Protein AF-A0A673YTU9-F1 (afdb_monomer)

pLDDT: mean 71.97, std 24.3, range [29.58, 98.81]

Mean predicted aligned error: 22.0 Å

InterPro domains:
  IPR028168 KASH5-like coiled-coil domain [PF14662] (128-308)
  IPR028170 Protein KASH5 [PTHR47300] (126-309)

Radius of gyration: 76.19 Å; Cα contacts (8 Å, |Δi|>4): 8; chains: 1; bounding box: 174×72×243 Å

Foldseek 3Di:
DDDDDDDDDDDPDDDPPDDDDDDDDDDPDDPDDDDDDDDDDDDDDDDDDDDDDDDDDDDDPPDDDDDDDDDDDPDDDDDPDPDPPPPPPPPPPPPPPPPPVVVVVVVVVVVVVLVPDPDDPVRSVVVVVVVVVVVVVVVVVVVVVVVVVVVVVVVVVVVVVVVVVVVVVVVVVVVVVVVVVVVVVVVVVVVVVVVVVVVVVVVVVVVVVVVVVVVVVVVVVVVVVVVVVVVVVVVVVVVVVVVVVVVVVVVVVVVVVVVVVVVVVVVVVVVVVVVVVVVVVVVVVVVVVVVVVVVVVVVVVVVVVVVVCVVVVPDDDDDDDDDDDDDDDDDPPDPCVVVVPDPPPPPPPPVCVVVVVVVVVVVVVVVVVVVVVVVVVVVVVVVVVVVVVVVVVVVVVVVVVVVVVVVVVVVCVCCVPVVVVVVVVVPPPPPPPPPDPDDPVNVVVVVVCVVCVVVVPPDPDDDDDD

Secondary structure (DSSP, 8-state):
------PPP--S-----------------------PPP-------------------------------------------------------------TTTHHHHHHHHHHHHHHS---HHHHHHHHHHHHHHHHHHHHHHHHHHHHHHHHHHHHHHHHHHHHHHHHHHHHHHHHHHHHHHHHHHHHHHHHHHHHHHHHHHHHHHHHHHHHHHHHHHHHHHHHHHHHHHHHHHHHHHHHHHHHHHHHHHHHHHHHHHHHHHHHHHHHHHHHHHHHHHHHHHHHHHHHHHHHHHHHHHHHHHHHHHHHHHHH-SS-------------------TTTTTT-S-------SSHHHHHHHHHHHHHHHHHHHHHHHHHHHHHHHHHHHHHHHHHHHHHHHHHHHHHHHHHHHHHHHHHHHHHHHHHHHHS-----TTS---HHHHHHHHHHHHHTTTTT---------

Solvent-accessible surface area (backbone atoms only — not comparable to full-atom values): 29214 Å² total; per-residue (Å²): 138,86,84,80,86,79,85,78,85,79,80,91,80,87,86,89,85,78,94,68,88,81,86,89,78,93,74,92,78,80,82,77,81,82,81,81,80,88,82,87,77,90,79,91,75,90,82,79,89,89,83,88,78,86,89,88,78,78,90,75,89,79,86,74,82,87,79,88,81,82,87,79,78,91,75,82,90,77,86,78,71,70,88,72,70,76,70,80,75,74,75,75,74,76,76,72,91,78,60,79,76,62,62,66,55,57,64,58,50,57,58,49,56,68,70,69,52,100,60,54,77,65,58,52,49,52,54,48,52,51,49,53,49,50,50,52,50,50,53,50,52,51,55,49,51,51,49,53,48,53,53,50,50,53,51,49,52,51,53,51,53,51,53,52,50,52,52,51,48,52,52,52,51,52,51,54,50,51,56,51,52,52,53,49,53,54,50,50,52,54,50,50,52,50,52,52,51,52,50,53,49,53,51,50,53,54,50,51,57,48,52,52,51,54,49,51,55,50,51,54,50,52,50,52,53,51,52,51,51,64,55,48,55,56,53,54,52,53,49,54,49,53,52,51,55,50,51,52,53,50,54,54,51,51,53,52,50,52,52,55,46,53,57,48,54,54,49,49,54,54,48,52,56,49,51,53,52,50,53,54,51,52,52,53,49,52,51,52,52,49,52,54,48,53,53,52,50,53,49,51,51,51,53,48,52,50,52,47,48,61,69,75,52,80,79,73,84,84,83,89,80,80,91,84,82,79,92,75,77,91,76,88,73,58,74,64,71,77,70,65,74,61,83,77,76,69,80,82,74,70,60,59,69,57,49,51,55,48,51,54,49,52,51,52,52,49,51,50,54,51,52,57,47,51,54,50,56,52,50,52,52,52,51,50,55,54,48,53,53,50,52,54,53,51,54,52,53,50,56,52,52,53,51,54,52,52,51,56,56,52,54,52,52,52,61,65,52,52,54,57,50,55,52,52,63,71,67,56,73,89,76,80,66,92,83,58,103,64,55,74,66,54,57,51,51,51,52,48,48,64,70,45,51,74,67,77,62,70,71,89,82,83,78,81,90,129

Organism: Salmo trutta (NCBI:txid8032)

Structure (mmCIF, N/CA/C/O backbone):
data_AF-A0A673YTU9-F1
#
_entry.id   AF-A0A673YTU9-F1
#
loop_
_atom_site.group_PDB
_atom_site.id
_atom_site.type_symbol
_atom_site.label_atom_id
_atom_site.label_alt_id
_atom_site.label_comp_id
_atom_site.label_asym_id
_atom_site.label_entity_id
_atom_site.label_seq_id
_atom_site.pdbx_PDB_ins_code
_atom_site.Cartn_x
_atom_site.Cartn_y
_atom_site.Cartn_z
_atom_site.occupancy
_atom_site.B_iso_or_equiv
_atom_site.auth_seq_id
_atom_site.auth_comp_id
_atom_site.auth_asym_id
_atom_site.auth_atom_id
_atom_site.pdbx_PDB_model_num
ATOM 1 N N . MET A 1 1 ? -23.469 11.322 24.268 1.00 37.06 1 MET A N 1
ATOM 2 C CA . MET A 1 1 ? -23.601 12.361 23.228 1.00 37.06 1 MET A CA 1
ATOM 3 C C . MET A 1 1 ? -23.859 11.680 21.891 1.00 37.06 1 MET A C 1
ATOM 5 O O . MET A 1 1 ? -23.052 10.866 21.466 1.00 37.06 1 MET A O 1
ATOM 9 N N . LEU A 1 2 ? -25.033 11.918 21.306 1.00 36.88 2 LEU A N 1
ATOM 10 C CA . LEU A 1 2 ? -25.466 11.399 20.004 1.00 36.88 2 LEU A CA 1
ATOM 11 C C . LEU A 1 2 ? -25.183 12.478 18.954 1.00 36.88 2 LEU A C 1
ATOM 13 O O . LEU A 1 2 ? -25.771 13.553 19.040 1.00 36.88 2 LEU A O 1
ATOM 17 N N . HIS A 1 3 ? -24.333 12.205 17.965 1.00 36.00 3 HIS A N 1
ATOM 18 C CA . HIS A 1 3 ? -24.211 13.078 16.798 1.00 36.00 3 HIS A CA 1
ATOM 19 C C . HIS A 1 3 ? -25.132 12.576 15.686 1.00 36.00 3 HIS A C 1
ATOM 21 O O . HIS A 1 3 ? -24.898 11.536 15.078 1.00 36.00 3 HIS A O 1
ATOM 27 N N . ARG A 1 4 ? -26.211 13.331 15.452 1.00 37.53 4 ARG A N 1
ATOM 28 C CA . ARG A 1 4 ? -27.032 13.254 14.241 1.00 37.53 4 ARG A CA 1
ATOM 29 C C . ARG A 1 4 ? -26.310 13.995 13.122 1.00 37.53 4 ARG A C 1
ATOM 31 O O . ARG A 1 4 ? -26.111 15.203 13.216 1.00 37.53 4 ARG A O 1
ATOM 38 N N . THR A 1 5 ? -25.986 13.291 12.051 1.00 37.94 5 THR A N 1
ATOM 39 C CA . THR A 1 5 ? -25.625 13.887 10.766 1.00 37.94 5 THR A CA 1
ATOM 40 C C . THR A 1 5 ? -26.908 14.340 10.072 1.00 37.94 5 THR A C 1
ATOM 42 O O . THR A 1 5 ? -27.764 13.525 9.734 1.00 37.94 5 THR A O 1
ATOM 45 N N . VAL A 1 6 ? -27.070 15.653 9.907 1.00 32.88 6 VAL A N 1
ATOM 46 C CA . VAL A 1 6 ? -28.125 16.255 9.083 1.00 32.88 6 VAL A CA 1
ATOM 47 C C . VAL A 1 6 ? -27.481 16.652 7.761 1.00 32.88 6 VAL A C 1
ATOM 49 O O . VAL A 1 6 ? -26.624 17.531 7.729 1.00 32.88 6 VAL A O 1
ATOM 52 N N . SER A 1 7 ? -27.869 15.987 6.677 1.00 36.19 7 SER A N 1
ATOM 53 C CA . SER A 1 7 ? -27.480 16.360 5.318 1.00 36.19 7 SER A CA 1
ATOM 54 C C . SER A 1 7 ? -28.472 17.389 4.780 1.00 36.19 7 SER A C 1
ATOM 56 O O . SER A 1 7 ? -29.665 17.104 4.686 1.00 36.19 7 SER A O 1
ATOM 58 N N . PHE A 1 8 ? -27.987 18.577 4.418 1.00 31.25 8 PHE A N 1
ATOM 59 C CA . PHE A 1 8 ? -28.757 19.556 3.650 1.00 31.25 8 PHE A CA 1
ATOM 60 C C . PHE A 1 8 ? -28.444 19.401 2.155 1.00 31.25 8 PHE A C 1
ATOM 62 O O . PHE A 1 8 ? -27.266 19.350 1.796 1.00 31.25 8 PHE A O 1
ATOM 69 N N . PRO A 1 9 ? -29.453 19.363 1.269 1.00 41.88 9 PRO A N 1
ATOM 70 C CA . PRO A 1 9 ? -29.231 19.541 -0.155 1.00 41.88 9 PRO A CA 1
ATOM 71 C C . PRO A 1 9 ? -29.011 21.033 -0.427 1.00 41.88 9 PRO A C 1
ATOM 73 O O . PRO A 1 9 ? -29.882 21.858 -0.158 1.00 41.88 9 PRO A O 1
ATOM 76 N N . ILE A 1 10 ? -27.834 21.394 -0.936 1.00 36.81 10 ILE A N 1
ATOM 77 C CA . ILE A 1 10 ? -27.586 22.745 -1.442 1.00 36.81 10 ILE A CA 1
ATOM 78 C C . ILE A 1 10 ? -28.161 22.800 -2.859 1.00 36.81 10 ILE A C 1
ATOM 80 O O . ILE A 1 10 ? -27.658 22.139 -3.768 1.00 36.81 10 ILE A O 1
ATOM 84 N N . GLU A 1 11 ? -29.238 23.566 -3.030 1.00 36.72 11 GLU A N 1
ATOM 85 C CA . GLU A 1 11 ? -29.766 23.944 -4.339 1.00 36.72 11 GLU A CA 1
ATOM 86 C C . GLU A 1 11 ? -28.697 24.710 -5.130 1.00 36.72 11 GLU A C 1
ATOM 88 O O . GLU A 1 11 ? -28.181 25.748 -4.709 1.00 36.72 11 GLU A O 1
ATOM 93 N N . ALA A 1 12 ? -28.364 24.184 -6.306 1.00 46.62 12 ALA A N 1
ATOM 94 C CA . ALA A 1 12 ? -27.517 24.842 -7.283 1.00 46.62 12 ALA A CA 1
ATOM 95 C C . ALA A 1 12 ? -28.284 26.011 -7.915 1.00 46.62 12 ALA A C 1
ATOM 97 O O . ALA A 1 12 ? -29.042 25.832 -8.865 1.00 46.62 12 ALA A O 1
ATOM 98 N N . GLY A 1 13 ? -28.094 27.220 -7.389 1.00 48.41 13 GLY A N 1
ATOM 99 C CA . GLY A 1 13 ? -28.714 28.394 -7.989 1.00 48.41 13 GLY A CA 1
ATOM 100 C C . GLY A 1 13 ? -28.464 29.690 -7.243 1.00 48.41 13 GLY A C 1
ATOM 101 O O . GLY A 1 13 ? -29.418 30.250 -6.729 1.00 48.41 13 GLY A O 1
ATOM 102 N N . GLN A 1 14 ? -27.213 30.172 -7.201 1.00 44.62 14 GLN A N 1
ATOM 103 C CA . GLN A 1 14 ? -26.873 31.603 -7.054 1.00 44.62 14 GLN A CA 1
ATOM 104 C C . GLN A 1 14 ? -25.348 31.827 -7.041 1.00 44.62 14 GLN A C 1
ATOM 106 O O . GLN A 1 14 ? -24.768 32.225 -6.043 1.00 44.62 14 GLN A O 1
ATOM 111 N N . LEU A 1 15 ? -24.671 31.603 -8.170 1.00 44.03 15 LEU A N 1
ATOM 112 C CA . LEU A 1 15 ? -23.348 32.195 -8.422 1.00 44.03 15 LEU A CA 1
ATOM 113 C C . LEU A 1 15 ? -23.236 32.578 -9.900 1.00 44.03 15 LEU A C 1
ATOM 115 O O . LEU A 1 15 ? -22.509 31.978 -10.683 1.00 44.03 15 LEU A O 1
ATOM 119 N N . GLN A 1 16 ? -23.999 33.604 -10.278 1.00 46.47 16 GLN A N 1
ATOM 120 C CA . GLN A 1 16 ? -23.829 34.320 -11.541 1.00 46.47 16 GLN A CA 1
ATOM 121 C C . GLN A 1 16 ? -23.650 35.813 -11.252 1.00 46.47 16 GLN A C 1
ATOM 123 O O . GLN A 1 16 ? -24.452 36.653 -11.639 1.00 46.47 16 GLN A O 1
ATOM 128 N N . GLN A 1 17 ? -22.591 36.144 -10.520 1.00 48.16 17 GLN A N 1
ATOM 129 C CA . GLN A 1 17 ? -22.075 37.505 -10.431 1.00 48.16 17 GLN A CA 1
ATOM 130 C C . GLN A 1 17 ? -20.599 37.416 -10.078 1.00 48.16 17 GLN A C 1
ATOM 132 O O . GLN A 1 17 ? -20.245 37.271 -8.919 1.00 48.16 17 GLN A O 1
ATOM 137 N N . LEU A 1 18 ? -19.778 37.384 -11.123 1.00 41.34 18 LEU A N 1
ATOM 138 C CA . LEU A 1 18 ? -18.377 37.804 -11.220 1.00 41.34 18 LEU A CA 1
ATOM 139 C C . LEU A 1 18 ? -17.857 37.145 -12.497 1.00 41.34 18 LEU A C 1
ATOM 141 O O . LEU A 1 18 ? -17.202 36.108 -12.489 1.00 41.34 18 LEU A O 1
ATOM 145 N N . GLY A 1 19 ? -18.269 37.716 -13.629 1.00 49.59 19 GLY A N 1
ATOM 146 C CA . GLY A 1 19 ? -17.747 37.322 -14.924 1.00 49.59 19 GLY A CA 1
ATOM 147 C C . GLY A 1 19 ? -16.268 37.664 -14.996 1.00 49.59 19 GLY A C 1
ATOM 148 O O . GLY A 1 19 ? -15.923 38.824 -15.191 1.00 49.59 19 GLY A O 1
ATOM 149 N N . LEU A 1 20 ? -15.416 36.651 -14.871 1.00 41.69 20 LEU A N 1
ATOM 150 C CA . LEU A 1 20 ? -14.060 36.655 -15.395 1.00 41.69 20 LEU A CA 1
ATOM 151 C C . LEU A 1 20 ? -13.783 35.282 -16.017 1.00 41.69 20 LEU A C 1
ATOM 153 O O . LEU A 1 20 ? -14.040 34.241 -15.417 1.00 41.69 20 LEU A O 1
ATOM 157 N N . LEU A 1 21 ? -13.336 35.345 -17.271 1.00 38.19 21 LEU A N 1
ATOM 158 C CA . LEU A 1 21 ? -12.869 34.269 -18.145 1.00 38.19 21 LEU A CA 1
ATOM 159 C C . LEU A 1 21 ? -11.955 33.287 -17.380 1.00 38.19 21 LEU A C 1
ATOM 161 O O . LEU A 1 21 ? -11.233 33.711 -16.488 1.00 38.19 21 LEU A O 1
ATOM 165 N N . GLY A 1 22 ? -11.865 31.991 -17.664 1.00 35.06 22 GLY A N 1
ATOM 166 C CA . GLY A 1 22 ? -12.009 31.262 -18.921 1.00 35.06 22 GLY A CA 1
ATOM 167 C C . GLY A 1 22 ? -10.818 30.296 -19.047 1.00 35.06 22 GLY A C 1
ATOM 168 O O . GLY A 1 22 ? -9.731 30.605 -18.570 1.00 35.06 22 GLY A O 1
ATOM 169 N N . CYS A 1 23 ? -11.048 29.168 -19.721 1.00 36.38 23 CYS A N 1
ATOM 170 C CA . CYS A 1 23 ? -10.138 28.049 -20.020 1.00 36.38 23 CYS A CA 1
ATOM 171 C C . CYS A 1 23 ? -10.070 26.936 -18.968 1.00 36.38 23 CYS A C 1
ATOM 173 O O . CYS A 1 23 ? -9.539 27.076 -17.871 1.00 36.38 23 CYS A O 1
ATOM 175 N N . GLY A 1 24 ? -10.644 25.802 -19.372 1.00 41.75 24 GLY A N 1
ATOM 176 C CA . GLY A 1 24 ? -10.677 24.568 -18.620 1.00 41.75 24 GLY A CA 1
ATOM 177 C C . GLY A 1 24 ? -9.335 23.855 -18.572 1.00 41.75 24 GLY A C 1
ATOM 178 O O . GLY A 1 24 ? -8.464 24.051 -19.414 1.00 41.75 24 GLY A O 1
ATOM 179 N N . SER A 1 25 ? -9.231 22.960 -17.602 1.00 37.88 25 SER A N 1
ATOM 180 C CA . SER A 1 25 ? -8.571 21.663 -17.720 1.00 37.88 25 SER A CA 1
ATOM 181 C C . SER A 1 25 ? -9.062 20.817 -16.553 1.00 37.88 25 SER A C 1
ATOM 183 O O . SER A 1 25 ? -9.022 21.246 -15.402 1.00 37.88 25 SER A O 1
ATOM 185 N N . HIS A 1 26 ? -9.592 19.639 -16.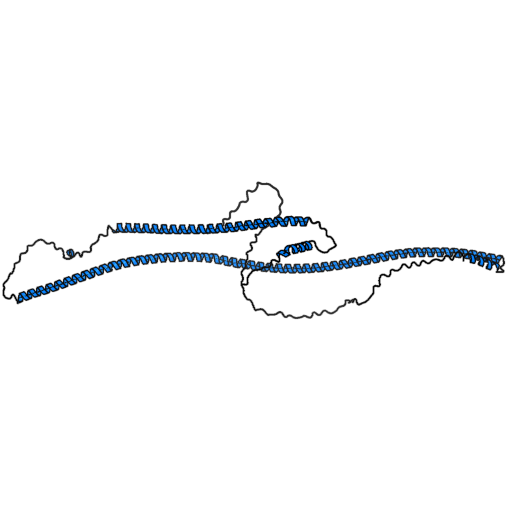865 1.00 45.31 26 HIS A N 1
ATOM 186 C CA . HIS A 1 26 ? -9.918 18.628 -15.873 1.00 45.31 26 HIS A CA 1
ATOM 187 C C . HIS A 1 26 ? -8.629 18.190 -15.172 1.00 45.31 26 HIS A C 1
ATOM 189 O O . HIS A 1 26 ? -7.687 17.752 -15.824 1.00 45.31 26 HIS A O 1
ATOM 195 N N . GLY A 1 27 ? -8.604 18.298 -13.849 1.00 35.19 27 GLY A N 1
ATOM 196 C CA . GLY A 1 27 ? -7.523 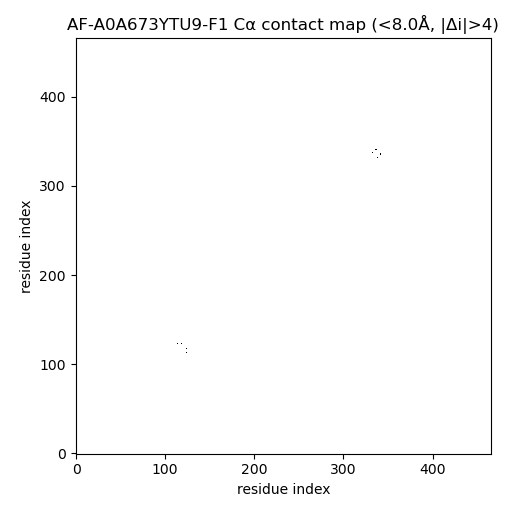17.802 -13.010 1.00 35.19 27 GLY A CA 1
ATOM 197 C C . GLY A 1 27 ? -8.031 17.680 -11.585 1.00 35.19 27 GLY A C 1
ATOM 198 O O . GLY A 1 27 ? -8.038 18.651 -10.838 1.00 35.19 27 GLY A O 1
ATOM 199 N N . VAL A 1 28 ? -8.524 16.494 -11.236 1.00 35.91 28 VAL A N 1
ATOM 200 C CA . VAL A 1 28 ? -8.868 16.133 -9.861 1.00 35.91 28 VAL A CA 1
ATOM 201 C C . VAL A 1 28 ? -7.552 15.958 -9.107 1.00 35.91 28 VAL A C 1
ATOM 203 O O . VAL A 1 28 ? -6.928 14.905 -9.184 1.00 35.91 28 VAL A O 1
ATOM 206 N N . THR A 1 29 ? -7.101 16.989 -8.399 1.00 34.28 29 THR A N 1
ATOM 207 C CA . THR A 1 29 ? -6.046 16.861 -7.390 1.00 34.28 29 THR A CA 1
ATOM 208 C C . THR A 1 29 ? -6.704 16.686 -6.025 1.00 34.28 29 THR A C 1
ATOM 210 O O . THR A 1 29 ? -7.028 17.641 -5.325 1.00 34.28 29 THR A O 1
ATOM 213 N N . SER A 1 30 ? -6.934 15.427 -5.652 1.00 29.58 30 SER A N 1
ATOM 214 C CA . SER A 1 30 ? -7.178 15.055 -4.259 1.00 29.58 30 SER A CA 1
ATOM 215 C C . SER A 1 30 ? -5.840 15.116 -3.522 1.00 29.58 30 SER A C 1
ATOM 217 O O . SER A 1 30 ? -5.020 14.205 -3.630 1.00 29.58 30 SER A O 1
ATOM 219 N N . CYS A 1 31 ? -5.589 16.210 -2.802 1.00 30.44 31 CYS A N 1
ATOM 220 C CA . CYS A 1 31 ? -4.538 16.248 -1.789 1.00 30.44 31 CYS A CA 1
ATOM 221 C C . CYS A 1 31 ? -5.009 15.435 -0.580 1.00 30.44 31 CYS A C 1
ATOM 223 O O . CYS A 1 31 ? -5.759 15.933 0.258 1.00 30.44 31 CYS A O 1
ATOM 225 N N . SER A 1 32 ? -4.575 14.180 -0.502 1.00 30.47 32 SER A N 1
ATOM 226 C CA . SER A 1 32 ? -4.692 13.390 0.722 1.00 30.47 32 SER A CA 1
ATOM 227 C C . SER A 1 32 ? -3.535 13.764 1.643 1.00 30.47 32 SER A C 1
ATOM 229 O O . SER A 1 32 ? -2.368 13.578 1.303 1.00 30.47 32 SER A O 1
ATOM 231 N N . VAL A 1 33 ? -3.880 14.348 2.786 1.00 29.73 33 VAL A N 1
ATOM 232 C CA . VAL A 1 33 ? -2.984 14.565 3.922 1.00 29.73 33 VAL A CA 1
ATOM 233 C C . VAL A 1 33 ? -2.576 13.186 4.440 1.00 29.73 33 VAL A C 1
ATOM 235 O O . VAL A 1 33 ? -3.425 12.407 4.865 1.00 29.73 33 VAL A O 1
ATOM 238 N N . LEU A 1 34 ? -1.288 12.860 4.332 1.00 30.55 34 LEU A N 1
ATOM 239 C CA . LEU A 1 34 ? -0.707 11.663 4.933 1.00 30.55 34 LEU A CA 1
ATOM 240 C C . LEU A 1 34 ? -0.509 11.923 6.428 1.00 30.55 34 LEU A C 1
ATOM 242 O O . LEU A 1 34 ? 0.458 12.573 6.820 1.00 30.55 34 LEU A O 1
ATOM 246 N N . ASP A 1 35 ? -1.418 11.401 7.248 1.00 32.34 35 ASP A N 1
ATOM 247 C CA . ASP A 1 35 ? -1.162 11.172 8.668 1.00 32.34 35 ASP A CA 1
ATOM 248 C C . ASP A 1 35 ? -0.392 9.850 8.812 1.00 32.34 35 ASP A C 1
ATOM 250 O O . ASP A 1 35 ? -0.920 8.761 8.586 1.00 32.34 35 ASP A O 1
ATOM 254 N N . LEU A 1 36 ? 0.887 9.956 9.170 1.00 41.53 36 LEU A N 1
ATOM 255 C CA . LEU A 1 36 ? 1.701 8.850 9.673 1.00 41.53 36 LEU A CA 1
ATOM 256 C C . LEU A 1 36 ? 1.358 8.606 11.148 1.00 41.53 36 LEU A C 1
ATOM 258 O O . LEU A 1 36 ? 1.484 9.542 11.942 1.00 41.53 36 LEU A O 1
ATOM 262 N N . PRO A 1 37 ? 1.081 7.366 11.583 1.00 52.47 37 PRO A N 1
ATOM 263 C CA . PRO A 1 37 ? 1.315 6.994 12.960 1.00 52.47 37 PRO A CA 1
ATOM 264 C C . PRO A 1 37 ? 2.671 6.298 13.089 1.00 52.47 37 PRO A C 1
ATOM 266 O O . PRO A 1 37 ? 2.978 5.308 12.425 1.00 52.47 37 PRO A O 1
ATOM 269 N N . ALA A 1 38 ? 3.473 6.830 14.006 1.00 42.03 38 ALA A N 1
ATOM 270 C CA . ALA A 1 38 ? 4.579 6.120 14.613 1.00 42.03 38 ALA A CA 1
ATOM 271 C C . ALA A 1 38 ? 4.051 4.871 15.335 1.00 42.03 38 ALA A C 1
ATOM 273 O O . ALA A 1 38 ? 3.177 4.975 16.195 1.00 42.03 38 ALA A O 1
ATOM 274 N N . LEU A 1 39 ? 4.625 3.706 15.037 1.00 34.53 39 LEU A N 1
ATOM 275 C CA . LEU A 1 39 ? 4.521 2.532 15.896 1.00 34.53 39 LEU A CA 1
ATOM 276 C C . LEU A 1 39 ? 5.916 1.990 16.179 1.00 34.53 39 LEU A C 1
ATOM 278 O O . LEU A 1 39 ? 6.503 1.231 15.414 1.00 34.53 39 LEU A O 1
ATOM 282 N N . LEU A 1 40 ? 6.422 2.417 17.332 1.00 35.50 40 LEU A N 1
ATOM 283 C CA . LEU A 1 40 ? 7.427 1.710 18.099 1.00 35.50 40 LEU A CA 1
ATOM 284 C C . LEU A 1 40 ? 6.655 0.855 19.114 1.00 35.50 40 LEU A C 1
ATOM 286 O O . LEU A 1 40 ? 6.091 1.401 20.059 1.00 35.50 40 LEU A O 1
ATOM 290 N N . ASN A 1 41 ? 6.603 -0.463 18.930 1.00 38.72 41 ASN A N 1
ATOM 291 C CA . ASN A 1 41 ? 6.718 -1.358 20.075 1.00 38.72 41 ASN A CA 1
ATOM 292 C C . ASN A 1 41 ? 7.098 -2.778 19.671 1.00 38.72 41 ASN A C 1
ATOM 294 O O . ASN A 1 41 ? 6.570 -3.366 18.731 1.00 38.72 41 ASN A O 1
ATOM 298 N N . ALA A 1 42 ? 8.054 -3.282 20.437 1.00 37.75 42 ALA A N 1
ATOM 299 C CA . ALA A 1 42 ? 8.627 -4.600 20.357 1.00 37.75 42 ALA A CA 1
ATOM 300 C C . ALA A 1 42 ? 7.593 -5.682 20.683 1.00 37.75 42 ALA A C 1
ATOM 302 O O . ALA A 1 42 ? 6.874 -5.576 21.672 1.00 37.75 42 ALA A O 1
ATOM 303 N N . HIS A 1 43 ? 7.621 -6.778 19.928 1.00 33.88 43 HIS A N 1
ATOM 304 C CA . HIS A 1 43 ? 7.357 -8.090 20.498 1.00 33.88 43 HIS A CA 1
ATOM 305 C C . HIS A 1 43 ? 8.307 -9.121 19.893 1.00 33.88 43 HIS A C 1
ATOM 307 O O . HIS A 1 43 ? 8.331 -9.386 18.695 1.00 33.88 43 HIS A O 1
ATOM 313 N N . HIS A 1 44 ? 9.128 -9.656 20.788 1.00 36.69 44 HIS A N 1
ATOM 314 C CA . HIS A 1 44 ? 9.976 -10.819 20.617 1.00 36.69 44 HIS A CA 1
ATOM 315 C C . HIS A 1 44 ? 9.070 -12.058 20.562 1.00 36.69 44 HIS A C 1
ATOM 317 O O . HIS A 1 44 ? 8.229 -12.238 21.444 1.00 36.69 44 HIS A O 1
ATOM 323 N N . GLY A 1 45 ? 9.221 -12.884 19.529 1.00 33.28 45 GLY A N 1
ATOM 324 C CA . GLY A 1 45 ? 8.380 -14.059 19.302 1.00 33.28 45 GLY A CA 1
ATOM 325 C C . GLY A 1 45 ? 8.997 -15.008 18.282 1.00 33.28 45 GLY A C 1
ATOM 326 O O . GLY A 1 45 ? 8.545 -15.086 17.150 1.00 33.28 45 GLY A O 1
ATOM 327 N N . GLN A 1 46 ? 10.093 -15.639 18.695 1.00 37.19 46 GLN A N 1
ATOM 328 C CA . GLN A 1 46 ? 10.476 -17.028 18.429 1.00 37.19 46 GLN A CA 1
ATOM 329 C C . GLN A 1 46 ? 9.613 -17.803 17.406 1.00 37.19 46 GLN A C 1
ATOM 331 O O . GLN A 1 46 ? 8.526 -18.264 17.738 1.00 37.19 46 GLN A O 1
ATOM 336 N N . TRP A 1 47 ? 10.161 -18.019 16.207 1.00 32.25 47 TRP A N 1
ATOM 337 C CA . TRP A 1 47 ? 9.801 -19.126 15.314 1.00 32.25 47 TRP A CA 1
ATOM 338 C C . TRP A 1 47 ? 11.100 -19.738 14.779 1.00 32.25 47 TRP A C 1
ATOM 340 O O . TRP A 1 47 ? 11.655 -19.296 13.775 1.00 32.25 47 TRP A O 1
ATOM 350 N N . GLU A 1 48 ? 11.618 -20.713 15.524 1.00 37.62 48 GLU A N 1
ATOM 351 C CA . GLU A 1 48 ? 12.508 -21.743 14.994 1.00 37.62 48 GLU A CA 1
ATOM 352 C C . GLU A 1 48 ? 11.648 -22.920 14.516 1.00 37.62 48 GLU A C 1
ATOM 354 O O . GLU A 1 48 ? 10.597 -23.194 15.091 1.00 37.62 48 GLU A O 1
ATOM 359 N N . ASP A 1 49 ? 12.162 -23.603 13.494 1.00 40.44 49 ASP A N 1
ATOM 360 C CA . ASP A 1 49 ? 11.776 -24.930 13.015 1.00 40.44 49 ASP A CA 1
ATOM 361 C C . ASP A 1 49 ? 10.379 -25.107 12.402 1.00 40.44 49 ASP A C 1
ATOM 363 O O . ASP A 1 49 ? 9.389 -25.321 13.083 1.00 40.44 49 ASP A O 1
ATOM 367 N N . GLU A 1 50 ? 10.336 -25.139 11.067 1.00 40.22 50 GLU A N 1
ATOM 368 C CA . GLU A 1 50 ? 9.905 -26.309 10.279 1.00 40.22 50 GLU A CA 1
ATOM 369 C C . GLU A 1 50 ? 9.693 -25.886 8.822 1.00 40.22 50 GLU A C 1
ATOM 371 O O . GLU A 1 50 ? 8.725 -25.211 8.504 1.00 40.22 50 GLU A O 1
ATOM 376 N N . GLN A 1 51 ? 10.609 -26.283 7.934 1.00 36.62 51 GLN A N 1
ATOM 377 C CA . GLN A 1 51 ? 10.326 -26.920 6.636 1.00 36.62 51 GLN A CA 1
ATOM 378 C C . GLN A 1 51 ? 11.664 -27.192 5.935 1.00 36.62 51 GLN A C 1
ATOM 380 O O . GLN A 1 51 ? 12.134 -26.466 5.062 1.00 36.62 51 GLN A O 1
ATOM 385 N N . ARG A 1 52 ? 12.296 -28.300 6.341 1.00 40.59 52 ARG A N 1
ATOM 386 C CA . ARG A 1 52 ? 13.118 -29.088 5.421 1.00 40.59 52 ARG A CA 1
ATOM 387 C C . ARG A 1 52 ? 12.154 -29.850 4.527 1.00 40.59 52 ARG A C 1
ATOM 389 O O . ARG A 1 52 ? 11.315 -30.583 5.044 1.00 40.59 52 ARG A O 1
ATOM 396 N N . GLY A 1 53 ? 12.336 -29.772 3.218 1.00 34.88 53 GLY A N 1
ATOM 397 C CA . GLY A 1 53 ? 11.720 -30.756 2.345 1.00 34.88 53 GLY A CA 1
ATOM 398 C C . GLY A 1 53 ? 11.602 -30.334 0.895 1.00 34.88 53 GLY A C 1
ATOM 399 O O . GLY A 1 53 ? 10.695 -29.596 0.550 1.00 34.88 53 GLY A O 1
ATOM 400 N N . TRP A 1 54 ? 12.442 -30.966 0.074 1.00 40.19 54 TRP A N 1
ATOM 401 C CA . TRP A 1 54 ? 12.151 -31.331 -1.313 1.00 40.19 54 TRP A CA 1
ATOM 402 C C . TRP A 1 54 ? 12.123 -30.184 -2.326 1.00 40.19 54 TRP A C 1
ATOM 404 O O . TRP A 1 54 ? 11.099 -29.560 -2.529 1.00 40.19 54 TRP A O 1
ATOM 414 N N . TYR A 1 55 ? 13.232 -29.999 -3.048 1.00 38.97 55 TYR A N 1
ATOM 415 C CA . TYR A 1 55 ? 13.254 -30.265 -4.491 1.00 38.97 55 TYR A CA 1
ATOM 416 C C . TYR A 1 55 ? 14.677 -30.647 -4.905 1.00 38.97 55 TYR A C 1
ATOM 418 O O . TYR A 1 55 ? 15.575 -29.824 -5.047 1.00 38.97 55 TYR A O 1
ATOM 426 N N . GLN A 1 56 ? 14.856 -31.956 -5.055 1.00 43.72 56 GLN A N 1
ATOM 427 C CA . GLN A 1 56 ? 15.929 -32.584 -5.800 1.00 43.72 56 GLN A CA 1
ATOM 428 C C . GLN A 1 56 ? 15.294 -33.057 -7.111 1.00 43.72 56 GLN A C 1
ATOM 430 O O . GLN A 1 56 ? 14.436 -33.933 -7.099 1.00 43.72 56 GLN A O 1
ATOM 435 N N . GLY A 1 57 ? 15.672 -32.430 -8.222 1.00 36.78 57 GLY A N 1
ATOM 436 C CA . GLY A 1 57 ? 15.299 -32.812 -9.585 1.00 36.78 57 GLY A CA 1
ATOM 437 C C . GLY A 1 57 ? 16.456 -32.406 -10.490 1.00 36.78 57 GLY A C 1
ATOM 438 O O . GLY A 1 57 ? 16.733 -31.225 -10.635 1.00 36.78 57 GLY A O 1
ATOM 439 N N . HIS A 1 58 ? 17.367 -33.344 -10.730 1.00 37.22 58 HIS A N 1
ATOM 440 C CA . HIS A 1 58 ? 17.486 -34.097 -11.980 1.00 37.22 58 HIS A CA 1
ATOM 441 C C . HIS A 1 58 ? 18.040 -33.253 -13.130 1.00 37.22 58 HIS A C 1
ATOM 443 O O . HIS A 1 58 ? 17.348 -32.469 -13.767 1.00 37.22 58 HIS A O 1
ATOM 449 N N . ALA A 1 59 ? 19.333 -33.477 -13.360 1.00 42.78 59 ALA A N 1
ATOM 450 C CA . ALA A 1 59 ? 20.010 -33.218 -14.610 1.00 42.78 59 ALA A CA 1
ATOM 451 C C . ALA A 1 59 ? 19.321 -34.011 -15.729 1.00 42.78 59 ALA A C 1
ATOM 453 O O . ALA A 1 59 ? 19.219 -35.235 -15.638 1.00 42.78 59 ALA A O 1
ATOM 454 N N . GLU A 1 60 ? 18.880 -33.311 -16.769 1.00 42.81 60 GLU A N 1
ATOM 455 C CA . GLU A 1 60 ? 18.654 -33.905 -18.080 1.00 42.81 60 GLU A CA 1
ATOM 456 C C . GLU A 1 60 ? 19.784 -33.452 -19.005 1.00 42.81 60 GLU A C 1
ATOM 458 O O . GLU A 1 60 ? 19.974 -32.267 -19.283 1.00 42.81 60 GLU A O 1
ATOM 463 N N . GLU A 1 61 ? 20.569 -34.443 -19.425 1.00 43.66 61 GLU A N 1
ATOM 464 C CA . GLU A 1 61 ? 21.509 -34.381 -20.534 1.00 43.66 61 GLU A CA 1
ATOM 465 C C . GLU A 1 61 ? 20.733 -34.092 -21.825 1.00 43.66 61 GLU A C 1
ATOM 467 O O . GLU A 1 61 ? 20.150 -34.978 -22.445 1.00 43.66 61 GLU A O 1
ATOM 472 N N . GLY A 1 62 ? 20.725 -32.823 -22.227 1.00 40.09 62 GLY A N 1
ATOM 473 C CA . GLY A 1 62 ? 20.312 -32.383 -23.554 1.00 40.09 62 GLY A CA 1
ATOM 474 C C . GLY A 1 62 ? 21.475 -32.493 -24.532 1.00 40.09 62 GLY A C 1
ATOM 475 O O . GLY A 1 62 ? 22.270 -31.569 -24.683 1.00 40.09 62 GLY A O 1
ATOM 476 N N . GLN A 1 63 ? 21.559 -33.654 -25.163 1.00 45.28 63 GLN A N 1
ATOM 477 C CA . GLN A 1 63 ? 22.394 -34.001 -26.303 1.00 45.28 63 GLN A CA 1
ATOM 478 C C . GLN A 1 63 ? 22.097 -33.057 -27.487 1.00 45.28 63 GLN A C 1
ATOM 480 O O . GLN A 1 63 ? 21.011 -33.108 -28.058 1.00 45.28 63 GLN A O 1
ATOM 485 N N . TRP A 1 64 ? 23.057 -32.205 -27.860 1.00 48.28 64 TRP A N 1
ATOM 486 C CA . TRP A 1 64 ? 23.067 -31.519 -29.156 1.00 48.28 64 TRP A CA 1
ATOM 487 C C . TRP A 1 64 ? 24.303 -31.958 -29.927 1.00 48.28 64 TRP A C 1
ATOM 489 O O . TRP A 1 64 ? 25.439 -31.704 -29.525 1.00 48.28 64 TRP A O 1
ATOM 499 N N . GLU A 1 65 ? 24.037 -32.688 -31.003 1.00 43.81 65 GLU A N 1
ATOM 500 C CA . GLU A 1 65 ? 25.013 -33.095 -31.996 1.00 43.81 65 GLU A CA 1
ATOM 501 C C . GLU A 1 65 ? 25.485 -31.871 -32.793 1.00 43.81 65 GLU A C 1
ATOM 503 O O . GLU A 1 65 ? 24.697 -31.059 -33.273 1.00 43.81 65 GLU A O 1
ATOM 508 N N . ASP A 1 66 ? 26.808 -31.751 -32.828 1.00 42.84 66 ASP A N 1
ATOM 509 C CA . ASP A 1 66 ? 27.673 -31.289 -33.910 1.00 42.84 66 ASP A CA 1
ATOM 510 C C . ASP A 1 66 ? 26.983 -30.970 -35.253 1.00 42.84 66 ASP A C 1
ATOM 512 O O . ASP A 1 66 ? 26.494 -31.880 -35.907 1.00 42.84 66 ASP A O 1
ATOM 516 N N . GLU A 1 67 ? 27.053 -29.710 -35.706 1.00 38.66 67 GLU A N 1
ATOM 517 C CA . GLU A 1 67 ? 27.339 -29.386 -37.113 1.00 38.66 67 GLU A CA 1
ATOM 518 C C . GLU A 1 67 ? 28.101 -28.049 -37.219 1.00 38.66 67 GLU A C 1
ATOM 520 O O . GLU A 1 67 ? 27.546 -26.959 -37.110 1.00 38.66 67 GLU A O 1
ATOM 525 N N . GLY A 1 68 ? 29.415 -28.163 -37.436 1.00 45.59 68 GLY A N 1
ATOM 526 C CA . GLY A 1 68 ? 30.151 -27.443 -38.483 1.00 45.59 68 GLY A CA 1
ATOM 527 C C . GLY A 1 68 ? 30.125 -25.909 -38.490 1.00 45.59 68 GLY A C 1
ATOM 528 O O . GLY A 1 68 ? 29.237 -25.287 -39.062 1.00 45.59 68 GLY A O 1
ATOM 529 N N . GLY A 1 69 ? 31.212 -25.280 -38.029 1.00 40.38 69 GLY A N 1
ATOM 530 C CA . GLY A 1 69 ? 31.369 -23.833 -38.203 1.00 40.38 69 GLY A CA 1
ATOM 531 C C . GLY A 1 69 ? 32.708 -23.246 -37.774 1.00 40.38 69 GLY A C 1
ATOM 532 O O . GLY A 1 69 ? 32.748 -22.412 -36.885 1.00 40.38 69 GLY A O 1
ATOM 533 N N . LEU A 1 70 ? 33.794 -23.691 -38.410 1.00 41.88 70 LEU A N 1
ATOM 534 C CA . LEU A 1 70 ? 35.058 -22.962 -38.605 1.00 41.88 70 LEU A CA 1
ATOM 535 C C . LEU A 1 70 ? 35.582 -22.116 -37.415 1.00 41.88 70 LEU A C 1
ATOM 537 O O . LEU A 1 70 ? 35.479 -20.892 -37.380 1.00 41.88 70 LEU A O 1
ATOM 541 N N . VAL A 1 71 ? 36.271 -22.778 -36.483 1.00 38.75 71 VAL A N 1
ATOM 542 C CA . VAL A 1 71 ? 37.164 -22.121 -35.518 1.00 38.75 71 VAL A CA 1
ATOM 543 C C . VAL A 1 71 ? 38.346 -21.507 -36.274 1.00 38.75 71 VAL A C 1
ATOM 545 O O . VAL A 1 71 ? 39.246 -22.216 -36.724 1.00 38.75 71 VAL A O 1
ATOM 548 N N . VAL A 1 72 ? 38.365 -20.180 -36.396 1.00 43.28 72 VAL A N 1
ATOM 549 C CA . VAL A 1 72 ? 39.578 -19.431 -36.744 1.00 43.28 72 VAL A CA 1
ATOM 550 C C . VAL A 1 72 ? 40.258 -19.030 -35.439 1.00 43.28 72 VAL A C 1
ATOM 552 O O . VAL A 1 72 ? 39.869 -18.084 -34.764 1.00 43.28 72 VAL A O 1
ATOM 555 N N . THR A 1 73 ? 41.2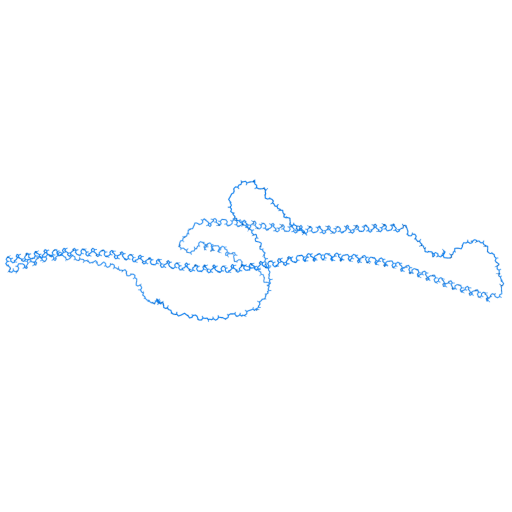89 -19.782 -35.069 1.00 45.25 73 THR A N 1
ATOM 556 C CA . THR A 1 73 ? 42.259 -19.383 -34.044 1.00 45.25 73 THR A CA 1
ATOM 557 C C . THR A 1 73 ? 43.043 -18.149 -34.504 1.00 45.25 73 THR A C 1
ATOM 559 O O . THR A 1 73 ? 43.555 -18.177 -35.627 1.00 45.25 73 THR A O 1
ATOM 562 N N . PRO A 1 74 ? 43.317 -17.148 -33.653 1.00 42.88 74 PRO A N 1
ATOM 563 C CA . PRO A 1 74 ? 44.477 -16.299 -33.842 1.00 42.88 74 PRO A CA 1
ATOM 564 C C . PRO A 1 74 ? 45.627 -16.902 -33.034 1.00 42.88 74 PRO A C 1
ATOM 566 O O . PRO A 1 74 ? 45.764 -16.672 -31.834 1.00 42.88 74 PRO A O 1
ATOM 569 N N . SER A 1 75 ? 46.456 -17.710 -33.693 1.00 39.34 75 SER A N 1
ATOM 570 C CA . SER A 1 75 ? 47.767 -18.062 -33.160 1.00 39.34 75 SER A CA 1
ATOM 571 C C . SER A 1 75 ? 48.823 -17.226 -33.870 1.00 39.34 75 SER A C 1
ATOM 573 O O . SER A 1 75 ? 48.986 -17.322 -35.080 1.00 39.34 75 SER A O 1
ATOM 575 N N . SER A 1 76 ? 49.560 -16.468 -33.060 1.00 38.53 76 SER A N 1
ATOM 576 C CA . SER A 1 76 ? 50.996 -16.243 -33.197 1.00 38.53 76 SER A CA 1
ATOM 577 C C . SER A 1 76 ? 51.525 -15.387 -34.362 1.00 38.53 76 SER A C 1
ATOM 579 O O . SER A 1 76 ? 51.424 -15.708 -35.540 1.00 38.53 76 SER A O 1
ATOM 581 N N . THR A 1 77 ? 52.353 -14.422 -33.943 1.00 43.03 77 THR A N 1
ATOM 582 C CA . THR A 1 77 ? 53.589 -13.942 -34.592 1.00 43.03 77 THR A CA 1
ATOM 583 C C . THR A 1 77 ? 53.500 -13.102 -35.867 1.00 43.03 77 THR A C 1
ATOM 585 O O . THR A 1 77 ? 53.169 -13.578 -36.943 1.00 43.03 77 THR A O 1
ATOM 588 N N . GLY A 1 78 ? 54.001 -11.868 -35.756 1.00 36.00 78 GLY A N 1
ATOM 589 C CA . GLY A 1 78 ? 54.418 -11.043 -36.892 1.00 36.00 78 GLY A CA 1
ATOM 590 C C . GLY A 1 78 ? 54.362 -9.558 -36.549 1.00 36.00 78 GLY A C 1
ATOM 591 O O . GLY A 1 78 ? 53.398 -8.882 -36.859 1.00 36.00 78 GLY A O 1
ATOM 592 N N . SER A 1 79 ? 55.318 -9.023 -35.788 1.00 49.94 79 SER A N 1
ATOM 593 C CA . SER A 1 79 ? 56.429 -8.279 -36.399 1.00 49.94 79 SER A CA 1
ATOM 594 C C . SER A 1 79 ? 55.972 -7.263 -37.459 1.00 49.94 79 SER A C 1
ATOM 596 O O . SER A 1 79 ? 56.279 -7.385 -38.642 1.00 49.94 79 SER A O 1
ATOM 598 N N . THR A 1 80 ? 55.280 -6.206 -37.041 1.00 39.59 80 THR A N 1
ATOM 599 C CA . THR A 1 80 ? 55.180 -4.978 -37.835 1.00 39.59 80 THR A CA 1
ATOM 600 C C . THR A 1 80 ? 56.411 -4.126 -37.568 1.00 39.59 80 THR A C 1
ATOM 602 O O . THR A 1 80 ? 56.455 -3.216 -36.745 1.00 39.59 80 THR A O 1
ATOM 605 N N . ARG A 1 81 ? 57.459 -4.507 -38.304 1.00 41.81 81 ARG A N 1
ATOM 606 C CA . ARG A 1 81 ? 58.493 -3.628 -38.852 1.00 41.81 81 ARG A CA 1
ATOM 607 C C . ARG A 1 81 ? 57.914 -2.220 -39.038 1.00 41.81 81 ARG A C 1
ATOM 609 O O . ARG A 1 81 ? 56.889 -2.071 -39.702 1.00 41.81 81 ARG A O 1
ATOM 616 N N . GLY A 1 82 ? 58.573 -1.228 -38.439 1.00 39.16 82 GLY A N 1
ATOM 617 C CA . GLY A 1 82 ? 58.218 0.181 -38.572 1.00 39.16 82 GLY A CA 1
ATOM 618 C C . GLY A 1 82 ? 58.058 0.608 -40.033 1.00 39.16 82 GLY A C 1
ATOM 619 O O . GLY A 1 82 ? 58.499 -0.115 -40.935 1.00 39.16 82 GLY A O 1
ATOM 620 N N . PRO A 1 83 ? 57.435 1.770 -40.280 1.00 43.22 83 PRO A N 1
ATOM 621 C CA . PRO A 1 83 ? 57.303 2.299 -41.623 1.00 43.22 83 PRO A CA 1
ATOM 622 C C . PRO A 1 83 ? 58.711 2.423 -42.201 1.00 43.22 83 PRO A C 1
ATOM 624 O O . PRO A 1 83 ? 59.478 3.311 -41.838 1.00 43.22 83 PRO A O 1
ATOM 627 N N . ARG A 1 84 ? 59.078 1.492 -43.089 1.00 43.25 84 ARG A N 1
ATOM 628 C CA . ARG A 1 84 ? 60.085 1.778 -44.095 1.00 43.25 84 ARG A CA 1
ATOM 629 C C . ARG A 1 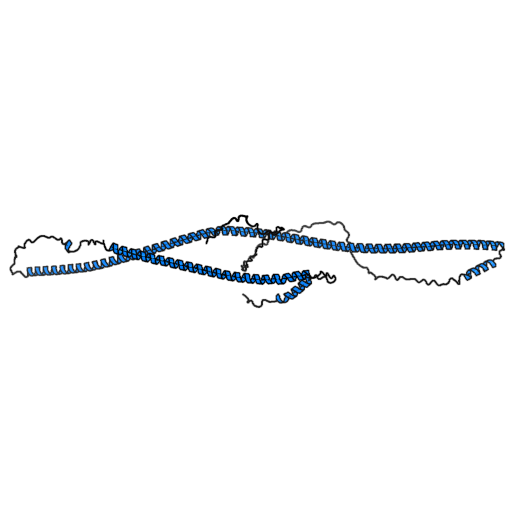84 ? 59.441 2.875 -44.912 1.00 43.25 84 ARG A C 1
ATOM 631 O O . ARG A 1 84 ? 58.621 2.594 -45.783 1.00 43.25 84 ARG A O 1
ATOM 638 N N . SER A 1 85 ? 59.760 4.115 -44.550 1.00 39.91 85 SER A N 1
ATOM 639 C CA . SER A 1 85 ? 59.934 5.182 -45.513 1.00 39.91 85 SER A CA 1
ATOM 640 C C . SER A 1 85 ? 60.552 4.506 -46.723 1.00 39.91 85 SER A C 1
ATOM 642 O O . SER A 1 85 ? 61.679 4.013 -46.658 1.00 39.91 85 SER A O 1
ATOM 644 N N . VAL A 1 86 ? 59.746 4.315 -47.764 1.00 43.78 86 VAL A N 1
ATOM 645 C CA . VAL A 1 86 ? 60.296 4.133 -49.094 1.00 43.78 86 VAL A CA 1
ATOM 646 C C . VAL A 1 86 ? 60.957 5.475 -49.310 1.00 43.78 86 VAL A C 1
ATOM 648 O O . VAL A 1 86 ? 60.288 6.460 -49.612 1.00 43.78 86 VAL A O 1
ATOM 651 N N . GLU A 1 87 ? 62.228 5.529 -48.914 1.00 41.06 87 GLU A N 1
ATOM 652 C CA . GLU A 1 87 ? 63.163 6.522 -49.375 1.00 41.06 87 GLU A CA 1
ATOM 653 C C . GLU A 1 87 ? 62.935 6.525 -50.877 1.00 41.06 87 GLU A C 1
ATOM 655 O O . GLU A 1 87 ? 63.101 5.517 -51.570 1.00 41.06 87 GLU A O 1
ATOM 660 N N . ASP A 1 88 ? 62.332 7.622 -51.314 1.00 44.16 88 ASP A N 1
ATOM 661 C CA . ASP A 1 88 ? 62.384 8.097 -52.672 1.00 44.16 88 ASP A CA 1
ATOM 662 C C . ASP A 1 88 ? 63.880 8.229 -52.957 1.00 44.16 88 ASP A C 1
ATOM 664 O O . ASP A 1 88 ? 64.484 9.280 -52.743 1.00 44.16 88 ASP A O 1
ATOM 668 N N . ASP A 1 89 ? 64.504 7.095 -53.291 1.00 42.97 89 ASP A N 1
ATOM 669 C CA . ASP A 1 89 ? 65.811 7.006 -53.909 1.00 42.97 89 ASP A CA 1
ATOM 670 C C . ASP A 1 89 ? 65.623 7.677 -55.266 1.00 42.97 89 ASP A C 1
ATOM 672 O O . ASP A 1 89 ? 65.463 7.042 -56.313 1.00 42.97 89 ASP A O 1
ATOM 676 N N . GLY A 1 90 ? 65.597 9.008 -55.217 1.00 45.31 90 GLY A N 1
ATOM 677 C CA . GLY A 1 90 ? 65.952 9.877 -56.305 1.00 45.31 90 GLY A CA 1
ATOM 678 C C . GLY A 1 90 ? 67.368 9.499 -56.684 1.00 45.31 90 GLY A C 1
ATOM 679 O O . GLY A 1 90 ? 68.336 10.124 -56.254 1.00 45.31 90 GLY A O 1
ATOM 680 N N . ASN A 1 91 ? 67.481 8.437 -57.481 1.00 44.22 91 ASN A N 1
ATOM 681 C CA . ASN A 1 91 ? 68.609 8.206 -58.350 1.00 44.22 91 ASN A CA 1
ATOM 682 C C . ASN A 1 91 ? 68.643 9.417 -59.283 1.00 44.22 91 ASN A C 1
ATOM 684 O O . ASN A 1 91 ? 68.089 9.411 -60.382 1.00 44.22 91 ASN A O 1
ATOM 688 N N . ASP A 1 92 ? 69.284 10.476 -58.791 1.00 46.88 92 ASP A N 1
ATOM 689 C CA . ASP A 1 92 ? 69.956 11.506 -59.557 1.00 46.88 92 ASP A CA 1
ATOM 690 C C . ASP A 1 92 ? 70.982 10.769 -60.420 1.00 46.88 92 ASP A C 1
ATOM 692 O O . ASP A 1 92 ? 72.166 10.640 -60.092 1.00 46.88 92 ASP A O 1
ATOM 696 N N . TYR A 1 93 ? 70.492 10.175 -61.511 1.00 46.53 93 TYR A N 1
ATOM 697 C CA . TYR A 1 93 ? 71.318 9.790 -62.631 1.00 46.53 93 TYR A CA 1
ATOM 698 C C . TYR A 1 93 ? 71.932 11.093 -63.123 1.00 46.53 93 TYR A C 1
ATOM 700 O O . TYR A 1 93 ? 71.369 11.788 -63.963 1.00 46.53 93 TYR A O 1
ATOM 708 N N . LYS A 1 94 ? 73.101 11.431 -62.565 1.00 44.88 94 LYS A N 1
ATOM 709 C CA . LYS A 1 94 ? 74.043 12.368 -63.158 1.00 44.88 94 LYS A CA 1
ATOM 710 C C . LYS A 1 94 ? 74.361 11.843 -64.544 1.00 44.88 94 LYS A C 1
ATOM 712 O O . LYS A 1 94 ? 75.302 11.071 -64.736 1.00 44.88 94 LYS A O 1
ATOM 717 N N . GLU A 1 95 ? 73.545 12.258 -65.499 1.00 45.94 95 GLU A N 1
ATOM 718 C CA . GLU A 1 95 ? 73.797 12.149 -66.914 1.00 45.94 95 GLU A CA 1
ATOM 719 C C . GLU A 1 95 ? 75.074 12.953 -67.162 1.00 45.94 95 GLU A C 1
ATOM 721 O O . GLU A 1 95 ? 75.092 14.182 -67.270 1.00 45.94 95 GLU A O 1
ATOM 726 N N . LYS A 1 96 ? 76.208 12.249 -67.107 1.00 44.00 96 LYS A N 1
ATOM 727 C CA . LYS A 1 96 ? 77.489 12.773 -67.549 1.00 44.00 96 LYS A CA 1
ATOM 728 C C . LYS A 1 96 ? 77.270 13.236 -68.983 1.00 44.00 96 LYS A C 1
ATOM 730 O O . LYS A 1 96 ? 77.132 12.408 -69.877 1.00 44.00 96 LYS A O 1
ATOM 735 N N . LYS A 1 97 ? 77.293 14.554 -69.192 1.00 49.47 97 LYS A N 1
ATOM 736 C CA . LYS A 1 97 ? 77.587 15.184 -70.482 1.00 49.47 97 LYS A CA 1
ATOM 737 C C . LYS A 1 97 ? 78.933 14.655 -70.992 1.00 49.47 97 LYS A C 1
ATOM 739 O O . LYS A 1 97 ? 79.983 15.242 -70.761 1.00 49.47 97 LYS A O 1
ATOM 744 N N . GLN A 1 98 ? 78.889 13.505 -71.645 1.00 48.47 98 GLN A N 1
ATOM 745 C CA . GLN A 1 98 ? 79.925 12.947 -72.502 1.00 48.47 98 GLN A CA 1
ATOM 746 C C . GLN A 1 98 ? 79.246 12.607 -73.829 1.00 48.47 98 GLN A C 1
ATOM 748 O O . GLN A 1 98 ? 79.098 11.445 -74.186 1.00 48.47 98 GLN A O 1
ATOM 753 N N . SER A 1 99 ? 78.751 13.618 -74.540 1.00 48.66 99 SER A N 1
ATOM 754 C CA . SER A 1 99 ? 78.170 13.406 -75.872 1.00 48.66 99 SER A CA 1
ATOM 755 C C . SER A 1 99 ? 78.558 14.452 -76.911 1.00 48.66 99 SER A C 1
ATOM 757 O O . SER A 1 99 ? 78.342 14.198 -78.089 1.00 48.66 99 SER A O 1
ATOM 759 N N . ASP A 1 100 ? 79.232 15.545 -76.542 1.00 47.56 100 ASP A N 1
ATOM 760 C CA . ASP A 1 100 ? 79.677 16.528 -77.543 1.00 47.56 100 ASP A CA 1
ATOM 761 C C . ASP A 1 100 ? 81.061 16.210 -78.140 1.00 47.56 100 ASP A C 1
ATOM 763 O O . ASP A 1 100 ? 81.359 16.632 -79.253 1.00 47.56 100 ASP A O 1
ATOM 767 N N . GLU A 1 101 ? 81.895 15.402 -77.472 1.00 47.00 101 GLU A N 1
ATOM 768 C CA . GLU A 1 101 ? 83.238 15.052 -77.978 1.00 47.00 101 GLU A CA 1
ATOM 769 C C . GLU A 1 101 ? 83.250 13.784 -78.858 1.00 47.00 101 GLU A C 1
ATOM 771 O O . GLU A 1 101 ? 84.166 13.568 -79.647 1.00 47.00 101 GLU A O 1
ATOM 776 N N . PHE A 1 102 ? 82.202 12.956 -78.795 1.00 49.34 102 PHE A N 1
ATOM 777 C CA . PHE A 1 102 ? 82.128 11.697 -79.552 1.00 49.34 102 PHE A CA 1
ATOM 778 C C . PHE A 1 102 ? 81.560 11.874 -80.974 1.00 49.34 102 PHE A C 1
ATOM 780 O O . PHE A 1 102 ? 81.865 11.094 -81.875 1.00 49.34 102 PHE A O 1
ATOM 787 N N . VAL A 1 103 ? 80.780 12.935 -81.211 1.00 53.16 103 VAL A N 1
ATOM 788 C CA . VAL A 1 103 ? 80.137 13.207 -82.512 1.00 53.16 103 VAL A CA 1
ATOM 789 C C . VAL A 1 103 ? 81.146 13.688 -83.568 1.00 53.16 103 VAL A C 1
ATOM 791 O O . VAL A 1 103 ? 80.976 13.405 -84.752 1.00 53.16 103 VAL A O 1
ATOM 794 N N . GLY A 1 104 ? 82.245 14.336 -83.159 1.00 53.78 104 GLY A N 1
ATOM 795 C CA . GLY A 1 104 ? 83.307 14.777 -84.077 1.00 53.78 104 GLY A CA 1
ATOM 796 C C . GLY A 1 104 ? 84.187 13.645 -84.632 1.00 53.78 104 GLY A C 1
ATOM 797 O O . GLY A 1 104 ? 84.776 13.788 -85.704 1.00 53.78 104 GLY A O 1
ATOM 798 N N . LEU A 1 105 ? 84.252 12.505 -83.937 1.00 52.34 105 LEU A N 1
ATOM 799 C CA . LEU A 1 105 ? 85.084 11.361 -84.329 1.00 52.34 105 LEU A CA 1
ATOM 800 C C . LEU A 1 105 ? 84.434 10.489 -85.415 1.00 52.34 105 LEU A C 1
ATOM 802 O O . LEU A 1 105 ? 85.144 9.966 -86.267 1.00 52.34 105 LEU A O 1
ATOM 806 N N . TYR A 1 106 ? 83.101 10.401 -85.463 1.00 53.78 106 TYR A N 1
ATOM 807 C CA . TYR A 1 106 ? 82.400 9.606 -86.484 1.00 53.78 106 TYR A CA 1
ATOM 808 C C . TYR A 1 106 ? 82.476 10.214 -87.891 1.00 53.78 106 TYR A C 1
ATOM 810 O O . TYR A 1 106 ? 82.640 9.486 -88.866 1.00 53.78 106 TYR A O 1
ATOM 818 N N . VAL A 1 107 ? 82.431 11.546 -87.996 1.00 54.16 107 VAL A N 1
ATOM 819 C CA . VAL A 1 107 ? 82.511 12.252 -89.290 1.00 54.16 107 VAL A CA 1
ATOM 820 C C . VAL A 1 107 ? 83.894 12.081 -89.938 1.00 54.16 107 VAL A C 1
ATOM 822 O O . VAL A 1 107 ? 84.009 12.032 -91.158 1.00 54.16 107 VAL A O 1
ATOM 825 N N . SER A 1 108 ? 84.942 11.921 -89.123 1.00 56.47 108 SER A N 1
ATOM 826 C CA . SER A 1 108 ? 86.324 11.766 -89.601 1.00 56.47 108 SER A CA 1
ATOM 827 C C . SER A 1 108 ? 86.661 10.335 -90.054 1.00 56.47 108 SER A C 1
ATOM 829 O O . SER A 1 108 ? 87.569 10.140 -90.863 1.00 56.47 108 SER A O 1
ATOM 831 N N . GLU A 1 109 ? 85.944 9.323 -89.558 1.00 56.38 109 GLU A N 1
ATOM 832 C CA . GLU A 1 109 ? 86.150 7.918 -89.939 1.00 56.38 109 GLU A CA 1
ATOM 833 C C . GLU A 1 109 ? 85.442 7.586 -91.275 1.00 56.38 109 GLU A C 1
ATOM 835 O O . GLU A 1 109 ? 86.007 6.882 -92.112 1.00 56.38 109 GLU A O 1
ATOM 840 N N . GLU A 1 110 ? 84.260 8.165 -91.542 1.00 58.78 110 GLU A N 1
ATOM 841 C CA . GLU A 1 110 ? 83.533 8.011 -92.821 1.00 58.78 110 GLU A CA 1
ATOM 842 C C . GLU A 1 110 ? 84.326 8.563 -94.020 1.00 58.78 110 GLU A C 1
ATOM 844 O O . GLU A 1 110 ? 84.433 7.900 -95.057 1.00 58.78 110 GLU A O 1
ATOM 849 N N . GLU A 1 111 ? 84.963 9.732 -93.869 1.00 59.44 111 GLU A N 1
ATOM 850 C CA . GLU A 1 111 ? 85.831 10.309 -94.908 1.00 59.44 111 GLU A CA 1
ATOM 851 C C . GLU A 1 111 ? 87.103 9.479 -95.152 1.00 59.44 111 GLU A C 1
ATOM 853 O O . GLU A 1 111 ? 87.643 9.485 -96.260 1.00 59.44 111 GLU A O 1
ATOM 858 N N . ARG A 1 112 ? 87.591 8.719 -94.161 1.00 59.62 112 ARG A N 1
ATOM 859 C CA . ARG A 1 112 ? 88.765 7.841 -94.331 1.00 59.62 112 ARG A CA 1
ATOM 860 C C . ARG A 1 112 ? 88.439 6.537 -95.053 1.00 59.62 112 ARG A C 1
ATOM 862 O O . ARG A 1 112 ? 89.270 6.052 -95.824 1.00 59.62 112 ARG A O 1
ATOM 869 N N . ILE A 1 113 ? 87.255 5.969 -94.840 1.00 61.84 113 ILE A N 1
ATOM 870 C CA . ILE A 1 113 ? 86.835 4.719 -95.493 1.00 61.84 113 ILE A CA 1
ATOM 871 C C . ILE A 1 113 ? 86.535 4.967 -96.980 1.00 61.84 113 ILE A C 1
ATOM 873 O O . ILE A 1 113 ? 86.986 4.207 -97.835 1.00 61.84 113 ILE A O 1
ATOM 877 N N . LEU A 1 114 ? 85.884 6.087 -97.313 1.00 60.47 114 LEU A N 1
ATOM 878 C CA . LEU A 1 114 ? 85.581 6.462 -98.702 1.00 60.47 114 LEU A CA 1
ATOM 879 C C . LEU A 1 114 ? 86.830 6.821 -99.531 1.00 60.47 114 LEU A C 1
ATOM 881 O O . LEU A 1 114 ? 86.837 6.628 -100.747 1.00 60.47 114 LEU A O 1
ATOM 885 N N . ASN A 1 115 ? 87.897 7.297 -98.878 1.00 61.00 115 ASN A N 1
ATOM 886 C CA . ASN A 1 115 ? 89.164 7.655 -99.527 1.00 61.00 115 ASN A CA 1
ATOM 887 C C . ASN A 1 115 ? 90.189 6.506 -99.610 1.00 61.00 115 ASN A C 1
ATOM 889 O O . ASN A 1 115 ? 91.179 6.647 -100.324 1.00 61.00 115 ASN A O 1
ATOM 893 N N . SER A 1 116 ? 89.989 5.389 -98.898 1.00 55.69 116 SER A N 1
ATOM 894 C CA . SER A 1 116 ? 90.922 4.242 -98.887 1.00 55.69 116 SER A CA 1
ATOM 895 C C . SER A 1 116 ? 90.475 3.053 -99.742 1.00 55.69 116 SER A C 1
ATOM 897 O O . SER A 1 116 ? 91.261 2.133 -99.961 1.00 55.69 116 SER A O 1
ATOM 899 N N . ALA A 1 117 ? 89.248 3.072 -100.259 1.00 58.19 117 ALA A N 1
ATOM 900 C CA . ALA A 1 117 ? 88.772 2.086 -101.217 1.00 58.19 117 ALA A CA 1
ATOM 901 C C . ALA A 1 117 ? 89.079 2.545 -102.662 1.00 58.19 117 ALA A C 1
ATOM 903 O O . ALA A 1 117 ? 88.695 3.652 -103.067 1.00 58.19 117 ALA A O 1
ATOM 904 N N . ASP A 1 118 ? 89.761 1.696 -103.446 1.00 61.47 118 ASP A N 1
ATOM 905 C CA . ASP A 1 118 ? 89.998 1.854 -104.897 1.00 61.47 118 ASP A CA 1
ATOM 906 C C . ASP A 1 118 ? 88.681 1.651 -105.675 1.00 61.47 118 ASP A C 1
ATOM 908 O O . ASP A 1 118 ? 88.497 0.692 -106.419 1.00 61.47 118 ASP A O 1
ATOM 912 N N . LEU A 1 119 ? 87.726 2.549 -105.434 1.00 68.06 119 LEU A N 1
ATOM 913 C CA . LEU A 1 119 ? 86.418 2.599 -106.079 1.00 68.06 119 LEU A CA 1
ATOM 914 C C . LEU A 1 119 ? 86.449 3.590 -107.247 1.00 68.06 119 LEU A C 1
ATOM 916 O O . LEU A 1 119 ? 87.009 4.689 -107.138 1.00 68.06 119 LEU A O 1
ATOM 920 N N . SER A 1 120 ? 85.803 3.221 -108.352 1.00 72.00 120 SER A N 1
ATOM 921 C CA . SER A 1 120 ? 85.498 4.118 -109.470 1.00 72.00 120 SER A CA 1
ATOM 922 C C . SER A 1 120 ? 84.649 5.308 -108.994 1.00 72.00 120 SER A C 1
ATOM 924 O O . SER A 1 120 ? 83.903 5.214 -108.019 1.00 72.00 120 SER A O 1
ATOM 926 N N . ALA A 1 121 ? 84.724 6.450 -109.684 1.00 72.75 121 ALA A N 1
ATOM 927 C CA . ALA A 1 121 ? 83.931 7.637 -109.345 1.00 72.75 121 ALA A CA 1
ATOM 928 C C . ALA A 1 121 ? 82.409 7.366 -109.341 1.00 72.75 121 ALA A C 1
ATOM 930 O O . ALA A 1 121 ? 81.683 7.986 -108.567 1.00 72.75 121 ALA A O 1
ATOM 931 N N . GLU A 1 122 ? 81.950 6.425 -110.170 1.00 80.38 122 GLU A N 1
ATOM 932 C CA . GLU A 1 122 ? 80.550 5.990 -110.251 1.00 80.38 122 GLU A CA 1
ATOM 933 C C . GLU A 1 122 ? 80.151 5.137 -109.033 1.00 80.38 122 GLU A C 1
ATOM 935 O O . GLU A 1 122 ? 79.167 5.440 -108.365 1.00 80.38 122 GLU A O 1
ATOM 940 N N . GLU A 1 123 ? 80.994 4.181 -108.629 1.00 80.81 123 GLU A N 1
ATOM 941 C CA . GLU A 1 123 ? 80.783 3.350 -107.430 1.00 80.81 123 GLU A CA 1
ATOM 942 C C . GLU A 1 123 ? 80.782 4.188 -106.139 1.00 80.81 123 GLU A C 1
ATOM 944 O O . GLU A 1 123 ? 79.989 3.948 -105.229 1.00 80.81 123 GLU A O 1
ATOM 949 N N . ARG A 1 124 ? 81.627 5.228 -106.064 1.00 79.44 124 ARG A N 1
ATOM 950 C CA . ARG A 1 124 ? 81.614 6.191 -104.947 1.00 79.44 124 ARG A CA 1
ATOM 951 C C . ARG A 1 124 ? 80.307 6.985 -104.878 1.00 79.44 124 ARG A C 1
ATOM 953 O O . ARG A 1 124 ? 79.846 7.291 -103.780 1.00 79.44 124 ARG A O 1
ATOM 960 N N . SER A 1 125 ? 79.717 7.321 -106.027 1.00 82.94 125 SER A N 1
ATOM 961 C CA . SER A 1 125 ? 78.430 8.021 -106.099 1.00 82.94 125 SER A CA 1
ATOM 962 C C . SER A 1 125 ? 77.276 7.135 -105.621 1.00 82.94 125 SER A C 1
ATOM 964 O O . SER A 1 125 ? 76.422 7.608 -104.870 1.00 82.94 125 SER A O 1
ATOM 966 N N . ASP A 1 126 ? 77.271 5.855 -105.997 1.00 84.56 126 ASP A N 1
ATOM 967 C CA . ASP A 1 126 ? 76.242 4.892 -105.581 1.00 84.56 126 ASP A CA 1
ATOM 968 C C . ASP A 1 126 ? 76.289 4.615 -104.072 1.00 84.56 126 ASP A C 1
ATOM 970 O O . ASP A 1 126 ? 75.258 4.683 -103.397 1.00 84.56 126 ASP A O 1
ATOM 974 N N . VAL A 1 127 ? 77.489 4.413 -103.513 1.00 85.44 127 VAL A N 1
ATOM 975 C CA . VAL A 1 127 ? 77.685 4.261 -102.059 1.00 85.44 127 VAL A CA 1
AT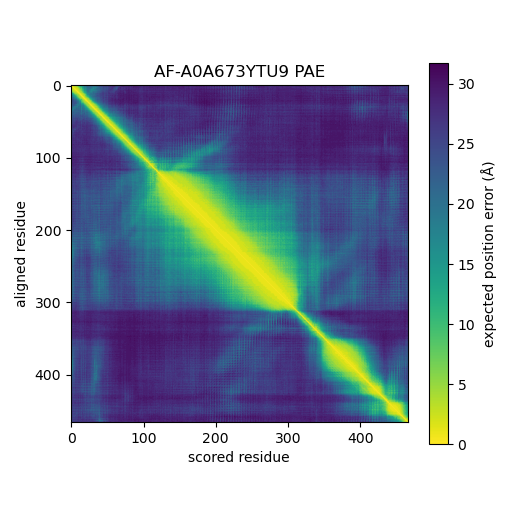OM 976 C C . VAL A 1 127 ? 77.212 5.510 -101.310 1.00 85.44 127 VAL A C 1
ATOM 978 O O . VAL A 1 127 ? 76.561 5.408 -100.269 1.00 85.44 127 VAL A O 1
ATOM 981 N N . LEU A 1 128 ? 77.486 6.704 -101.843 1.00 87.12 128 LEU A N 1
ATOM 982 C CA . LEU A 1 128 ? 77.032 7.956 -101.241 1.00 87.12 128 LEU A CA 1
ATOM 983 C C . LEU A 1 128 ? 75.501 8.101 -101.298 1.00 87.12 128 LEU A C 1
ATOM 985 O O . LEU A 1 128 ? 74.896 8.541 -100.319 1.00 87.12 128 LEU A O 1
ATOM 989 N N . ALA A 1 129 ? 74.857 7.699 -102.396 1.00 87.25 129 ALA A N 1
ATOM 990 C CA . ALA A 1 129 ? 73.400 7.703 -102.518 1.00 87.25 129 ALA A CA 1
ATOM 991 C C . ALA A 1 129 ? 72.730 6.720 -101.536 1.00 87.25 129 ALA A C 1
ATOM 993 O O . ALA A 1 129 ? 71.753 7.083 -100.874 1.00 87.25 129 ALA A O 1
ATOM 994 N N . GLU A 1 130 ? 73.277 5.511 -101.379 1.00 91.19 130 GLU A N 1
ATOM 995 C CA . GLU A 1 130 ? 72.807 4.520 -100.402 1.00 91.19 130 GLU A CA 1
ATOM 996 C C . GLU A 1 130 ? 73.017 4.994 -98.953 1.00 91.19 130 GLU A C 1
ATOM 998 O O . GLU A 1 130 ? 72.134 4.831 -98.102 1.00 91.19 130 GLU A O 1
ATOM 1003 N N . LEU A 1 131 ? 74.136 5.665 -98.665 1.00 90.19 131 LEU A N 1
ATOM 1004 C CA . LEU A 1 131 ? 74.416 6.244 -97.350 1.00 90.19 131 LEU A CA 1
ATOM 1005 C C . LEU A 1 131 ? 73.465 7.405 -97.019 1.00 90.19 131 LEU A C 1
ATOM 1007 O O . LEU A 1 131 ? 72.921 7.474 -95.917 1.00 90.19 131 LEU A O 1
ATOM 1011 N N . VAL A 1 132 ? 73.175 8.289 -97.977 1.00 89.31 132 VAL A N 1
ATOM 1012 C CA . VAL A 1 132 ? 72.176 9.359 -97.801 1.00 89.31 132 VAL A CA 1
ATOM 1013 C C . VAL A 1 132 ? 70.774 8.776 -97.592 1.00 89.31 132 VAL A C 1
ATOM 1015 O O . VAL A 1 132 ? 70.044 9.238 -96.708 1.00 89.31 132 VAL A O 1
ATOM 1018 N N . TYR A 1 133 ? 70.398 7.742 -98.352 1.00 94.31 133 TYR A N 1
ATOM 1019 C CA . TYR A 1 133 ? 69.118 7.051 -98.186 1.00 94.31 133 TYR A CA 1
ATOM 1020 C C . TYR A 1 133 ? 69.007 6.364 -96.817 1.00 94.31 133 TYR A C 1
ATOM 1022 O O . TYR A 1 133 ? 68.023 6.569 -96.102 1.00 94.31 133 TYR A O 1
ATOM 1030 N N . SER A 1 134 ? 70.024 5.599 -96.410 1.00 93.69 134 SER A N 1
ATOM 1031 C CA . SER A 1 134 ? 70.057 4.916 -95.112 1.00 93.69 134 SER A CA 1
ATOM 1032 C C . SER A 1 134 ? 70.057 5.908 -93.947 1.00 93.69 134 SER A C 1
ATOM 1034 O O . SER A 1 134 ? 69.299 5.719 -92.997 1.00 93.69 134 SER A O 1
ATOM 1036 N N . ARG A 1 135 ? 70.786 7.027 -94.051 1.00 93.19 135 ARG A N 1
ATOM 1037 C CA . ARG A 1 135 ? 70.742 8.134 -93.085 1.00 93.19 135 ARG A CA 1
ATOM 1038 C C . ARG A 1 135 ? 69.354 8.767 -92.993 1.00 93.19 135 ARG A C 1
ATOM 1040 O O . ARG A 1 135 ? 68.880 9.028 -91.888 1.00 93.19 135 ARG A O 1
ATOM 1047 N N . SER A 1 136 ? 68.687 9.006 -94.124 1.00 94.75 136 SER A N 1
ATOM 1048 C CA . SER A 1 136 ? 67.312 9.526 -94.154 1.00 94.75 136 SER A CA 1
ATOM 1049 C C . SER A 1 136 ? 66.334 8.556 -93.479 1.00 94.75 136 SER A C 1
ATOM 1051 O O . SER A 1 136 ? 65.556 8.958 -92.610 1.00 94.75 136 SER A O 1
ATOM 1053 N N . ARG A 1 137 ? 66.441 7.257 -93.791 1.00 96.44 137 ARG A N 1
ATOM 1054 C CA . ARG A 1 137 ? 65.638 6.190 -93.177 1.00 96.44 137 ARG A CA 1
ATOM 1055 C C . ARG A 1 137 ? 65.895 6.061 -91.674 1.00 96.44 137 ARG A C 1
ATOM 1057 O O . ARG A 1 137 ? 64.938 5.958 -90.913 1.00 96.44 137 ARG A O 1
ATOM 1064 N N . LEU A 1 138 ? 67.155 6.109 -91.233 1.00 95.94 138 LEU A N 1
ATOM 1065 C CA . LEU A 1 138 ? 67.529 6.109 -89.814 1.00 95.94 138 LEU A CA 1
ATOM 1066 C C . LEU A 1 138 ? 66.957 7.328 -89.088 1.00 95.94 138 LEU A C 1
ATOM 1068 O O . LEU A 1 138 ? 66.429 7.194 -87.989 1.00 95.94 138 LEU A O 1
ATOM 1072 N N . LYS A 1 139 ? 66.993 8.512 -89.711 1.00 95.88 139 LYS A N 1
ATOM 1073 C CA . LYS A 1 139 ? 66.381 9.725 -89.154 1.00 95.88 139 LYS A CA 1
ATOM 1074 C C . LYS A 1 139 ? 64.863 9.578 -89.004 1.00 95.88 139 LYS A C 1
ATOM 1076 O O . LYS A 1 139 ? 64.320 9.984 -87.979 1.00 95.88 139 LYS A O 1
ATOM 1081 N N . GLN A 1 140 ? 64.187 8.987 -89.991 1.00 96.44 140 GLN A N 1
ATOM 1082 C CA . GLN A 1 140 ? 62.755 8.698 -89.908 1.00 96.44 140 GLN A CA 1
ATOM 1083 C C . GLN A 1 140 ? 62.452 7.705 -88.780 1.00 96.44 140 GLN A C 1
ATOM 1085 O O . GLN A 1 140 ? 61.608 8.009 -87.939 1.00 96.44 140 GLN A O 1
ATOM 1090 N N . LEU A 1 141 ? 63.169 6.578 -88.719 1.00 96.81 141 LEU A N 1
ATOM 1091 C CA . LEU A 1 141 ? 62.988 5.564 -87.678 1.00 96.81 141 LEU A CA 1
ATOM 1092 C C . LEU A 1 141 ? 63.263 6.131 -86.281 1.00 96.81 141 LEU A C 1
ATOM 1094 O O . LEU A 1 141 ? 62.491 5.877 -85.367 1.00 96.81 141 LEU A O 1
ATOM 1098 N N . ASN A 1 142 ? 64.295 6.964 -86.118 1.00 96.62 142 ASN A N 1
ATOM 1099 C CA . ASN A 1 142 ? 64.554 7.664 -84.858 1.00 96.62 142 ASN A CA 1
ATOM 1100 C C . ASN A 1 142 ? 63.406 8.608 -84.481 1.00 96.62 142 ASN A C 1
ATOM 1102 O O . ASN A 1 142 ? 63.037 8.674 -83.314 1.00 96.62 142 ASN A O 1
ATOM 1106 N N . SER A 1 143 ? 62.802 9.307 -85.450 1.00 96.56 143 SER A N 1
ATOM 1107 C CA . SER A 1 143 ? 61.638 10.166 -85.183 1.00 96.56 143 SER A CA 1
ATOM 1108 C C . SER A 1 143 ? 60.377 9.373 -84.822 1.00 96.56 143 SER A C 1
ATOM 1110 O O . SER A 1 143 ? 59.523 9.860 -84.086 1.00 96.56 143 SER A O 1
ATOM 1112 N N . GLU A 1 144 ? 60.229 8.164 -85.363 1.00 97.50 144 GLU A N 1
ATOM 1113 C CA . GLU A 1 144 ? 59.139 7.254 -85.021 1.00 97.50 144 GLU A CA 1
ATOM 1114 C C . GLU A 1 144 ? 59.357 6.666 -83.627 1.00 97.50 144 GLU A C 1
ATOM 1116 O O . GLU A 1 144 ? 58.465 6.755 -82.788 1.00 97.50 144 GLU A O 1
ATOM 1121 N N . LEU A 1 145 ? 60.572 6.189 -83.339 1.00 97.38 145 LEU A N 1
ATOM 1122 C CA . LEU A 1 145 ? 60.970 5.707 -82.021 1.00 97.38 145 LEU A CA 1
ATOM 1123 C C . LEU A 1 145 ? 60.751 6.783 -80.954 1.00 97.38 145 LEU A C 1
ATOM 1125 O O . LEU A 1 145 ? 60.119 6.506 -79.940 1.00 97.38 145 LEU A O 1
ATOM 1129 N N . GLN A 1 146 ? 61.186 8.019 -81.207 1.00 97.19 146 GLN A N 1
ATOM 1130 C CA . GLN A 1 146 ? 60.971 9.133 -80.287 1.00 97.19 146 GLN A CA 1
ATOM 1131 C C . GLN A 1 146 ? 59.480 9.353 -79.996 1.00 97.19 146 GLN A C 1
ATOM 1133 O O . GLN A 1 146 ? 59.105 9.431 -78.832 1.00 97.19 146 GLN A O 1
ATOM 1138 N N . ARG A 1 147 ? 58.612 9.356 -81.019 1.00 97.50 147 ARG A N 1
ATOM 1139 C CA . ARG A 1 147 ? 57.157 9.449 -80.798 1.00 97.50 147 ARG A CA 1
ATOM 1140 C C . ARG A 1 147 ? 56.608 8.279 -79.987 1.00 97.50 147 ARG A C 1
ATOM 1142 O O . ARG A 1 147 ? 55.730 8.481 -79.158 1.00 97.50 147 ARG A O 1
ATOM 1149 N N . THR A 1 148 ? 57.082 7.054 -80.229 1.00 97.56 148 THR A N 1
ATOM 1150 C CA . THR A 1 148 ? 56.632 5.890 -79.447 1.00 97.56 148 THR A CA 1
ATOM 1151 C C . THR A 1 148 ? 57.081 5.963 -77.991 1.00 97.56 148 THR A C 1
ATOM 1153 O O . THR A 1 148 ? 56.330 5.535 -77.121 1.00 97.56 148 THR A O 1
ATOM 1156 N N . VAL A 1 149 ? 58.261 6.534 -77.722 1.00 97.69 149 VAL A N 1
ATOM 1157 C CA . VAL A 1 149 ? 58.755 6.793 -76.364 1.00 97.69 149 VAL A CA 1
ATOM 1158 C C . VAL A 1 149 ? 57.905 7.867 -75.691 1.00 97.69 149 VAL A C 1
ATOM 1160 O O . VAL A 1 149 ? 57.386 7.607 -74.614 1.00 97.69 149 VAL A O 1
ATOM 1163 N N . GLU A 1 150 ? 57.665 9.004 -76.352 1.00 97.31 150 GLU A N 1
ATOM 1164 C CA . GLU A 1 150 ? 56.795 10.076 -75.839 1.00 97.31 150 GLU A CA 1
ATOM 1165 C C . GLU A 1 150 ? 55.385 9.546 -75.508 1.00 97.31 150 GLU A C 1
ATOM 1167 O O . GLU A 1 150 ? 54.874 9.769 -74.414 1.00 97.31 150 GLU A O 1
ATOM 1172 N N . LEU A 1 151 ? 54.786 8.745 -76.399 1.00 98.00 151 LEU A N 1
ATOM 1173 C CA . LEU A 1 151 ? 53.479 8.119 -76.163 1.00 98.00 151 LEU A CA 1
ATOM 1174 C C . LEU A 1 151 ? 53.509 7.085 -75.024 1.00 98.00 151 LEU A C 1
ATOM 1176 O O . LEU A 1 151 ? 52.533 6.942 -74.283 1.00 98.00 151 LEU A O 1
ATOM 1180 N N . ALA A 1 152 ? 54.602 6.333 -74.879 1.00 97.50 152 ALA A N 1
ATOM 1181 C CA . ALA A 1 152 ? 54.775 5.405 -73.766 1.00 97.50 152 ALA A CA 1
ATOM 1182 C C . ALA A 1 152 ? 54.930 6.148 -72.430 1.00 97.50 152 ALA A C 1
ATOM 1184 O O . ALA A 1 152 ? 54.362 5.705 -71.429 1.00 97.50 152 ALA A O 1
ATOM 1185 N N . ASP A 1 153 ? 55.638 7.278 -72.417 1.00 97.25 153 ASP A N 1
ATOM 1186 C CA . ASP A 1 153 ? 55.799 8.138 -71.246 1.00 97.25 153 ASP A CA 1
ATOM 1187 C C . ASP A 1 153 ? 54.464 8.768 -70.835 1.00 97.25 153 ASP A C 1
ATOM 1189 O O . ASP A 1 153 ? 54.082 8.653 -69.667 1.00 97.25 153 ASP A O 1
ATOM 1193 N N . ASP A 1 154 ? 53.697 9.316 -71.784 1.00 97.88 154 ASP A N 1
ATOM 1194 C CA . ASP A 1 154 ? 52.343 9.834 -71.545 1.00 97.88 154 ASP A CA 1
ATOM 1195 C C . ASP A 1 154 ? 51.437 8.754 -70.932 1.00 97.88 154 ASP A C 1
ATOM 1197 O O . ASP A 1 154 ? 50.828 8.965 -69.879 1.00 97.88 154 ASP A O 1
ATOM 1201 N N . ASN A 1 155 ? 51.416 7.548 -71.510 1.00 98.06 155 ASN A N 1
ATOM 1202 C CA . ASN A 1 155 ? 50.663 6.420 -70.954 1.00 98.06 155 ASN A CA 1
ATOM 1203 C C . ASN A 1 155 ? 51.142 6.031 -69.548 1.00 98.06 155 ASN A C 1
ATOM 1205 O O . ASN A 1 155 ? 50.330 5.690 -68.686 1.00 98.06 155 ASN A O 1
ATOM 1209 N N . ASN A 1 156 ? 52.447 6.088 -69.281 1.00 97.81 156 ASN A N 1
ATOM 1210 C CA . ASN A 1 156 ? 52.985 5.782 -67.961 1.00 97.81 156 ASN A CA 1
ATOM 1211 C C . ASN A 1 156 ? 52.564 6.838 -66.928 1.00 97.81 156 ASN A C 1
ATOM 1213 O O . ASN A 1 156 ? 52.165 6.489 -65.817 1.00 97.81 156 ASN A O 1
ATOM 1217 N N . THR A 1 157 ? 52.586 8.128 -67.283 1.00 97.31 157 THR A N 1
ATOM 1218 C CA . THR A 1 157 ? 52.060 9.185 -66.403 1.00 97.31 157 THR A CA 1
ATOM 1219 C C . THR A 1 157 ? 50.574 8.977 -66.106 1.00 97.31 157 THR A C 1
ATOM 1221 O O . THR A 1 157 ? 50.189 9.023 -64.935 1.00 97.31 157 THR A O 1
ATOM 1224 N N . LEU A 1 158 ? 49.764 8.626 -67.112 1.00 98.25 158 LEU A N 1
ATOM 1225 C CA . LEU A 1 158 ? 48.347 8.311 -66.932 1.00 98.25 158 LEU A CA 1
ATOM 1226 C C . LEU A 1 158 ? 48.156 7.136 -65.961 1.00 98.25 158 LEU A C 1
ATOM 1228 O O . LEU A 1 158 ? 47.465 7.282 -64.951 1.00 98.25 158 LEU A O 1
ATOM 1232 N N . LEU A 1 159 ? 48.844 6.013 -66.184 1.00 98.19 159 LEU A N 1
ATOM 1233 C CA . LEU A 1 159 ? 48.784 4.844 -65.300 1.00 98.19 159 LEU A CA 1
ATOM 1234 C C . LEU A 1 159 ? 49.239 5.162 -63.870 1.00 98.19 159 LEU A C 1
ATOM 1236 O O . LEU A 1 159 ? 48.693 4.609 -62.913 1.00 98.19 159 LEU A O 1
ATOM 1240 N N . ARG A 1 160 ? 50.223 6.051 -63.686 1.00 98.12 160 ARG A N 1
ATOM 1241 C CA . ARG A 1 160 ? 50.634 6.513 -62.351 1.00 98.12 160 ARG A CA 1
ATOM 1242 C C . ARG A 1 160 ? 49.520 7.303 -61.665 1.00 98.12 160 ARG A C 1
ATOM 1244 O O . ARG A 1 160 ? 49.271 7.067 -60.481 1.00 98.12 160 ARG A O 1
ATOM 1251 N N . THR A 1 161 ? 48.835 8.193 -62.386 1.00 97.88 161 THR A N 1
ATOM 1252 C CA . THR A 1 161 ? 47.709 8.962 -61.829 1.00 97.88 161 THR A CA 1
ATOM 1253 C C . THR A 1 161 ? 46.513 8.075 -61.483 1.00 97.88 161 THR A C 1
ATOM 1255 O O . THR A 1 161 ? 45.959 8.209 -60.393 1.00 97.88 161 THR A O 1
ATOM 1258 N N . GLU A 1 162 ? 46.171 7.104 -62.334 1.00 98.12 162 GLU A N 1
ATOM 1259 C CA . GLU A 1 162 ? 45.096 6.142 -62.072 1.00 98.12 162 GLU A CA 1
ATOM 1260 C C . GLU A 1 162 ? 45.429 5.243 -60.874 1.00 98.12 162 GLU A C 1
ATOM 1262 O O . GLU A 1 162 ? 44.611 5.082 -59.970 1.00 98.12 162 GLU A O 1
ATOM 1267 N N . ASN A 1 163 ? 46.667 4.742 -60.780 1.00 97.69 163 ASN A N 1
ATOM 1268 C CA . ASN A 1 163 ? 47.117 3.993 -59.603 1.00 97.69 163 ASN A CA 1
ATOM 1269 C C . ASN A 1 163 ? 47.042 4.827 -58.316 1.00 97.69 163 ASN A C 1
ATOM 1271 O O . ASN A 1 163 ? 46.686 4.300 -57.261 1.00 97.69 163 ASN A O 1
ATOM 1275 N N . ALA A 1 164 ? 47.379 6.118 -58.371 1.00 97.94 164 ALA A N 1
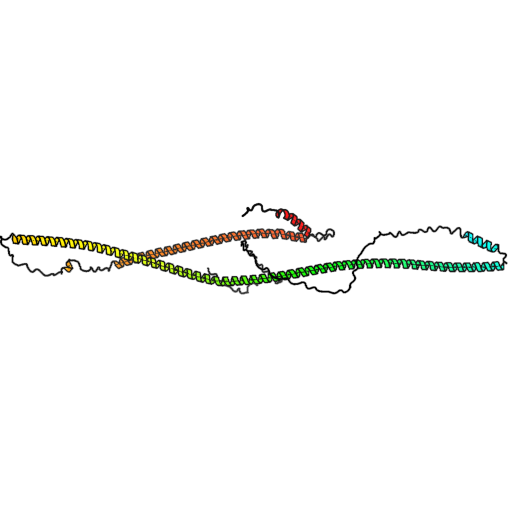ATOM 1276 C CA . ALA A 1 164 ? 47.235 7.010 -57.223 1.00 97.94 164 ALA A CA 1
ATOM 1277 C C . ALA A 1 164 ? 45.756 7.197 -56.835 1.00 97.94 164 ALA A C 1
ATOM 1279 O O . ALA A 1 164 ? 45.421 7.113 -55.652 1.00 97.94 164 ALA A O 1
ATOM 1280 N N . ALA A 1 165 ? 44.866 7.373 -57.816 1.00 98.31 165 ALA A N 1
ATOM 1281 C CA . ALA A 1 165 ? 43.426 7.474 -57.592 1.00 98.31 165 ALA A CA 1
ATOM 1282 C C . ALA A 1 165 ? 42.845 6.189 -56.973 1.00 98.31 165 ALA A C 1
ATOM 1284 O O . ALA A 1 165 ? 42.150 6.264 -55.959 1.00 98.31 165 ALA A O 1
ATOM 1285 N N . LEU A 1 166 ? 43.200 5.012 -57.499 1.00 98.31 166 LEU A N 1
ATOM 1286 C CA . LEU A 1 166 ? 42.774 3.715 -56.962 1.00 98.31 166 LEU A CA 1
ATOM 1287 C C . LEU A 1 166 ? 43.280 3.488 -55.532 1.00 98.31 166 LEU A C 1
ATOM 1289 O O . LEU A 1 166 ? 42.528 3.027 -54.676 1.00 98.31 166 LEU A O 1
ATOM 1293 N N . ARG A 1 167 ? 44.530 3.859 -55.222 1.00 98.31 167 ARG A N 1
ATOM 1294 C CA . ARG A 1 167 ? 45.052 3.789 -53.843 1.00 98.31 167 ARG A CA 1
ATOM 1295 C C . ARG A 1 167 ? 44.257 4.672 -52.885 1.00 98.31 167 ARG A C 1
ATOM 1297 O O . ARG A 1 167 ? 43.956 4.235 -51.774 1.00 98.31 167 ARG A O 1
ATOM 1304 N N . ASN A 1 168 ? 43.896 5.881 -53.311 1.00 98.19 168 ASN A N 1
ATOM 1305 C CA . ASN A 1 168 ? 43.058 6.776 -52.515 1.00 98.19 168 ASN A CA 1
ATOM 1306 C C . ASN A 1 168 ? 41.648 6.204 -52.322 1.00 98.19 168 ASN A C 1
ATOM 1308 O O . ASN A 1 168 ? 41.130 6.251 -51.209 1.00 98.19 168 ASN A O 1
ATOM 1312 N N . GLN A 1 169 ? 41.065 5.595 -53.359 1.00 98.44 169 GLN A N 1
ATOM 1313 C CA . GLN A 1 169 ? 39.772 4.918 -53.260 1.00 98.44 169 GLN A CA 1
ATOM 1314 C C . GLN A 1 169 ? 39.823 3.745 -52.273 1.00 98.44 169 GLN A C 1
ATOM 1316 O O . GLN A 1 169 ? 38.979 3.661 -51.387 1.00 98.44 169 GLN A O 1
ATOM 1321 N N . VAL A 1 170 ? 40.844 2.885 -52.354 1.00 98.19 170 VAL A N 1
ATOM 1322 C CA . VAL A 1 170 ? 41.041 1.774 -51.406 1.00 98.19 170 VAL A CA 1
ATOM 1323 C C . VAL A 1 170 ? 41.215 2.291 -49.979 1.00 98.19 170 VAL A C 1
ATOM 1325 O O . VAL A 1 170 ? 40.662 1.709 -49.049 1.00 98.19 170 VAL A O 1
ATOM 1328 N N . LYS A 1 171 ? 41.949 3.393 -49.780 1.00 98.44 171 LYS A N 1
ATOM 1329 C CA . LYS A 1 171 ? 42.082 4.024 -48.460 1.00 98.44 171 LYS A CA 1
ATOM 1330 C C . LYS A 1 171 ? 40.730 4.527 -47.939 1.00 98.44 171 LYS A C 1
ATOM 1332 O O . LYS A 1 171 ? 40.417 4.282 -46.779 1.00 98.44 171 LYS A O 1
ATOM 1337 N N . GLY A 1 172 ? 39.930 5.172 -48.789 1.00 98.50 172 GLY A N 1
ATOM 1338 C CA . GLY A 1 172 ? 38.578 5.619 -48.444 1.00 98.50 172 GLY A CA 1
ATOM 1339 C C . GLY A 1 172 ? 37.646 4.458 -48.089 1.00 98.50 172 GLY A C 1
ATOM 1340 O O . GLY A 1 172 ? 36.964 4.512 -47.074 1.00 98.50 172 GLY A O 1
ATOM 1341 N N . MET A 1 173 ? 37.681 3.369 -48.864 1.00 98.19 173 MET A N 1
ATOM 1342 C CA . MET A 1 173 ? 36.907 2.158 -48.571 1.00 98.19 173 MET A CA 1
ATOM 1343 C C . MET A 1 173 ? 37.327 1.512 -47.249 1.00 98.19 173 MET A C 1
ATOM 1345 O O . MET A 1 173 ? 36.467 1.113 -46.476 1.00 98.19 173 MET A O 1
ATOM 1349 N N . LYS A 1 174 ? 38.632 1.440 -46.956 1.00 98.25 174 LYS A N 1
ATOM 1350 C CA . LYS A 1 174 ? 39.126 0.920 -45.671 1.00 98.25 174 LYS A CA 1
ATOM 1351 C C . LYS A 1 174 ? 38.637 1.747 -44.487 1.00 98.25 174 LYS A C 1
ATOM 1353 O O . LYS A 1 174 ? 38.237 1.162 -43.490 1.00 98.25 174 LYS A O 1
ATOM 1358 N N . GLN A 1 175 ? 38.647 3.075 -44.609 1.00 98.38 175 GLN A N 1
ATOM 1359 C CA . GLN A 1 175 ? 38.098 3.944 -43.569 1.00 98.38 175 GLN A CA 1
ATOM 1360 C C . GLN A 1 175 ? 36.596 3.702 -43.394 1.00 98.38 175 GLN A C 1
ATOM 1362 O O . GLN A 1 175 ? 36.148 3.475 -42.283 1.00 98.38 175 GLN A O 1
ATOM 1367 N N . SER A 1 176 ? 35.838 3.641 -44.493 1.00 98.44 176 SER A N 1
ATOM 1368 C CA . SER A 1 176 ? 34.396 3.377 -44.438 1.00 98.44 176 SER A CA 1
ATOM 1369 C C . SER A 1 176 ? 34.049 2.014 -43.830 1.00 98.44 176 SER A C 1
ATOM 1371 O O . SER A 1 176 ? 33.005 1.899 -43.198 1.00 98.44 176 SER A O 1
ATOM 1373 N N . ILE A 1 177 ? 34.880 0.985 -44.036 1.00 98.31 177 ILE A N 1
ATOM 1374 C CA . ILE A 1 177 ? 34.708 -0.325 -43.392 1.00 98.31 177 ILE A CA 1
ATOM 1375 C C . ILE A 1 177 ? 34.943 -0.201 -41.886 1.00 98.31 177 ILE A C 1
ATOM 1377 O O . ILE A 1 177 ? 34.124 -0.682 -41.115 1.00 98.31 177 ILE A O 1
ATOM 1381 N N . HIS A 1 178 ? 36.011 0.486 -41.477 1.00 98.31 178 HIS A N 1
ATOM 1382 C CA . HIS A 1 178 ? 36.308 0.701 -40.063 1.00 98.31 178 HIS A CA 1
ATOM 1383 C C . HIS A 1 178 ? 35.199 1.487 -39.345 1.00 98.31 178 HIS A C 1
ATOM 1385 O O . HIS A 1 178 ? 34.773 1.100 -38.262 1.00 98.31 178 HIS A O 1
ATOM 1391 N N . ASP A 1 179 ? 34.671 2.537 -39.980 1.00 98.25 179 ASP A N 1
ATOM 1392 C CA . ASP A 1 179 ? 33.552 3.314 -39.438 1.00 98.25 179 ASP A CA 1
ATOM 1393 C C . ASP A 1 179 ? 32.282 2.443 -39.302 1.00 98.25 179 ASP A C 1
ATOM 1395 O O . ASP A 1 179 ? 31.537 2.562 -38.332 1.00 98.25 179 ASP A O 1
ATOM 1399 N N . ALA A 1 180 ? 32.037 1.529 -40.252 1.00 98.06 180 ALA A N 1
ATOM 1400 C CA . ALA A 1 180 ? 30.915 0.591 -40.182 1.00 98.06 180 ALA A CA 1
ATOM 1401 C C . ALA A 1 180 ? 31.091 -0.469 -39.080 1.00 98.06 180 ALA A C 1
ATOM 1403 O O . ALA A 1 180 ? 30.109 -0.828 -38.435 1.00 98.06 180 ALA A O 1
ATOM 1404 N N . GLU A 1 181 ? 32.315 -0.954 -38.846 1.00 98.25 181 GLU A N 1
ATOM 1405 C CA . GLU A 1 181 ? 32.641 -1.845 -37.723 1.00 98.25 181 GLU A CA 1
ATOM 1406 C C . GLU A 1 181 ? 32.358 -1.164 -36.380 1.00 98.25 181 GLU A C 1
ATOM 1408 O O . GLU A 1 181 ? 31.661 -1.738 -35.548 1.00 98.25 181 GLU A O 1
ATOM 1413 N N . GLN A 1 182 ? 32.779 0.094 -36.213 1.00 98.19 182 GLN A N 1
ATOM 1414 C CA . GLN A 1 182 ? 32.490 0.860 -34.999 1.00 98.19 182 GLN A CA 1
ATOM 1415 C C . GLN A 1 182 ? 30.978 1.025 -34.760 1.00 98.19 182 GLN A C 1
ATOM 1417 O O . GLN A 1 182 ? 30.501 0.844 -33.642 1.00 98.19 182 GLN A O 1
ATOM 1422 N N . LEU A 1 183 ? 30.199 1.317 -35.807 1.00 98.31 183 LEU A N 1
ATOM 1423 C CA . LEU A 1 183 ? 28.739 1.418 -35.690 1.00 98.31 183 LEU A CA 1
ATOM 1424 C C . LEU A 1 183 ? 28.072 0.082 -35.328 1.00 98.31 183 LEU A C 1
ATOM 1426 O O . LEU A 1 183 ? 27.021 0.080 -34.687 1.00 98.31 183 LEU A O 1
ATOM 1430 N N . MET A 1 184 ? 28.646 -1.054 -35.740 1.00 98.31 184 MET A N 1
ATOM 1431 C CA . MET A 1 184 ? 28.147 -2.368 -35.325 1.00 98.31 184 MET A CA 1
ATOM 1432 C C . MET A 1 184 ? 28.387 -2.616 -33.834 1.00 98.31 184 MET A C 1
ATOM 1434 O O . MET A 1 184 ? 27.483 -3.124 -33.171 1.00 98.31 184 MET A O 1
ATOM 1438 N N . ASP A 1 185 ? 29.545 -2.216 -33.305 1.00 97.88 185 ASP A N 1
ATOM 1439 C CA . ASP A 1 185 ? 29.851 -2.328 -31.875 1.00 97.88 185 ASP A CA 1
ATOM 1440 C C . ASP A 1 185 ? 28.892 -1.467 -31.031 1.00 97.88 185 ASP A C 1
ATOM 1442 O O . ASP A 1 185 ? 28.309 -1.955 -30.062 1.00 97.88 185 ASP A O 1
ATOM 1446 N N . GLU A 1 186 ? 28.638 -0.220 -31.449 1.00 98.19 186 GLU A N 1
ATOM 1447 C CA . GLU A 1 186 ? 27.662 0.671 -30.798 1.00 98.19 186 GLU A CA 1
ATOM 1448 C C . GLU A 1 186 ? 26.233 0.091 -30.842 1.00 98.19 186 GLU A C 1
ATOM 1450 O O . GLU A 1 186 ? 25.472 0.193 -29.875 1.00 98.19 186 GLU A O 1
ATOM 1455 N N . LEU A 1 187 ? 25.849 -0.566 -31.943 1.00 98.44 187 LEU A N 1
ATOM 1456 C CA . LEU A 1 187 ? 24.543 -1.221 -32.063 1.00 98.44 187 LEU A CA 1
ATOM 1457 C C . LEU A 1 187 ? 24.414 -2.412 -31.106 1.00 98.44 187 LEU A C 1
ATOM 1459 O O . LEU A 1 187 ? 23.343 -2.610 -30.523 1.00 98.44 187 LEU A O 1
ATOM 1463 N N . GLU A 1 188 ? 25.476 -3.200 -30.934 1.00 98.31 188 GLU A N 1
ATOM 1464 C CA . GLU A 1 188 ? 25.481 -4.322 -29.993 1.00 98.31 188 GLU A CA 1
ATOM 1465 C C . GLU A 1 188 ? 25.405 -3.838 -28.539 1.00 98.31 188 GLU A C 1
ATOM 1467 O O . GLU A 1 188 ? 24.644 -4.398 -27.746 1.00 98.31 188 GLU A O 1
ATOM 1472 N N . GLU A 1 189 ? 26.090 -2.741 -28.200 1.00 98.38 189 GLU A N 1
ATOM 1473 C CA . GLU A 1 189 ? 25.971 -2.098 -26.887 1.00 98.38 189 GLU A CA 1
ATOM 1474 C C . GLU A 1 189 ? 24.530 -1.638 -26.621 1.00 98.38 189 GLU A C 1
ATOM 1476 O O . GLU A 1 189 ? 23.946 -1.976 -25.587 1.00 98.38 189 GLU A O 1
ATOM 1481 N N . ILE A 1 190 ? 23.901 -0.950 -27.582 1.00 98.38 190 ILE A N 1
ATOM 1482 C CA . ILE A 1 190 ? 22.496 -0.528 -27.471 1.00 98.38 190 ILE A CA 1
ATOM 1483 C C . ILE A 1 190 ? 21.570 -1.740 -27.307 1.00 98.38 190 ILE A C 1
ATOM 1485 O O . ILE A 1 190 ? 20.618 -1.689 -26.522 1.00 98.38 190 ILE A O 1
ATOM 1489 N N . ARG A 1 191 ? 21.832 -2.845 -28.014 1.00 98.56 191 ARG A N 1
ATOM 1490 C CA . ARG A 1 191 ? 21.044 -4.078 -27.881 1.00 98.56 191 ARG A CA 1
ATOM 1491 C C . ARG A 1 191 ? 21.180 -4.679 -26.481 1.00 98.56 191 ARG A C 1
ATOM 1493 O O . ARG A 1 191 ? 20.165 -5.059 -25.897 1.00 98.56 191 ARG A O 1
ATOM 1500 N N . SER A 1 192 ? 22.394 -4.717 -25.933 1.00 98.38 192 SER A N 1
ATOM 1501 C CA . SER A 1 192 ? 22.653 -5.176 -24.564 1.00 98.38 192 SER A CA 1
ATOM 1502 C C . SER A 1 192 ? 21.923 -4.309 -23.534 1.00 98.38 192 SER A C 1
ATOM 1504 O O . SER A 1 192 ? 21.207 -4.834 -22.682 1.00 98.38 192 SER A O 1
ATOM 1506 N N . LEU A 1 193 ? 22.025 -2.982 -23.651 1.00 98.44 193 LEU A N 1
ATOM 1507 C CA . LEU A 1 193 ? 21.333 -2.041 -22.764 1.00 98.44 193 LEU A CA 1
ATOM 1508 C C . LEU A 1 193 ? 19.806 -2.162 -22.867 1.00 98.44 193 LEU A C 1
ATOM 1510 O O . LEU A 1 193 ? 19.103 -2.077 -21.860 1.00 98.44 193 LEU A O 1
ATOM 1514 N N . SER A 1 194 ? 19.270 -2.399 -24.069 1.00 98.12 194 SER A N 1
ATOM 1515 C CA . SER A 1 194 ? 17.837 -2.654 -24.251 1.00 98.12 194 SER A CA 1
ATOM 1516 C C . SER A 1 194 ? 17.396 -3.922 -23.522 1.00 98.12 194 SER A C 1
ATOM 1518 O O . SER A 1 194 ? 16.370 -3.894 -22.845 1.00 98.12 194 SER A O 1
ATOM 1520 N N . ALA A 1 195 ? 18.170 -5.008 -23.622 1.00 98.38 195 ALA A N 1
ATOM 1521 C CA . ALA A 1 195 ? 17.871 -6.264 -22.938 1.00 98.38 195 ALA A CA 1
ATOM 1522 C C . ALA A 1 195 ? 17.924 -6.117 -21.407 1.00 98.38 195 ALA A C 1
ATOM 1524 O O . ALA A 1 195 ? 17.042 -6.619 -20.710 1.00 98.38 195 ALA A O 1
ATOM 1525 N N . GLU A 1 196 ? 18.905 -5.378 -20.878 1.00 98.38 196 GLU A N 1
ATOM 1526 C CA . GLU A 1 196 ? 18.987 -5.056 -19.448 1.00 98.38 196 GLU A CA 1
ATOM 1527 C C . GLU A 1 196 ? 17.767 -4.249 -18.984 1.00 98.38 196 GLU A C 1
ATOM 1529 O O . GLU A 1 196 ? 17.131 -4.588 -17.983 1.00 98.38 196 GLU A O 1
ATOM 1534 N N . LYS A 1 197 ? 17.387 -3.216 -19.744 1.00 98.38 197 LYS A N 1
ATOM 1535 C CA . LYS A 1 197 ? 16.217 -2.380 -19.455 1.00 98.38 197 LYS A CA 1
ATOM 1536 C C . LYS A 1 197 ? 14.916 -3.189 -19.498 1.00 98.38 197 LYS A C 1
ATOM 1538 O O . LYS A 1 197 ? 14.048 -2.986 -18.647 1.00 98.38 197 LYS A O 1
ATOM 1543 N N . ASP A 1 198 ? 14.765 -4.112 -20.445 1.00 98.25 198 ASP A N 1
ATOM 1544 C CA . ASP A 1 198 ? 13.596 -4.997 -20.514 1.00 98.25 198 ASP A CA 1
ATOM 1545 C C . ASP A 1 198 ? 13.554 -5.959 -19.310 1.00 98.25 198 ASP A C 1
ATOM 1547 O O . ASP A 1 198 ? 12.497 -6.137 -18.701 1.00 98.25 198 ASP A O 1
ATOM 1551 N N . GLY A 1 199 ? 14.706 -6.486 -18.877 1.00 98.38 199 GLY A N 1
ATOM 1552 C CA . GLY A 1 199 ? 14.822 -7.286 -17.652 1.00 98.38 199 GLY A CA 1
ATOM 1553 C C . GLY A 1 199 ? 14.459 -6.503 -16.384 1.00 98.38 199 GLY A C 1
ATOM 1554 O O . GLY A 1 199 ? 13.676 -6.975 -15.557 1.00 98.38 199 GLY A O 1
ATOM 1555 N N . ALA A 1 200 ? 14.964 -5.274 -16.245 1.00 98.12 200 ALA A N 1
ATOM 1556 C CA . ALA A 1 200 ? 14.621 -4.387 -15.134 1.00 98.12 200 ALA A CA 1
ATOM 1557 C C . ALA A 1 200 ? 13.122 -4.042 -15.115 1.00 98.12 200 ALA A C 1
ATOM 1559 O O . ALA A 1 200 ? 12.500 -4.045 -14.052 1.00 98.12 200 ALA A O 1
ATOM 1560 N N . THR A 1 201 ? 12.530 -3.805 -16.289 1.00 98.31 201 THR A N 1
ATOM 1561 C CA . THR A 1 201 ? 11.090 -3.542 -16.433 1.00 98.31 201 THR A CA 1
ATOM 1562 C C . THR A 1 201 ? 10.265 -4.751 -15.988 1.00 98.31 201 THR A C 1
ATOM 1564 O O . THR A 1 201 ? 9.350 -4.596 -15.182 1.00 98.31 201 THR A O 1
ATOM 1567 N N . GLY A 1 202 ? 10.632 -5.964 -16.412 1.00 98.62 202 GLY A N 1
ATOM 1568 C CA . GLY A 1 202 ? 9.958 -7.193 -15.980 1.00 98.62 202 GLY A CA 1
ATOM 1569 C C . GLY A 1 202 ? 10.039 -7.428 -14.466 1.00 98.62 202 GLY A C 1
ATOM 1570 O O . GLY A 1 202 ? 9.045 -7.800 -13.836 1.00 98.62 202 GLY A O 1
ATOM 1571 N N . ASN A 1 203 ? 11.191 -7.140 -13.852 1.00 98.50 203 ASN A N 1
ATOM 1572 C CA . ASN A 1 203 ? 11.348 -7.216 -12.398 1.00 98.50 203 ASN A CA 1
ATOM 1573 C C . ASN A 1 203 ? 10.430 -6.216 -11.679 1.00 98.50 203 ASN A C 1
ATOM 1575 O O . ASN A 1 203 ? 9.734 -6.598 -10.736 1.00 98.50 203 ASN A O 1
ATOM 1579 N N . LEU A 1 204 ? 10.370 -4.963 -12.144 1.00 98.50 204 LEU A N 1
ATOM 1580 C CA . LEU A 1 204 ? 9.471 -3.947 -11.589 1.00 98.50 204 LEU A CA 1
ATOM 1581 C C . LEU A 1 204 ? 7.997 -4.346 -11.729 1.00 98.50 204 LEU A C 1
ATOM 1583 O O . LEU A 1 204 ? 7.242 -4.199 -10.773 1.00 98.50 204 LEU A O 1
ATOM 1587 N N . GLU A 1 205 ? 7.586 -4.909 -12.866 1.00 98.69 205 GLU A N 1
ATOM 1588 C CA . GLU A 1 205 ? 6.221 -5.417 -13.048 1.00 98.69 205 GLU A CA 1
ATOM 1589 C C . GLU A 1 205 ? 5.884 -6.552 -12.074 1.00 98.69 205 GLU A C 1
ATOM 1591 O O . GLU A 1 205 ? 4.777 -6.600 -11.534 1.00 98.69 205 GLU A O 1
ATOM 1596 N N . SER A 1 206 ? 6.825 -7.468 -11.825 1.00 98.50 206 SER A N 1
ATOM 1597 C CA . SER A 1 206 ? 6.631 -8.546 -10.847 1.00 98.50 206 SER A CA 1
ATOM 1598 C C . SER A 1 206 ? 6.480 -8.006 -9.420 1.00 98.50 206 SER A C 1
ATOM 1600 O O . SER A 1 206 ? 5.613 -8.469 -8.678 1.00 98.50 206 SER A O 1
ATOM 1602 N N . TYR A 1 207 ? 7.254 -6.974 -9.075 1.00 98.56 207 TYR A N 1
ATOM 1603 C CA . TYR A 1 207 ? 7.190 -6.302 -7.781 1.00 98.56 207 TYR A CA 1
ATOM 1604 C C . TYR A 1 207 ? 5.878 -5.528 -7.600 1.00 98.56 207 TYR A C 1
ATOM 1606 O O . TYR A 1 207 ? 5.242 -5.635 -6.555 1.00 98.56 207 TYR A O 1
ATOM 1614 N N . ILE A 1 208 ? 5.412 -4.823 -8.637 1.00 98.56 208 ILE A N 1
ATOM 1615 C CA . ILE A 1 208 ? 4.101 -4.156 -8.634 1.00 98.56 208 ILE A CA 1
ATOM 1616 C C . ILE A 1 208 ? 2.985 -5.178 -8.391 1.00 98.56 208 ILE A C 1
ATOM 1618 O O . ILE A 1 208 ? 2.168 -4.977 -7.498 1.00 98.56 208 ILE A O 1
ATOM 1622 N N . LYS A 1 209 ? 2.995 -6.314 -9.101 1.00 98.75 209 LYS A N 1
ATOM 1623 C CA . LYS A 1 209 ? 2.007 -7.391 -8.899 1.00 98.75 209 LYS A CA 1
ATOM 1624 C C . LYS A 1 209 ? 2.036 -7.971 -7.486 1.00 98.75 209 LYS A C 1
ATOM 1626 O O . LYS A 1 209 ? 1.003 -8.407 -6.985 1.00 98.75 209 LYS A O 1
ATOM 1631 N N . GLN A 1 210 ? 3.204 -8.032 -6.849 1.00 98.69 210 GLN A N 1
ATOM 1632 C CA . GLN A 1 210 ? 3.306 -8.460 -5.456 1.00 98.69 210 GLN A CA 1
ATOM 1633 C C . GLN A 1 210 ? 2.663 -7.432 -4.517 1.00 98.69 210 GLN A C 1
ATOM 1635 O O . GLN A 1 210 ? 1.831 -7.809 -3.695 1.00 98.69 210 GLN A O 1
ATOM 1640 N N . LEU A 1 211 ? 2.994 -6.148 -4.675 1.00 98.56 211 LEU A N 1
ATOM 1641 C CA . LEU A 1 211 ? 2.410 -5.073 -3.869 1.00 98.56 211 LEU A CA 1
ATOM 1642 C C . LEU A 1 211 ? 0.890 -4.964 -4.049 1.00 98.56 211 LEU A C 1
ATOM 1644 O O . LEU A 1 211 ? 0.183 -4.678 -3.089 1.00 98.56 211 LEU A O 1
ATOM 1648 N N . GLU A 1 212 ? 0.370 -5.222 -5.250 1.00 98.75 212 GLU A N 1
ATOM 1649 C CA . GLU A 1 212 ? -1.074 -5.276 -5.508 1.00 98.75 212 GLU A CA 1
ATOM 1650 C C . GLU A 1 212 ? -1.762 -6.387 -4.704 1.00 98.75 212 GLU A C 1
ATOM 1652 O O . GLU A 1 212 ? -2.812 -6.144 -4.113 1.00 98.75 212 GLU A O 1
ATOM 1657 N N . LYS A 1 213 ? -1.150 -7.575 -4.609 1.00 98.75 213 LYS A N 1
ATOM 1658 C CA . LYS A 1 213 ? -1.668 -8.674 -3.776 1.00 98.75 213 LYS A CA 1
ATOM 1659 C C . LYS A 1 213 ? -1.602 -8.352 -2.288 1.00 98.75 213 LYS A C 1
ATOM 1661 O O . LYS A 1 213 ? -2.538 -8.648 -1.556 1.00 98.75 213 LYS A O 1
ATOM 1666 N N . GLU A 1 214 ? -0.503 -7.759 -1.825 1.00 98.62 214 GLU A N 1
ATOM 1667 C CA . GLU A 1 214 ? -0.371 -7.338 -0.425 1.00 98.62 214 GLU A CA 1
ATOM 1668 C C . GLU A 1 214 ? -1.410 -6.268 -0.069 1.00 98.62 214 GLU A C 1
ATOM 1670 O O . GLU A 1 214 ? -2.015 -6.326 1.000 1.00 98.62 214 GLU A O 1
ATOM 1675 N N . LYS A 1 215 ? -1.676 -5.335 -0.989 1.00 98.50 215 LYS A N 1
ATOM 1676 C CA . LYS A 1 215 ? -2.741 -4.343 -0.848 1.00 98.50 215 LYS A CA 1
ATOM 1677 C C . LYS A 1 215 ? -4.118 -5.005 -0.726 1.00 98.50 215 LYS A C 1
ATOM 1679 O O . LYS A 1 215 ? -4.855 -4.642 0.183 1.00 98.50 215 LYS A O 1
ATOM 1684 N N . GLU A 1 216 ? -4.447 -5.959 -1.596 1.00 98.75 216 GLU A N 1
ATOM 1685 C CA . GLU A 1 216 ? -5.721 -6.698 -1.550 1.00 98.75 216 GLU A CA 1
ATOM 1686 C C . GLU A 1 216 ? -5.899 -7.420 -0.202 1.00 98.75 216 GLU A C 1
ATOM 1688 O O . GLU A 1 216 ? -6.922 -7.267 0.459 1.00 98.75 216 GLU A O 1
ATOM 1693 N N . ILE A 1 217 ? -4.853 -8.099 0.284 1.00 98.69 217 ILE A N 1
ATOM 1694 C CA . ILE A 1 217 ? -4.866 -8.763 1.599 1.00 98.69 217 ILE A CA 1
ATOM 1695 C C . ILE A 1 217 ? -5.108 -7.761 2.740 1.00 98.69 217 ILE A C 1
ATOM 1697 O O . ILE A 1 217 ? -5.843 -8.058 3.684 1.00 98.69 217 ILE A O 1
ATOM 1701 N N . LEU A 1 218 ? -4.481 -6.582 2.692 1.00 98.75 218 LEU A N 1
ATOM 1702 C CA . LEU A 1 218 ? -4.683 -5.545 3.706 1.00 98.75 218 LEU A CA 1
ATOM 1703 C C . LEU A 1 218 ? -6.099 -4.956 3.651 1.00 98.75 218 LEU A C 1
ATOM 1705 O O . LEU A 1 218 ? -6.679 -4.691 4.704 1.00 98.75 218 LEU A O 1
ATOM 1709 N N . GLU A 1 219 ? -6.668 -4.773 2.458 1.00 98.75 219 GLU A N 1
ATOM 1710 C CA . GLU A 1 219 ? -8.059 -4.339 2.282 1.00 98.75 219 GLU A CA 1
ATOM 1711 C C . GLU A 1 219 ? -9.036 -5.356 2.905 1.00 98.75 219 GLU A C 1
ATOM 1713 O O . GLU A 1 219 ? -9.884 -4.958 3.709 1.00 98.75 219 GLU A O 1
ATOM 1718 N N . ASP A 1 220 ? -8.837 -6.658 2.669 1.00 98.69 220 ASP A N 1
ATOM 1719 C CA . ASP A 1 220 ? -9.634 -7.738 3.276 1.00 98.69 220 ASP A CA 1
ATOM 1720 C C . ASP A 1 220 ? -9.531 -7.761 4.815 1.00 98.69 220 ASP A C 1
ATOM 1722 O O . ASP A 1 220 ? -10.516 -7.986 5.533 1.00 98.69 220 ASP A O 1
ATOM 1726 N N . GLN A 1 221 ? -8.334 -7.514 5.362 1.00 98.75 221 GLN A N 1
ATOM 1727 C CA . GLN A 1 221 ? -8.123 -7.425 6.811 1.00 98.75 221 GLN A CA 1
ATOM 1728 C C . GLN A 1 221 ? -8.835 -6.214 7.418 1.00 98.75 221 GLN A C 1
ATOM 1730 O O . GLN A 1 221 ? -9.466 -6.336 8.472 1.00 98.75 221 GLN A O 1
ATOM 1735 N N . ILE A 1 222 ? -8.761 -5.055 6.758 1.00 98.62 222 ILE A N 1
ATOM 1736 C CA . ILE A 1 222 ? -9.463 -3.840 7.185 1.00 98.62 222 ILE A CA 1
ATOM 1737 C C . ILE A 1 222 ? -10.975 -4.074 7.170 1.00 98.62 222 ILE A C 1
ATOM 1739 O O . ILE A 1 222 ? -11.652 -3.700 8.130 1.00 98.62 222 ILE A O 1
ATOM 1743 N N . GLU A 1 223 ? -11.507 -4.725 6.133 1.00 98.75 223 GLU A N 1
ATOM 1744 C CA . GLU A 1 223 ? -12.927 -5.074 6.062 1.00 98.75 223 GLU A CA 1
ATOM 1745 C C . GLU A 1 223 ? -13.328 -6.029 7.195 1.00 98.75 223 GLU A C 1
ATOM 1747 O O . GLU A 1 223 ? -14.318 -5.791 7.892 1.00 98.75 223 GLU A O 1
ATOM 1752 N N . THR A 1 224 ? -12.529 -7.069 7.447 1.00 98.69 224 THR A N 1
ATOM 1753 C CA . THR A 1 224 ? -12.774 -8.034 8.530 1.00 98.69 224 THR A CA 1
ATOM 1754 C C . THR A 1 224 ? -12.816 -7.345 9.896 1.00 98.69 224 THR A C 1
ATOM 1756 O O . THR A 1 224 ? -13.785 -7.506 10.641 1.00 98.69 224 THR A O 1
ATOM 1759 N N . ILE A 1 225 ? -11.817 -6.513 10.207 1.00 98.69 225 ILE A N 1
ATOM 1760 C CA . ILE A 1 225 ? -11.764 -5.745 11.460 1.00 98.69 225 ILE A CA 1
ATOM 1761 C C . ILE A 1 225 ? -12.934 -4.755 11.536 1.00 98.69 225 ILE A C 1
ATOM 1763 O O . ILE A 1 225 ? -13.559 -4.607 12.590 1.00 98.69 225 ILE A O 1
ATOM 1767 N N . GLY A 1 226 ? -13.276 -4.097 10.426 1.00 98.69 226 GLY A N 1
ATOM 1768 C CA . GLY A 1 226 ? -14.427 -3.198 10.335 1.00 98.69 226 GLY A CA 1
ATOM 1769 C C . GLY A 1 226 ? -15.750 -3.901 10.655 1.00 98.69 226 GLY A C 1
ATOM 1770 O O . GLY A 1 226 ? -16.581 -3.362 11.397 1.00 98.69 226 GLY A O 1
ATOM 1771 N N . ASN A 1 227 ? -15.923 -5.131 10.170 1.00 98.44 227 ASN A N 1
ATOM 1772 C CA . ASN A 1 227 ? -17.089 -5.970 10.439 1.00 98.44 227 ASN A CA 1
ATOM 1773 C C . ASN A 1 227 ? -17.148 -6.423 11.907 1.00 98.44 227 ASN A C 1
ATOM 1775 O O . ASN A 1 227 ? -18.206 -6.343 12.539 1.00 98.44 227 ASN A O 1
ATOM 1779 N N . GLU A 1 228 ? -16.021 -6.837 12.492 1.00 98.62 228 GLU A N 1
ATOM 1780 C CA . GLU A 1 228 ? -15.948 -7.195 13.914 1.00 98.62 228 GLU A CA 1
ATOM 1781 C C . GLU A 1 228 ? -16.247 -6.003 14.827 1.00 98.62 228 GLU A C 1
ATOM 1783 O O . GLU A 1 228 ? -17.035 -6.120 15.770 1.00 98.62 228 GLU A O 1
ATOM 1788 N N . MET A 1 229 ? -15.686 -4.835 14.517 1.00 98.56 229 MET A N 1
ATOM 1789 C CA . MET A 1 229 ? -15.938 -3.604 15.261 1.00 98.56 229 MET A CA 1
ATOM 1790 C C . MET A 1 229 ? -17.417 -3.206 15.187 1.00 98.56 229 MET A C 1
ATOM 1792 O O . MET A 1 229 ? -18.030 -2.876 16.206 1.00 98.56 229 MET A O 1
ATOM 1796 N N . SER A 1 230 ? -18.022 -3.320 14.001 1.00 98.56 230 SER A N 1
ATOM 1797 C CA . SER A 1 230 ? -19.453 -3.070 13.790 1.00 98.56 230 SER A CA 1
ATOM 1798 C C . SER A 1 230 ? -20.347 -4.022 14.592 1.00 98.56 230 SER A C 1
ATOM 1800 O O . SER A 1 230 ? -21.431 -3.619 15.013 1.00 98.56 230 SER A O 1
ATOM 1802 N N . ARG A 1 231 ? -19.890 -5.254 14.861 1.00 98.56 231 ARG A N 1
ATOM 1803 C CA . ARG A 1 231 ? -20.580 -6.218 15.736 1.00 98.56 231 ARG A CA 1
ATOM 1804 C C . ARG A 1 231 ? -20.409 -5.895 17.224 1.00 98.56 231 ARG A C 1
ATOM 1806 O O . ARG A 1 231 ? -21.374 -5.970 17.973 1.00 98.56 231 ARG A O 1
ATOM 1813 N N . ILE A 1 232 ? -19.211 -5.504 17.661 1.00 98.62 232 ILE A N 1
ATOM 1814 C CA . ILE A 1 232 ? -18.899 -5.276 19.086 1.00 98.62 232 ILE A CA 1
ATOM 1815 C C . ILE A 1 232 ? -19.550 -3.994 19.634 1.00 98.62 232 ILE A C 1
ATOM 1817 O O . ILE A 1 232 ? -19.962 -3.947 20.796 1.00 98.62 232 ILE A O 1
ATOM 1821 N N . ILE A 1 233 ? -19.657 -2.936 18.824 1.00 98.56 233 ILE A N 1
ATOM 1822 C CA . ILE A 1 233 ? -20.246 -1.652 19.243 1.00 98.56 233 ILE A CA 1
ATOM 1823 C C . ILE A 1 233 ? -21.678 -1.793 19.808 1.00 98.56 233 ILE A C 1
ATOM 1825 O O . ILE A 1 233 ? -21.918 -1.283 20.911 1.00 98.56 233 ILE A O 1
ATOM 1829 N N . PRO A 1 234 ? -22.642 -2.443 19.123 1.00 98.31 234 PRO A N 1
ATOM 1830 C CA . PRO A 1 234 ? -23.988 -2.619 19.662 1.00 98.31 234 PRO A CA 1
ATOM 1831 C C . PRO A 1 234 ? -24.006 -3.528 20.893 1.00 98.31 234 PRO A C 1
ATOM 1833 O O . PRO A 1 234 ? -24.694 -3.188 21.854 1.00 98.31 234 PRO A O 1
ATOM 1836 N N . ASP A 1 235 ? -23.212 -4.604 20.929 1.00 98.56 235 ASP A N 1
ATOM 1837 C CA . ASP A 1 235 ? -23.119 -5.492 22.097 1.00 98.56 235 ASP A CA 1
ATOM 1838 C C . ASP A 1 235 ? -22.705 -4.703 23.346 1.00 98.56 235 ASP A C 1
ATOM 1840 O O . ASP A 1 235 ? -23.409 -4.720 24.360 1.00 98.56 235 ASP A O 1
ATOM 1844 N N . ARG A 1 236 ? -21.663 -3.868 23.230 1.00 98.56 236 ARG A N 1
ATOM 1845 C CA . ARG A 1 236 ? -21.230 -2.957 24.300 1.00 98.56 236 ARG A CA 1
ATOM 1846 C C . ARG A 1 236 ? -22.338 -1.993 24.734 1.00 98.56 236 ARG A C 1
ATOM 1848 O O . ARG A 1 236 ? -22.457 -1.690 25.923 1.00 98.56 236 ARG A O 1
ATOM 1855 N N . ALA A 1 237 ? -23.144 -1.488 23.800 1.00 98.19 237 ALA A N 1
ATOM 1856 C CA . ALA A 1 237 ? -24.276 -0.623 24.128 1.00 98.19 237 ALA A CA 1
ATOM 1857 C C . ALA A 1 237 ? -25.373 -1.383 24.896 1.00 98.19 237 ALA A C 1
ATOM 1859 O O . ALA A 1 237 ? -25.923 -0.846 25.862 1.00 98.19 237 ALA A O 1
ATOM 1860 N N . THR A 1 238 ? -25.660 -2.635 24.518 1.00 98.62 238 THR A N 1
ATOM 1861 C CA . THR A 1 238 ? -26.614 -3.479 25.251 1.00 98.62 238 THR A CA 1
ATOM 1862 C C . THR A 1 238 ? -26.121 -3.806 26.656 1.00 98.62 238 THR A C 1
ATOM 1864 O O . THR A 1 238 ? -26.894 -3.701 27.606 1.00 98.62 238 THR A O 1
ATOM 1867 N N . ASP A 1 239 ? -24.838 -4.118 26.821 1.00 98.69 239 ASP A N 1
ATOM 1868 C CA . ASP A 1 239 ? -24.267 -4.436 28.126 1.00 98.69 239 ASP A CA 1
ATOM 1869 C C . ASP A 1 239 ? -24.206 -3.208 29.029 1.00 98.69 239 ASP A C 1
ATOM 1871 O O . ASP A 1 239 ? -24.566 -3.294 30.202 1.00 98.69 239 ASP A O 1
ATOM 1875 N N . LYS A 1 240 ? -23.883 -2.030 28.482 1.00 98.81 240 LYS A N 1
ATOM 1876 C CA . LYS A 1 240 ? -23.982 -0.766 29.225 1.00 98.81 240 LYS A CA 1
ATOM 1877 C C . LYS A 1 240 ? -25.402 -0.530 29.750 1.00 98.81 240 LYS A C 1
ATOM 1879 O O . LYS A 1 240 ? -25.559 -0.099 30.891 1.00 98.81 240 LYS A O 1
ATOM 1884 N N . LYS A 1 241 ? -26.428 -0.826 28.943 1.00 98.69 241 LYS A N 1
ATOM 1885 C CA . LYS A 1 241 ? -27.828 -0.733 29.376 1.00 98.69 241 LYS A CA 1
ATOM 1886 C C . LYS A 1 241 ? -28.136 -1.733 30.496 1.00 98.69 241 LYS A C 1
ATOM 1888 O O . LYS A 1 241 ? -28.660 -1.323 31.524 1.00 98.69 241 LYS A O 1
ATOM 1893 N N . LYS A 1 242 ? -27.742 -3.004 30.347 1.00 98.75 242 LYS A N 1
ATOM 1894 C CA . LYS A 1 242 ? -27.930 -4.032 31.391 1.00 98.75 242 LYS A CA 1
ATOM 1895 C C . LYS A 1 242 ? -27.253 -3.645 32.708 1.00 98.75 242 LYS A C 1
ATOM 1897 O O . LYS A 1 242 ? -27.838 -3.838 33.766 1.00 98.75 242 LYS A O 1
ATOM 1902 N N . ILE A 1 243 ? -26.042 -3.087 32.652 1.00 98.75 243 ILE A N 1
ATOM 1903 C CA . ILE A 1 243 ? -25.316 -2.610 33.838 1.00 98.75 243 ILE A CA 1
ATOM 1904 C C . ILE A 1 243 ? -26.091 -1.481 34.531 1.00 98.75 243 ILE A C 1
ATOM 1906 O O . ILE A 1 243 ? -26.220 -1.503 35.753 1.00 98.75 243 ILE A O 1
ATOM 1910 N N . ALA A 1 244 ? -26.634 -0.522 33.775 1.00 98.69 244 ALA A N 1
ATOM 1911 C CA . ALA A 1 244 ? -27.453 0.552 34.337 1.00 98.69 244 ALA A CA 1
ATOM 1912 C C . ALA A 1 244 ? -28.739 0.012 34.992 1.00 98.69 244 ALA A C 1
ATOM 1914 O O . ALA A 1 244 ? -29.035 0.364 36.134 1.00 98.69 244 ALA A O 1
ATOM 1915 N N . ASP A 1 245 ? -29.445 -0.900 34.317 1.00 98.69 245 ASP A N 1
ATOM 1916 C CA . ASP A 1 245 ? -30.672 -1.522 34.831 1.00 98.69 245 ASP A CA 1
ATOM 1917 C C . ASP A 1 245 ? -30.403 -2.311 36.131 1.00 98.69 245 ASP A C 1
ATOM 1919 O O . ASP A 1 245 ? -31.140 -2.184 37.111 1.00 98.69 245 ASP A O 1
ATOM 1923 N N . LEU A 1 246 ? -29.309 -3.083 36.178 1.00 98.75 246 LEU A N 1
ATOM 1924 C CA . LEU A 1 246 ? -28.883 -3.811 37.380 1.00 98.75 246 LEU A CA 1
ATOM 1925 C C . LEU A 1 246 ? -28.471 -2.870 38.518 1.00 98.75 246 LEU A C 1
ATOM 1927 O O . LEU A 1 246 ? -28.794 -3.138 39.673 1.00 98.75 246 LEU A O 1
ATOM 1931 N N . SER A 1 247 ? -27.791 -1.765 38.205 1.00 98.69 247 SER A N 1
ATOM 1932 C CA . SER A 1 247 ? -27.424 -0.741 39.190 1.00 98.69 247 SER A CA 1
ATOM 1933 C C . SER A 1 247 ? -28.665 -0.123 39.842 1.00 98.69 247 SER A C 1
ATOM 1935 O O . SER A 1 247 ? -28.746 -0.035 41.067 1.00 98.69 247 SER A O 1
ATOM 1937 N N . HIS A 1 248 ? -29.683 0.218 39.043 1.00 98.69 248 HIS A N 1
ATOM 1938 C CA . HIS A 1 248 ? -30.956 0.732 39.557 1.00 98.69 248 HIS A CA 1
ATOM 1939 C C . HIS A 1 248 ? -31.683 -0.303 40.425 1.00 98.69 248 HIS A C 1
ATOM 1941 O O . HIS A 1 248 ? -32.188 0.032 41.497 1.00 98.69 248 HIS A O 1
ATOM 1947 N N . ALA A 1 249 ? -31.711 -1.571 40.002 1.00 98.62 249 ALA A N 1
ATOM 1948 C CA . ALA A 1 249 ? -32.317 -2.646 40.786 1.00 98.62 249 ALA A CA 1
ATOM 1949 C C . ALA A 1 249 ? -31.609 -2.849 42.137 1.00 98.62 249 ALA A C 1
ATOM 1951 O O . ALA A 1 249 ? -32.268 -3.061 43.156 1.00 98.62 249 ALA A O 1
ATOM 1952 N N . LEU A 1 250 ? -30.277 -2.744 42.163 1.00 98.62 250 LEU A N 1
ATOM 1953 C CA . LEU A 1 250 ? -29.483 -2.830 43.386 1.00 98.62 250 LEU A CA 1
ATOM 1954 C C . LEU A 1 250 ? -29.817 -1.681 44.346 1.00 98.62 250 LEU A C 1
ATOM 1956 O O . LEU A 1 250 ? -30.073 -1.941 45.520 1.00 98.62 250 LEU A O 1
ATOM 1960 N N . GLN A 1 251 ? -29.882 -0.439 43.857 1.00 98.69 251 GLN A N 1
ATOM 1961 C CA . GLN A 1 251 ? -30.261 0.721 44.677 1.00 98.69 251 GLN A CA 1
ATOM 1962 C C . GLN A 1 251 ? -31.676 0.577 45.254 1.00 98.69 251 GLN A C 1
ATOM 1964 O O . GLN A 1 251 ? -31.892 0.816 46.441 1.00 98.69 251 GLN A O 1
ATOM 1969 N N . ALA A 1 252 ? -32.636 0.116 44.446 1.00 98.62 252 ALA A N 1
ATOM 1970 C CA . ALA A 1 252 ? -33.999 -0.131 44.910 1.00 98.62 252 ALA A CA 1
ATOM 1971 C C . ALA A 1 252 ? -34.052 -1.198 46.020 1.00 98.62 252 ALA A C 1
ATOM 1973 O O . ALA A 1 252 ? -34.782 -1.046 47.001 1.00 98.62 252 ALA A O 1
ATOM 1974 N N . LEU A 1 253 ? -33.258 -2.268 45.896 1.00 98.69 253 LEU A N 1
ATOM 1975 C CA . LEU A 1 253 ? -33.146 -3.294 46.936 1.00 98.69 253 LEU A CA 1
ATOM 1976 C C . LEU A 1 253 ? -32.481 -2.766 48.213 1.00 98.69 253 LEU A C 1
ATOM 1978 O O . LEU A 1 253 ? -32.924 -3.124 49.301 1.00 98.69 253 LEU A O 1
ATOM 1982 N N . GLN A 1 254 ? -31.462 -1.911 48.099 1.00 98.62 254 GLN A N 1
ATOM 1983 C CA . GLN A 1 254 ? -30.823 -1.269 49.253 1.00 98.62 254 GLN A CA 1
ATOM 1984 C C . GLN A 1 254 ? -31.802 -0.374 50.018 1.00 98.62 254 GLN A C 1
ATOM 1986 O O . GLN A 1 254 ? -31.898 -0.492 51.236 1.00 98.62 254 GLN A O 1
ATOM 1991 N N . LEU A 1 255 ? -32.583 0.452 49.315 1.00 98.69 255 LEU A N 1
ATOM 1992 C CA . LEU A 1 255 ? -33.614 1.288 49.941 1.00 98.69 255 LEU A CA 1
ATOM 1993 C C . LEU A 1 255 ? -34.651 0.441 50.687 1.00 98.69 255 LEU A C 1
ATOM 1995 O O . LEU A 1 255 ? -34.967 0.723 51.839 1.00 98.69 255 LEU A O 1
ATOM 1999 N N . ARG A 1 256 ? -35.125 -0.646 50.066 1.00 98.56 256 ARG A N 1
ATOM 2000 C CA . ARG A 1 256 ? -36.080 -1.568 50.696 1.00 98.56 256 ARG A CA 1
ATOM 2001 C C . ARG A 1 256 ? -35.497 -2.280 51.921 1.00 98.56 256 ARG A C 1
ATOM 2003 O O . ARG A 1 256 ? -36.226 -2.579 52.865 1.00 98.56 256 ARG A O 1
ATOM 2010 N N . LEU A 1 257 ? -34.201 -2.588 51.904 1.00 98.62 257 LEU A N 1
ATOM 2011 C CA . LEU A 1 257 ? -33.507 -3.183 53.045 1.00 98.62 257 LEU A CA 1
ATOM 2012 C C . LEU A 1 257 ? -33.433 -2.201 54.221 1.00 98.62 257 LEU A C 1
ATOM 2014 O O . LEU A 1 257 ? -33.753 -2.592 55.341 1.00 98.62 257 LEU A O 1
ATOM 2018 N N . GLU A 1 258 ? -33.075 -0.940 53.973 1.00 98.56 258 GLU A N 1
ATOM 2019 C CA . GLU A 1 258 ? -33.047 0.099 55.012 1.00 98.56 258 GLU A CA 1
ATOM 2020 C C . GLU A 1 258 ? -34.448 0.392 55.569 1.00 98.56 258 GLU A C 1
ATOM 2022 O O . GLU A 1 258 ? -34.623 0.461 56.783 1.00 98.56 258 GLU A O 1
ATOM 2027 N N . GLU A 1 259 ? -35.480 0.443 54.724 1.00 98.44 259 GLU A N 1
ATOM 2028 C CA . GLU A 1 259 ? -36.876 0.554 55.174 1.00 98.44 259 GLU A CA 1
ATOM 2029 C C . GLU A 1 259 ? -37.281 -0.633 56.071 1.00 98.44 259 GLU A C 1
ATOM 2031 O O . GLU A 1 259 ? -37.843 -0.464 57.159 1.00 98.44 259 GLU A O 1
ATOM 2036 N N . SER A 1 260 ? -36.941 -1.861 55.664 1.00 98.50 260 SER A N 1
ATOM 2037 C CA . SER A 1 260 ? -37.190 -3.054 56.480 1.00 98.50 260 SER A CA 1
ATOM 2038 C C . SER A 1 260 ? -36.411 -3.038 57.797 1.00 98.50 260 SER A C 1
ATOM 2040 O O . SER A 1 260 ? -36.873 -3.619 58.778 1.00 98.50 260 SER A O 1
ATOM 2042 N N . ARG A 1 261 ? -35.230 -2.419 57.830 1.00 98.56 261 ARG A N 1
ATOM 2043 C CA . ARG A 1 261 ? -34.420 -2.280 59.039 1.00 98.56 261 ARG A CA 1
ATOM 2044 C C . ARG A 1 261 ? -35.044 -1.273 60.001 1.00 98.56 261 ARG A C 1
ATOM 2046 O O . ARG A 1 261 ? -35.260 -1.616 61.157 1.00 98.56 261 ARG A O 1
ATOM 2053 N N . LEU A 1 262 ? -35.433 -0.097 59.509 1.00 98.44 262 LEU A N 1
ATOM 2054 C CA . LEU A 1 262 ? -36.112 0.931 60.303 1.00 98.44 262 LEU A CA 1
ATOM 2055 C C . LEU A 1 262 ? -37.419 0.411 60.915 1.00 98.44 262 LEU A C 1
ATOM 2057 O O . LEU A 1 262 ? -37.675 0.608 62.101 1.00 98.44 262 LEU A O 1
ATOM 2061 N N . THR A 1 263 ? -38.232 -0.308 60.137 1.00 98.50 263 THR A N 1
ATOM 2062 C CA . THR A 1 263 ? -39.481 -0.907 60.648 1.00 98.50 263 THR A CA 1
ATOM 2063 C C . THR A 1 263 ? -39.235 -1.986 61.705 1.00 98.50 263 THR A C 1
ATOM 2065 O O . THR A 1 263 ? -40.053 -2.173 62.606 1.00 98.50 263 THR A O 1
ATOM 2068 N N . LEU A 1 264 ? -38.118 -2.708 61.620 1.00 98.44 264 LEU A N 1
ATOM 2069 C CA . LEU A 1 264 ? -37.722 -3.713 62.600 1.00 98.44 264 LEU A CA 1
ATOM 2070 C C . LEU A 1 264 ? -37.211 -3.063 63.896 1.00 98.44 264 LEU A C 1
ATOM 2072 O O . LEU A 1 264 ? -37.631 -3.483 64.973 1.00 98.44 264 LEU A O 1
ATOM 2076 N N . ASP A 1 265 ? -36.423 -1.991 63.797 1.00 98.50 265 ASP A N 1
ATOM 2077 C CA . ASP A 1 265 ? -35.989 -1.181 64.943 1.00 98.50 265 ASP A CA 1
ATOM 2078 C C . ASP A 1 265 ? -37.198 -0.575 65.682 1.00 98.50 265 ASP A C 1
ATOM 2080 O O . ASP A 1 265 ? -37.318 -0.703 66.900 1.00 98.50 265 ASP A O 1
ATOM 2084 N N . GLN A 1 266 ? -38.177 -0.029 64.950 1.00 98.56 266 GLN A N 1
ATOM 2085 C CA . GLN A 1 266 ? -39.439 0.454 65.530 1.00 98.56 266 GLN A CA 1
ATOM 2086 C C . GLN A 1 266 ? -40.200 -0.645 66.287 1.00 98.56 266 GLN A C 1
ATOM 2088 O O . GLN A 1 266 ? -40.742 -0.407 67.368 1.00 98.56 266 GLN A O 1
ATOM 2093 N N . ARG A 1 267 ? -40.249 -1.868 65.742 1.00 98.50 267 ARG A N 1
ATOM 2094 C CA . ARG A 1 267 ? -40.889 -3.006 66.421 1.00 98.50 267 ARG A CA 1
ATOM 2095 C C . ARG A 1 267 ? -40.140 -3.405 67.689 1.00 98.50 267 ARG A C 1
ATOM 2097 O O . ARG A 1 267 ? -40.804 -3.729 68.672 1.00 98.50 267 ARG A O 1
ATOM 2104 N N . TYR A 1 268 ? -38.807 -3.366 67.692 1.00 98.69 268 TYR A N 1
ATOM 2105 C CA . TYR A 1 268 ? -38.017 -3.630 68.897 1.00 98.69 268 TYR A CA 1
ATOM 2106 C C . TYR A 1 268 ? -38.288 -2.611 69.999 1.00 98.69 268 TYR A C 1
ATOM 2108 O O . TYR A 1 268 ? -38.509 -3.011 71.138 1.00 98.69 268 TYR A O 1
ATOM 2116 N N . GLU A 1 269 ? -38.376 -1.324 69.667 1.00 98.38 269 GLU A N 1
ATOM 2117 C CA . GLU A 1 269 ? -38.749 -0.283 70.632 1.00 98.38 269 GLU A CA 1
ATOM 2118 C C . GLU A 1 269 ? -40.132 -0.542 71.253 1.00 98.38 269 GLU A C 1
ATOM 2120 O O . GLU A 1 269 ? -40.327 -0.402 72.462 1.00 98.38 269 GLU A O 1
ATOM 2125 N N . VAL A 1 270 ? -41.109 -0.976 70.448 1.00 98.56 270 VAL A N 1
ATOM 2126 C CA . VAL A 1 270 ? -42.442 -1.352 70.951 1.00 98.56 270 VAL A CA 1
ATOM 2127 C C . VAL A 1 270 ? -42.378 -2.581 71.860 1.00 98.56 270 VAL A C 1
ATOM 2129 O O . VAL A 1 270 ? -43.068 -2.610 72.879 1.00 98.56 270 VAL A O 1
ATOM 2132 N N . ILE A 1 271 ? -41.578 -3.593 71.511 1.00 98.62 271 ILE A N 1
ATOM 2133 C CA . ILE A 1 271 ? -41.382 -4.787 72.345 1.00 98.62 271 ILE A CA 1
ATOM 2134 C C . ILE A 1 271 ? -40.746 -4.392 73.681 1.00 98.62 271 ILE A C 1
ATOM 2136 O O . ILE A 1 271 ? -41.316 -4.706 74.718 1.00 98.62 271 ILE A O 1
ATOM 2140 N N . HIS A 1 272 ? -39.672 -3.600 73.673 1.00 98.56 272 HIS A N 1
ATOM 2141 C CA . HIS A 1 272 ? -39.022 -3.118 74.894 1.00 98.56 272 HIS A CA 1
ATOM 2142 C C . HIS A 1 272 ? -39.967 -2.334 75.808 1.00 98.56 272 HIS A C 1
ATOM 2144 O O . HIS A 1 272 ? -39.973 -2.544 77.021 1.00 98.56 272 HIS A O 1
ATOM 2150 N N . LYS A 1 273 ? -40.814 -1.464 75.243 1.00 98.56 273 LYS A N 1
ATOM 2151 C CA . LYS A 1 273 ? -41.850 -0.763 76.017 1.00 98.56 273 LYS A CA 1
ATOM 2152 C C . LYS A 1 273 ? -42.844 -1.735 76.656 1.00 98.56 273 LYS A C 1
ATOM 2154 O O . LYS A 1 273 ? -43.248 -1.522 77.796 1.00 98.56 273 LYS A O 1
ATOM 2159 N N . LYS A 1 274 ? -43.250 -2.788 75.939 1.00 98.38 274 LYS A N 1
ATOM 2160 C CA . LYS A 1 274 ? -44.158 -3.817 76.470 1.00 98.38 274 LYS A CA 1
ATOM 2161 C C . LYS A 1 274 ? -43.498 -4.650 77.564 1.00 98.38 274 LYS A C 1
ATOM 2163 O O . LYS A 1 274 ? -44.138 -4.865 78.586 1.00 98.38 274 LYS A O 1
ATOM 2168 N N . ASP A 1 275 ? -42.245 -5.050 77.380 1.00 98.62 275 ASP A N 1
ATOM 2169 C CA . ASP A 1 275 ? -41.476 -5.798 78.380 1.00 98.62 275 ASP A CA 1
ATOM 2170 C C . ASP A 1 275 ? -41.339 -4.989 79.678 1.00 98.62 275 ASP A C 1
ATOM 2172 O O . ASP A 1 275 ? -41.626 -5.504 80.754 1.00 98.62 275 ASP A O 1
ATOM 2176 N N . PHE A 1 276 ? -41.045 -3.686 79.580 1.00 98.56 276 PHE A N 1
ATOM 2177 C CA . PHE A 1 276 ? -41.015 -2.790 80.741 1.00 98.56 276 PHE A CA 1
ATOM 2178 C C . PHE A 1 276 ? -42.360 -2.741 81.487 1.00 98.56 276 PHE A C 1
ATOM 2180 O O . PHE A 1 276 ? -42.402 -2.794 82.714 1.00 98.56 276 PHE A O 1
ATOM 2187 N N . VAL A 1 277 ? -43.484 -2.657 80.765 1.00 98.50 277 VAL A N 1
ATOM 2188 C CA . VAL A 1 277 ? -44.819 -2.677 81.390 1.00 98.50 277 VAL A CA 1
ATOM 2189 C C . VAL A 1 277 ? -45.104 -4.026 82.054 1.00 98.50 277 VAL A C 1
ATOM 2191 O O . VAL A 1 277 ? -45.683 -4.050 83.139 1.00 98.50 277 VAL A O 1
ATOM 2194 N N . ILE A 1 278 ? -44.695 -5.139 81.437 1.00 98.38 278 ILE A N 1
ATOM 2195 C CA . ILE A 1 278 ? -44.827 -6.479 82.024 1.00 98.38 278 ILE A CA 1
ATOM 2196 C C . ILE A 1 278 ? -44.049 -6.555 83.340 1.00 98.38 278 ILE A C 1
ATOM 2198 O O . ILE A 1 278 ? -44.636 -6.945 84.345 1.00 98.38 278 ILE A O 1
ATOM 2202 N N . GLU A 1 279 ? -42.792 -6.107 83.375 1.00 98.44 279 GLU A N 1
ATOM 2203 C CA . GLU A 1 279 ? -41.977 -6.083 84.599 1.00 98.44 279 GLU A CA 1
ATOM 2204 C C . GLU A 1 279 ? -42.635 -5.257 85.718 1.00 98.44 279 GLU A C 1
ATOM 2206 O O . GLU A 1 279 ? -42.685 -5.690 86.870 1.00 98.44 279 GLU A O 1
ATOM 2211 N N . GLN A 1 280 ? -43.199 -4.089 85.391 1.00 98.06 280 GLN A N 1
ATOM 2212 C CA . GLN A 1 280 ? -43.917 -3.252 86.362 1.00 98.06 280 GLN A CA 1
ATOM 2213 C C . GLN A 1 280 ? -45.171 -3.950 86.909 1.00 98.06 280 GLN A C 1
ATOM 2215 O O . GLN A 1 280 ? -45.459 -3.884 88.108 1.00 98.06 280 GLN A O 1
ATOM 2220 N N . LEU A 1 281 ? -45.922 -4.641 86.046 1.00 98.19 281 LEU A N 1
ATOM 2221 C CA . LEU A 1 281 ? -47.090 -5.416 86.460 1.00 98.19 281 LEU A CA 1
ATOM 2222 C C . LEU A 1 281 ? -46.692 -6.610 87.334 1.00 98.19 281 LEU A C 1
ATOM 2224 O O . LEU A 1 281 ? -47.339 -6.843 88.354 1.00 98.19 281 LEU A O 1
ATOM 2228 N N . GLU A 1 282 ? -45.617 -7.323 86.997 1.00 98.38 282 GLU A N 1
ATOM 2229 C CA . GLU A 1 282 ? -45.070 -8.408 87.817 1.00 98.38 282 GLU A CA 1
ATOM 2230 C C . GLU A 1 282 ? -44.667 -7.913 89.210 1.00 98.38 282 GLU A C 1
ATOM 2232 O O . GLU A 1 282 ? -45.065 -8.518 90.206 1.00 98.38 282 GLU A O 1
ATOM 2237 N N . GLN A 1 283 ? -43.969 -6.775 89.304 1.00 98.19 283 GLN A N 1
ATOM 2238 C CA . GLN A 1 283 ? -43.631 -6.153 90.589 1.00 98.19 283 GLN A CA 1
ATOM 2239 C C . GLN A 1 283 ? -44.891 -5.854 91.409 1.00 98.19 283 GLN A C 1
ATOM 2241 O O . GLN A 1 283 ? -45.006 -6.328 92.541 1.00 98.19 283 GLN A O 1
ATOM 2246 N N . SER A 1 284 ? -45.886 -5.180 90.822 1.00 97.75 284 SER A N 1
ATOM 2247 C CA . SER A 1 284 ? -47.146 -4.887 91.520 1.00 97.75 284 SER A CA 1
ATOM 2248 C C . SER A 1 284 ? -47.875 -6.159 91.982 1.00 97.75 284 SER A C 1
ATOM 2250 O O . SER A 1 284 ? -48.400 -6.218 93.094 1.00 97.75 284 SER A O 1
ATOM 2252 N N . LEU A 1 285 ? -47.850 -7.230 91.179 1.00 98.12 285 LEU A N 1
ATOM 2253 C CA . LEU A 1 285 ? -48.440 -8.519 91.535 1.00 98.12 285 LEU A CA 1
ATOM 2254 C C . LEU A 1 285 ? -47.720 -9.152 92.732 1.00 98.12 285 LEU A C 1
ATOM 2256 O O . LEU A 1 285 ? -48.379 -9.696 93.621 1.00 98.12 285 LEU A O 1
ATOM 2260 N N . THR A 1 286 ? -46.386 -9.070 92.787 1.00 98.06 286 THR A N 1
ATOM 2261 C CA . THR A 1 286 ? -45.618 -9.564 93.940 1.00 98.06 286 THR A CA 1
ATOM 2262 C C . THR A 1 286 ? -45.932 -8.781 95.214 1.00 98.06 286 THR A C 1
ATOM 2264 O O . THR A 1 286 ? -46.109 -9.393 96.271 1.00 98.06 286 THR A O 1
ATOM 2267 N N . GLU A 1 287 ? -46.099 -7.459 95.120 1.00 97.75 287 GLU A N 1
ATOM 2268 C CA . GLU A 1 287 ? -46.523 -6.610 96.237 1.00 97.75 287 GLU A CA 1
ATOM 2269 C C . GLU A 1 287 ? -47.922 -6.998 96.734 1.00 97.75 287 GLU A C 1
ATOM 2271 O O . GLU A 1 287 ? -48.101 -7.260 97.925 1.00 97.75 287 GLU A O 1
ATOM 2276 N N . TYR A 1 288 ? -48.905 -7.135 95.836 1.00 97.81 288 TYR A N 1
ATOM 2277 C CA . TYR A 1 288 ? -50.253 -7.586 96.200 1.00 97.81 288 TYR A CA 1
ATOM 2278 C C . TYR A 1 288 ? -50.261 -8.995 96.799 1.00 97.81 288 TYR A C 1
ATOM 2280 O O . TYR A 1 288 ? -51.002 -9.257 97.752 1.00 97.81 288 TYR A O 1
ATOM 2288 N N . SER A 1 289 ? -49.436 -9.908 96.280 1.00 98.12 289 SER A N 1
ATOM 2289 C CA . SER A 1 289 ? -49.281 -11.252 96.841 1.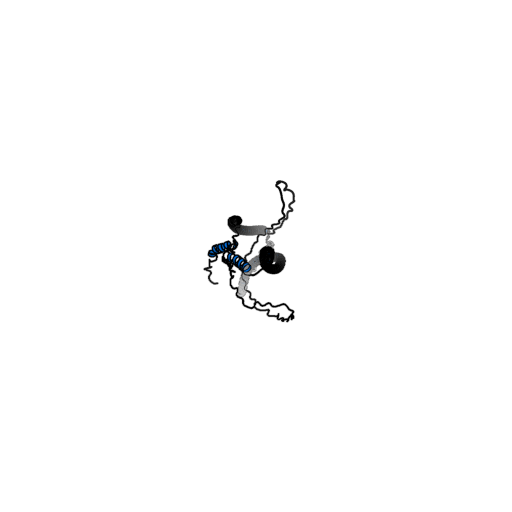00 98.12 289 SER A CA 1
ATOM 2290 C C . SER A 1 289 ? -48.718 -11.200 98.265 1.00 98.12 289 SER A C 1
ATOM 2292 O O . SER A 1 289 ? -49.219 -11.905 99.142 1.00 98.12 289 SER A O 1
ATOM 2294 N N . SER A 1 290 ? -47.732 -10.333 98.517 1.00 98.19 290 SER A N 1
ATOM 2295 C CA . SER A 1 290 ? -47.161 -10.092 99.849 1.00 98.19 290 SER A CA 1
ATOM 2296 C C . SER A 1 290 ? -48.198 -9.519 100.823 1.00 98.19 290 SER A C 1
ATOM 2298 O O . SER A 1 290 ? -48.404 -10.077 101.900 1.00 98.19 290 SER A O 1
ATOM 2300 N N . ILE A 1 291 ? -48.947 -8.486 100.414 1.00 97.81 291 ILE A N 1
ATOM 2301 C CA . ILE A 1 291 ? -50.047 -7.904 101.208 1.00 97.81 291 ILE A CA 1
ATOM 2302 C C . ILE A 1 291 ? -51.103 -8.968 101.527 1.00 97.81 291 ILE A C 1
ATOM 2304 O O . ILE A 1 291 ? -51.558 -9.089 102.662 1.00 97.81 291 ILE A O 1
ATOM 2308 N N . THR A 1 292 ? -51.483 -9.777 100.536 1.00 96.94 292 THR A N 1
ATOM 2309 C CA . THR A 1 292 ? -52.451 -10.866 100.720 1.00 96.94 292 THR A CA 1
ATOM 2310 C C . THR A 1 292 ? -51.948 -11.895 101.735 1.00 96.94 292 THR A C 1
ATOM 2312 O O . THR A 1 292 ? -52.740 -12.438 102.507 1.00 96.94 292 THR A O 1
ATOM 2315 N N . GLN A 1 293 ? -50.646 -12.184 101.742 1.00 97.44 293 GLN A N 1
ATOM 2316 C CA . GLN A 1 293 ? -50.030 -13.098 102.697 1.00 97.44 293 GLN A CA 1
ATOM 2317 C C . GLN A 1 293 ? -50.004 -12.517 104.121 1.00 97.44 293 GLN A C 1
ATOM 2319 O O . GLN A 1 293 ? -50.435 -13.214 105.038 1.00 97.44 293 GLN A O 1
ATOM 2324 N N . ASP A 1 294 ? -49.606 -11.252 104.295 1.00 97.06 294 ASP A N 1
ATOM 2325 C CA . ASP A 1 294 ? -49.640 -10.532 105.583 1.00 97.06 294 ASP A CA 1
ATOM 2326 C C . ASP A 1 294 ? -51.064 -10.466 106.164 1.00 97.06 294 ASP A C 1
ATOM 2328 O O . ASP A 1 294 ? -51.293 -10.773 107.334 1.00 97.06 294 ASP A O 1
ATOM 2332 N N . LEU A 1 295 ? -52.062 -10.154 105.327 1.00 96.75 295 LEU A N 1
ATOM 2333 C CA . LEU A 1 295 ? -53.468 -10.149 105.740 1.00 96.75 295 LEU A CA 1
ATOM 2334 C C . LEU A 1 295 ? -53.947 -11.538 106.181 1.00 96.75 295 LEU A C 1
ATOM 2336 O O . LEU A 1 295 ? -54.651 -11.648 107.184 1.00 96.75 295 LEU A O 1
ATOM 2340 N N . LYS A 1 296 ? -53.562 -12.608 105.471 1.00 96.88 296 LYS A N 1
ATOM 2341 C CA . LYS A 1 296 ? -53.883 -13.990 105.871 1.00 96.88 296 LYS A CA 1
ATOM 2342 C C . LYS A 1 296 ? -53.244 -14.370 107.207 1.00 96.88 296 LYS A C 1
ATOM 2344 O O . LYS A 1 296 ? -53.868 -15.098 107.974 1.00 96.88 296 LYS A O 1
ATOM 2349 N N . GLU A 1 297 ? -52.022 -13.919 107.476 1.00 96.88 297 GLU A N 1
ATOM 2350 C CA . GLU A 1 297 ? -51.334 -14.149 108.751 1.00 96.88 297 GLU A CA 1
ATOM 2351 C C . GLU A 1 297 ? -52.039 -13.420 109.897 1.00 96.88 297 GLU A C 1
ATOM 2353 O O . GLU A 1 297 ? -52.446 -14.063 110.862 1.00 96.88 297 GLU A O 1
ATOM 2358 N N . LYS A 1 298 ? -52.332 -12.125 109.731 1.00 96.06 298 LYS A N 1
ATOM 2359 C CA . LYS A 1 298 ? -53.132 -11.350 110.695 1.00 96.06 298 LYS A CA 1
ATOM 2360 C C . LYS A 1 298 ? -54.497 -11.975 110.965 1.00 96.06 298 LYS A C 1
ATOM 2362 O O . LYS A 1 298 ? -54.954 -11.978 112.103 1.00 96.06 298 LYS A O 1
ATOM 2367 N N . MET A 1 299 ? -55.156 -12.507 109.935 1.00 95.38 299 MET A N 1
ATOM 2368 C CA . MET A 1 299 ? -56.446 -13.179 110.094 1.00 95.38 299 MET A CA 1
ATOM 2369 C C . MET A 1 299 ? -56.317 -14.444 110.951 1.00 95.38 299 MET A C 1
ATOM 2371 O O . MET A 1 299 ? -57.115 -14.631 111.863 1.00 95.38 299 MET A O 1
ATOM 2375 N N . LYS A 1 300 ? -55.280 -15.264 110.727 1.00 95.75 300 LYS A N 1
ATOM 2376 C CA . LYS A 1 300 ? -54.986 -16.439 111.566 1.00 95.75 300 LYS A CA 1
ATOM 2377 C C . LYS A 1 300 ? -54.640 -16.062 113.007 1.00 95.75 300 LYS A C 1
ATOM 2379 O O . LYS A 1 300 ? -55.107 -16.726 113.926 1.00 95.75 300 LYS A O 1
ATOM 2384 N N . ASP A 1 301 ? -53.858 -15.004 113.213 1.00 94.62 301 ASP A N 1
ATOM 2385 C CA . ASP A 1 301 ? -53.533 -14.491 114.549 1.00 94.62 301 ASP A CA 1
ATOM 2386 C C . ASP A 1 301 ? -54.793 -14.040 115.294 1.00 94.62 301 ASP A C 1
ATOM 2388 O O . ASP A 1 301 ? -54.982 -14.390 116.458 1.00 94.62 301 ASP A O 1
ATOM 2392 N N . LEU A 1 302 ? -55.688 -13.308 114.621 1.00 94.62 302 LEU A N 1
ATOM 2393 C CA . LEU A 1 302 ? -56.978 -12.898 115.181 1.00 94.62 302 LEU A CA 1
ATOM 2394 C C . LEU A 1 302 ? -57.887 -14.100 115.477 1.00 94.62 302 LEU A C 1
ATOM 2396 O O . LEU A 1 302 ? -58.512 -14.140 116.534 1.00 94.62 302 LEU A O 1
ATOM 2400 N N . GLU A 1 303 ? -57.950 -15.094 114.586 1.00 93.12 303 GLU A N 1
ATOM 2401 C CA . GLU A 1 303 ? -58.669 -16.353 114.825 1.00 93.12 303 GLU A CA 1
ATOM 2402 C C . GLU A 1 303 ? -58.104 -17.104 116.042 1.00 93.12 303 GLU A C 1
ATOM 2404 O O . GLU A 1 303 ? -58.873 -17.597 116.869 1.00 93.12 303 GLU A O 1
ATOM 2409 N N . SER A 1 304 ? -56.776 -17.143 116.198 1.00 90.69 304 SER A N 1
ATOM 2410 C CA . SER A 1 304 ? -56.105 -17.731 117.361 1.00 90.69 304 SER A CA 1
ATOM 2411 C C . SER A 1 304 ? -56.413 -16.960 118.645 1.00 90.69 304 SER A C 1
ATOM 2413 O O . SER A 1 304 ? -56.744 -17.580 119.652 1.00 90.69 304 SER A O 1
ATOM 2415 N N . GLN A 1 305 ? -56.367 -15.622 118.619 1.00 90.62 305 GLN A N 1
ATOM 2416 C CA . GLN A 1 305 ? -56.757 -14.776 119.755 1.00 90.62 305 GLN A CA 1
ATOM 2417 C C . GLN A 1 305 ? -58.222 -14.997 120.145 1.00 90.62 305 GLN A C 1
ATOM 2419 O O . GLN A 1 305 ? -58.545 -15.040 121.330 1.00 90.62 305 GLN A O 1
ATOM 2424 N N . LEU A 1 306 ? -59.116 -15.168 119.166 1.00 85.88 306 LEU A N 1
ATOM 2425 C CA . LEU A 1 306 ? -60.529 -15.457 119.408 1.00 85.88 306 LEU A CA 1
ATOM 2426 C C . LEU A 1 306 ? -60.715 -16.856 120.008 1.00 85.88 306 LEU A C 1
ATOM 2428 O O . LEU A 1 306 ? -61.472 -17.005 120.965 1.00 85.88 306 LEU A O 1
ATOM 2432 N N . ALA A 1 307 ? -60.003 -17.869 119.506 1.00 84.44 307 ALA A N 1
ATOM 2433 C CA . ALA A 1 307 ? -60.002 -19.214 120.079 1.00 84.44 307 ALA A CA 1
ATOM 2434 C C . ALA A 1 307 ? -59.435 -19.233 121.511 1.00 84.44 307 ALA A C 1
ATOM 2436 O O . ALA A 1 307 ? -60.016 -19.868 122.390 1.00 84.44 307 ALA A O 1
ATOM 2437 N N . GLU A 1 308 ? -58.353 -18.497 121.777 1.00 80.94 308 GLU A N 1
ATOM 2438 C CA . GLU A 1 308 ? -57.774 -18.337 123.114 1.00 80.94 308 GLU A CA 1
ATOM 2439 C C . GLU A 1 308 ? -58.730 -17.597 124.058 1.00 80.94 308 GLU A C 1
ATOM 2441 O O . GLU A 1 308 ? -58.937 -18.043 125.184 1.00 80.94 308 GLU A O 1
ATOM 2446 N N . ALA A 1 309 ? -59.394 -16.531 123.600 1.00 75.38 309 ALA A N 1
ATOM 2447 C CA . ALA A 1 309 ? -60.441 -15.847 124.360 1.00 75.38 309 ALA A CA 1
ATOM 2448 C C . ALA A 1 309 ? -61.645 -16.761 124.648 1.00 75.38 309 ALA A C 1
ATOM 2450 O O . ALA A 1 309 ? -62.268 -16.635 125.697 1.00 75.38 309 ALA A O 1
ATOM 2451 N N . LEU A 1 310 ? -61.960 -17.709 123.762 1.00 72.44 310 LEU A N 1
ATOM 2452 C CA . LEU A 1 310 ? -63.034 -18.686 123.958 1.00 72.44 310 LEU A CA 1
ATOM 2453 C C . LEU A 1 310 ? -62.647 -19.799 124.953 1.00 72.44 310 LEU A C 1
ATOM 2455 O O . LEU A 1 310 ? -63.511 -20.300 125.670 1.00 72.44 310 LEU A O 1
ATOM 2459 N N . VAL A 1 311 ? -61.361 -20.167 125.025 1.00 69.00 311 VAL A N 1
ATOM 2460 C CA . VAL A 1 311 ? -60.816 -21.178 125.956 1.00 69.00 311 VAL A CA 1
ATOM 2461 C C . VAL A 1 311 ? -60.498 -20.586 127.340 1.00 69.00 311 VAL A C 1
ATOM 2463 O O . VAL A 1 311 ? -60.769 -21.231 128.350 1.00 69.00 311 VAL A O 1
ATOM 2466 N N . ASN A 1 312 ? -59.988 -19.351 127.408 1.00 56.47 312 ASN A N 1
ATOM 2467 C CA . ASN A 1 312 ? -59.667 -18.638 128.654 1.00 56.47 312 ASN A CA 1
ATOM 2468 C C . ASN A 1 312 ? -60.848 -17.802 129.197 1.00 56.47 312 ASN A C 1
ATOM 2470 O O . ASN A 1 312 ? -60.876 -17.466 130.378 1.00 56.47 312 ASN A O 1
ATOM 2474 N N . GLY A 1 313 ? -61.854 -17.493 128.372 1.00 47.59 313 GLY A N 1
ATOM 2475 C CA . GLY A 1 313 ? -63.073 -16.751 128.725 1.00 47.59 313 GLY A CA 1
ATOM 2476 C C . GLY A 1 313 ? -64.233 -17.633 129.194 1.00 47.59 313 GLY A C 1
ATOM 2477 O O . GLY A 1 313 ? -65.390 -17.350 128.886 1.00 47.59 313 GLY A O 1
ATOM 2478 N N . GLY A 1 314 ? -63.943 -18.693 129.952 1.00 41.38 314 GLY A N 1
ATOM 2479 C CA . GLY A 1 314 ? -64.942 -19.581 130.556 1.00 41.38 314 GLY A CA 1
ATOM 2480 C C . GLY A 1 314 ? -65.756 -18.972 131.706 1.00 41.38 314 GLY A C 1
ATOM 2481 O O . GLY A 1 314 ? -66.534 -19.688 132.330 1.00 41.38 314 GLY A O 1
ATOM 2482 N N . GLU A 1 315 ? -65.613 -17.679 132.013 1.00 41.88 315 GLU A N 1
ATOM 2483 C CA . GLU A 1 315 ? -66.314 -17.074 133.149 1.00 41.88 315 GLU A CA 1
ATOM 2484 C C . GLU A 1 315 ? -66.563 -15.564 132.954 1.00 41.88 315 GLU A C 1
ATOM 2486 O O . GLU A 1 315 ? -65.942 -14.728 133.601 1.00 41.88 315 GLU A O 1
ATOM 2491 N N . GLY A 1 316 ? -67.467 -15.163 132.043 1.00 40.19 316 GLY A N 1
ATOM 2492 C CA . GLY A 1 316 ? -67.768 -13.723 131.946 1.00 40.19 316 GLY A CA 1
ATOM 2493 C C . GLY A 1 316 ? -68.659 -13.177 130.830 1.00 40.19 316 GLY A C 1
ATOM 2494 O O . GLY A 1 316 ? -68.264 -12.241 130.157 1.00 40.19 316 GLY A O 1
ATOM 2495 N N . ARG A 1 317 ? -69.885 -13.692 130.696 1.00 36.50 317 ARG A N 1
ATOM 2496 C CA . ARG A 1 317 ? -71.127 -12.909 130.482 1.00 36.50 317 ARG A CA 1
ATOM 2497 C C . ARG A 1 317 ? -71.143 -11.782 129.405 1.00 36.50 317 ARG A C 1
ATOM 2499 O O . ARG A 1 317 ? -70.893 -10.626 129.711 1.00 36.50 317 ARG A O 1
ATOM 2506 N N . TYR A 1 318 ? -71.637 -12.161 128.218 1.00 40.56 318 TYR A N 1
ATOM 2507 C CA . TYR A 1 318 ? -72.520 -11.463 127.250 1.00 40.56 318 TYR A CA 1
ATOM 2508 C C . TYR A 1 318 ? -72.377 -9.955 126.966 1.00 40.56 318 TYR A C 1
ATOM 2510 O O . TYR A 1 318 ? -72.549 -9.134 127.857 1.00 40.56 318 TYR A O 1
ATOM 2518 N N . MET A 1 319 ? -72.430 -9.619 125.668 1.00 43.16 319 MET A N 1
ATOM 2519 C CA . MET A 1 319 ? -73.550 -8.824 125.141 1.00 43.16 319 MET A CA 1
ATOM 2520 C C . MET A 1 319 ? -73.983 -9.309 123.751 1.00 43.16 319 MET A C 1
ATOM 2522 O O . MET A 1 319 ? -73.246 -9.202 122.775 1.00 43.16 319 MET A O 1
ATOM 2526 N N . ALA A 1 320 ? -75.217 -9.807 123.689 1.00 42.97 320 ALA A N 1
ATOM 2527 C CA . ALA A 1 320 ? -76.035 -9.774 122.490 1.00 42.97 320 ALA A CA 1
ATOM 2528 C C . ALA A 1 320 ? -76.437 -8.314 122.243 1.00 42.97 320 ALA A C 1
ATOM 2530 O O . ALA A 1 320 ? -76.947 -7.658 123.153 1.00 42.97 320 ALA A O 1
ATOM 2531 N N . LEU A 1 321 ? -76.195 -7.812 121.034 1.00 44.16 321 LEU A N 1
ATOM 2532 C CA . LEU A 1 321 ? -76.721 -6.533 120.574 1.00 44.16 321 LEU A CA 1
ATOM 2533 C C . LEU A 1 321 ? -77.621 -6.795 119.370 1.00 44.16 321 LEU A C 1
ATOM 2535 O O . LEU A 1 321 ? -77.192 -7.306 118.336 1.00 44.16 321 LEU A O 1
ATOM 2539 N N . ASP A 1 322 ? -78.892 -6.498 119.618 1.00 36.34 322 ASP A N 1
ATOM 2540 C CA . ASP A 1 322 ? -80.043 -6.592 118.741 1.00 36.34 322 ASP A CA 1
ATOM 2541 C C . ASP A 1 322 ? -79.868 -5.839 117.423 1.00 36.34 322 ASP A C 1
ATOM 2543 O O . ASP A 1 322 ? -79.208 -4.801 117.327 1.00 36.34 322 ASP A O 1
ATOM 2547 N N . GLY A 1 323 ? -80.566 -6.348 116.412 1.00 43.91 323 GLY A N 1
ATOM 2548 C CA . GLY A 1 323 ? -80.748 -5.666 115.147 1.00 43.91 323 GLY A CA 1
ATOM 2549 C C . GLY A 1 323 ? -81.532 -4.365 115.301 1.00 43.91 323 GLY A C 1
ATOM 2550 O O . GLY A 1 323 ? -82.601 -4.327 115.895 1.00 43.91 323 GLY A O 1
ATOM 2551 N N . THR A 1 324 ? -81.010 -3.299 114.705 1.00 43.62 324 THR A N 1
ATOM 2552 C CA . THR A 1 324 ? -81.749 -2.336 113.872 1.00 43.62 324 THR A CA 1
ATOM 2553 C C . THR A 1 324 ? -80.726 -1.388 113.243 1.00 43.62 324 THR A C 1
ATOM 2555 O O . THR A 1 324 ? -80.302 -0.416 113.860 1.00 43.62 324 THR A O 1
ATOM 2558 N N . LEU A 1 325 ? -80.319 -1.652 111.997 1.00 40.28 325 LEU A N 1
ATOM 2559 C CA . LEU A 1 325 ? -79.675 -0.637 111.164 1.00 40.28 325 LEU A CA 1
ATOM 2560 C C . LEU A 1 325 ? -80.577 -0.321 109.977 1.00 40.28 325 LEU A C 1
ATOM 2562 O O . LEU A 1 325 ? -80.977 -1.177 109.193 1.00 40.28 325 LEU A O 1
ATOM 2566 N N . SER A 1 326 ? -80.938 0.953 109.980 1.00 38.25 326 SER A N 1
ATOM 2567 C CA . SER A 1 326 ? -81.845 1.675 109.114 1.00 38.25 326 SER A CA 1
ATOM 2568 C C . SER A 1 326 ? -81.585 1.442 107.627 1.00 38.25 326 SER A C 1
ATOM 2570 O O . SER A 1 326 ? -80.457 1.541 107.147 1.00 38.25 326 SER A O 1
ATOM 2572 N N . ALA A 1 327 ? -82.675 1.209 106.899 1.00 40.09 327 ALA A N 1
ATOM 2573 C CA . ALA A 1 327 ? -82.732 1.283 105.453 1.00 40.09 327 ALA A CA 1
ATOM 2574 C C . ALA A 1 327 ? -82.422 2.718 104.991 1.00 40.09 327 ALA A C 1
ATOM 2576 O O . ALA A 1 327 ? -83.264 3.609 105.086 1.00 40.09 327 ALA A O 1
ATOM 2577 N N . ALA A 1 328 ? -81.219 2.928 104.460 1.00 37.59 328 ALA A N 1
ATOM 2578 C CA . ALA A 1 328 ? -80.872 4.096 103.664 1.00 37.59 328 ALA A CA 1
ATOM 2579 C C . ALA A 1 328 ? -80.346 3.619 102.304 1.00 37.59 328 ALA A C 1
ATOM 2581 O O . ALA A 1 328 ? -79.188 3.259 102.138 1.00 37.59 328 ALA A O 1
ATOM 2582 N N . THR A 1 329 ? -81.286 3.573 101.364 1.00 39.88 329 THR A N 1
ATOM 2583 C CA . THR A 1 329 ? -81.126 3.854 99.935 1.00 39.88 329 THR A CA 1
ATOM 2584 C C . THR A 1 329 ? -79.963 3.176 99.203 1.00 39.88 329 THR A C 1
ATOM 2586 O O . THR A 1 329 ? -78.850 3.683 99.110 1.00 39.88 329 THR A O 1
ATOM 2589 N N . GLN A 1 330 ? -80.322 2.057 98.572 1.00 47.97 330 GLN A N 1
ATOM 2590 C CA . GLN A 1 330 ? -79.720 1.487 97.368 1.00 47.97 330 GLN A CA 1
ATOM 2591 C C . GLN A 1 330 ? -78.983 2.504 96.482 1.00 47.97 330 GLN A C 1
ATOM 2593 O O . GLN A 1 330 ? -79.592 3.349 95.824 1.00 47.97 330 GLN A O 1
ATOM 2598 N N . ARG A 1 331 ? -77.678 2.287 96.337 1.00 37.00 331 ARG A N 1
ATOM 2599 C CA . ARG A 1 331 ? -77.001 2.401 95.045 1.00 37.00 331 ARG A CA 1
ATOM 2600 C C . ARG A 1 331 ? -75.951 1.299 94.993 1.00 37.00 331 ARG A C 1
ATOM 2602 O O . ARG A 1 331 ? -74.847 1.444 95.498 1.00 37.00 331 ARG A O 1
ATOM 2609 N N . SER A 1 332 ? -76.360 0.146 94.476 1.00 43.78 332 SER A N 1
ATOM 2610 C CA . SER A 1 332 ? -75.476 -0.978 94.189 1.00 43.78 332 SER A CA 1
ATOM 2611 C C . SER A 1 332 ? -74.558 -0.584 93.036 1.00 43.78 332 SER A C 1
ATOM 2613 O O . SER A 1 332 ? -74.905 -0.772 91.872 1.00 43.78 332 SER A O 1
ATOM 2615 N N . ILE A 1 333 ? -73.424 0.014 93.373 1.00 45.84 333 ILE A N 1
ATOM 2616 C CA . ILE A 1 333 ? -72.278 0.109 92.480 1.00 45.84 333 ILE A CA 1
ATOM 2617 C C . ILE A 1 333 ? -71.534 -1.208 92.685 1.00 45.84 333 ILE A C 1
ATOM 2619 O O . ILE A 1 333 ? -71.067 -1.522 93.778 1.00 45.84 333 ILE A O 1
ATOM 2623 N N . THR A 1 334 ? -71.571 -2.061 91.671 1.00 47.50 334 THR A N 1
ATOM 2624 C CA . THR A 1 334 ? -70.855 -3.336 91.646 1.00 47.50 334 THR A CA 1
ATOM 2625 C C . THR A 1 334 ? -69.362 -3.085 91.844 1.00 47.50 334 THR A C 1
ATOM 2627 O O . THR A 1 334 ? -68.798 -2.236 91.167 1.00 47.50 334 THR A O 1
ATOM 2630 N N . LEU A 1 335 ? -68.714 -3.865 92.715 1.00 48.22 335 LEU A N 1
ATOM 2631 C CA . LEU A 1 335 ? -67.289 -3.783 93.094 1.00 48.22 335 LEU A CA 1
ATOM 2632 C C . LEU A 1 335 ? -66.297 -3.766 91.900 1.00 48.22 335 LEU A C 1
ATOM 2634 O O . LEU A 1 335 ? -65.136 -3.401 92.050 1.00 48.22 335 LEU A O 1
ATOM 2638 N N . ALA A 1 336 ? -66.759 -4.122 90.697 1.00 50.47 336 ALA A N 1
ATOM 2639 C CA . ALA A 1 336 ? -66.021 -3.986 89.442 1.00 50.47 336 ALA A CA 1
ATOM 2640 C C . ALA A 1 336 ? -65.812 -2.521 88.987 1.00 50.47 336 ALA A C 1
ATOM 2642 O O . ALA A 1 336 ? -64.877 -2.249 88.241 1.00 50.47 336 ALA A O 1
ATOM 2643 N N . GLU A 1 337 ? -66.649 -1.582 89.437 1.00 52.19 337 GLU A N 1
ATOM 2644 C CA . GLU A 1 337 ? -66.600 -0.157 89.071 1.00 52.19 337 GLU A CA 1
ATOM 2645 C C . GLU A 1 337 ? -65.683 0.660 90.010 1.00 52.19 337 GLU A C 1
ATOM 2647 O O . GLU A 1 337 ? -65.152 1.687 89.604 1.00 52.19 337 GLU A O 1
ATOM 2652 N N . GLU A 1 338 ? -65.408 0.170 91.228 1.00 49.88 338 GLU A N 1
ATOM 2653 C CA . GLU A 1 338 ? -64.513 0.820 92.209 1.00 49.88 338 GLU A CA 1
ATOM 2654 C C . GLU A 1 338 ? -63.041 0.375 92.072 1.00 49.88 338 GLU A C 1
ATOM 2656 O O . GLU A 1 338 ? -62.129 1.147 92.351 1.00 49.88 338 GLU A O 1
ATOM 2661 N N . MET A 1 339 ? -62.791 -0.835 91.553 1.00 48.66 339 MET A N 1
ATOM 2662 C CA . MET A 1 339 ? -61.438 -1.341 91.252 1.00 48.66 339 MET A CA 1
ATOM 2663 C C . MET A 1 339 ? -60.829 -0.765 89.956 1.00 48.66 339 MET A C 1
ATOM 2665 O O . MET A 1 339 ? -59.733 -1.164 89.574 1.00 48.66 339 MET A O 1
ATOM 2669 N N . GLY A 1 340 ? -61.519 0.139 89.248 1.00 49.00 340 GLY A N 1
ATOM 2670 C CA . GLY A 1 340 ? -60.979 0.807 88.054 1.00 49.00 340 GLY A CA 1
ATOM 2671 C C . GLY A 1 340 ? -60.680 -0.116 86.860 1.00 49.00 340 GLY A C 1
ATOM 2672 O O . GLY A 1 340 ? -59.915 0.261 85.980 1.00 49.00 340 GLY A O 1
ATOM 2673 N N . LEU A 1 341 ? -61.276 -1.313 86.800 1.00 46.56 341 LEU A N 1
ATOM 2674 C CA . LEU A 1 341 ? -61.028 -2.326 85.757 1.00 46.56 341 LEU A CA 1
ATOM 2675 C C . LEU A 1 341 ? -61.988 -2.219 84.557 1.00 46.56 341 LEU A C 1
ATOM 2677 O O . LEU A 1 341 ? -62.315 -3.221 83.918 1.00 46.56 341 LEU A O 1
ATOM 2681 N N . LEU A 1 342 ? -62.457 -1.014 84.236 1.00 39.62 342 LEU A N 1
ATOM 2682 C CA . LEU A 1 342 ? -63.100 -0.756 82.948 1.00 39.62 342 LEU A CA 1
ATOM 2683 C C . LEU A 1 342 ? -61.991 -0.430 81.941 1.00 39.62 342 LEU A C 1
ATOM 2685 O O . LEU A 1 342 ? -61.131 0.391 82.266 1.00 39.62 342 LEU A O 1
ATOM 2689 N N . PRO A 1 343 ? -61.983 -1.022 80.730 1.00 46.59 343 PRO A N 1
ATOM 2690 C CA . PRO A 1 343 ? -61.106 -0.560 79.669 1.00 46.59 343 PRO A CA 1
ATOM 2691 C C . PRO A 1 343 ? -61.388 0.924 79.491 1.00 46.59 343 PRO A C 1
ATOM 2693 O O . PRO A 1 343 ? -62.496 1.309 79.107 1.00 46.59 343 PRO A O 1
ATOM 2696 N N . HIS A 1 344 ? -60.407 1.754 79.825 1.00 38.91 344 HIS A N 1
ATOM 2697 C CA . HIS A 1 344 ? -60.414 3.140 79.426 1.00 38.91 344 HIS A CA 1
ATOM 2698 C C . HIS A 1 344 ? -60.430 3.096 77.896 1.00 38.91 344 HIS A C 1
ATOM 2700 O O . HIS A 1 344 ? -59.411 2.847 77.259 1.00 38.91 344 HIS A O 1
ATOM 2706 N N . ARG A 1 345 ? -61.622 3.239 77.300 1.00 44.94 345 ARG A N 1
ATOM 2707 C CA . ARG A 1 345 ? -61.737 3.812 75.967 1.00 44.94 345 ARG A CA 1
ATOM 2708 C C . ARG A 1 345 ? -61.132 5.195 76.122 1.00 44.94 345 ARG A C 1
ATOM 2710 O O . ARG A 1 345 ? -61.818 6.124 76.535 1.00 44.94 345 ARG A O 1
ATOM 2717 N N . MET A 1 346 ? -59.824 5.284 75.906 1.00 41.34 346 MET A N 1
ATOM 2718 C CA . MET A 1 346 ? -59.266 6.534 75.458 1.00 41.34 346 MET A CA 1
ATOM 2719 C C . MET A 1 346 ? -60.007 6.832 74.164 1.00 41.34 346 MET A C 1
ATOM 2721 O O . MET A 1 346 ? -59.950 6.060 73.208 1.00 41.34 346 MET A O 1
ATOM 2725 N N . ASP A 1 347 ? -60.783 7.907 74.182 1.00 42.41 347 ASP A N 1
ATOM 2726 C CA . ASP A 1 347 ? -60.995 8.698 72.984 1.00 42.41 347 ASP A CA 1
ATOM 2727 C C . ASP A 1 347 ? -59.602 9.191 72.544 1.00 42.41 347 ASP A C 1
ATOM 2729 O O . ASP A 1 347 ? -59.206 10.326 72.798 1.00 42.41 347 ASP A O 1
ATOM 2733 N N . GLU A 1 348 ? -58.823 8.304 71.919 1.00 43.66 348 GLU A N 1
ATOM 2734 C CA . GLU A 1 348 ? -57.747 8.650 70.991 1.00 43.66 348 GLU A CA 1
ATOM 2735 C C . GLU A 1 348 ? -58.446 9.228 69.754 1.00 43.66 348 GLU A C 1
ATOM 2737 O O . GLU A 1 348 ? -58.725 8.538 68.783 1.00 43.66 348 GLU A O 1
ATOM 2742 N N . SER A 1 349 ? -58.920 10.472 69.851 1.00 48.66 349 SER A N 1
ATOM 2743 C CA . SER A 1 349 ? -59.683 11.108 68.766 1.00 48.66 349 SER A CA 1
ATOM 2744 C C . SER A 1 349 ? -59.388 12.600 68.602 1.00 48.66 349 SER A C 1
ATOM 2746 O O . SER A 1 349 ? -60.084 13.277 67.848 1.00 48.66 349 SER A O 1
ATOM 2748 N N . SER A 1 350 ? -58.368 13.157 69.257 1.00 49.91 350 SER A N 1
ATOM 2749 C CA . SER A 1 350 ? -58.007 14.562 69.000 1.00 49.91 350 SER A CA 1
ATOM 2750 C C . SER A 1 350 ? -56.519 14.892 69.004 1.00 49.91 350 SER A C 1
ATOM 2752 O O . SER A 1 350 ? -56.167 15.954 68.500 1.00 49.91 350 SER A O 1
ATOM 2754 N N . ASP A 1 351 ? -55.649 13.996 69.481 1.00 47.72 351 ASP A N 1
ATOM 2755 C CA . ASP A 1 351 ? -54.197 14.228 69.452 1.00 47.72 351 ASP A CA 1
ATOM 2756 C C . ASP A 1 351 ? -53.471 13.412 68.366 1.00 47.72 351 ASP A C 1
ATOM 2758 O O . ASP A 1 351 ? -52.397 13.826 67.935 1.00 47.72 351 ASP A O 1
ATOM 2762 N N . GLU A 1 352 ? -54.065 12.334 67.834 1.00 52.19 352 GLU A N 1
ATOM 2763 C CA . GLU A 1 352 ? -53.483 11.589 66.703 1.00 52.19 352 GLU A CA 1
ATOM 2764 C C . GLU A 1 352 ? -53.496 12.407 65.405 1.00 52.19 352 GLU A C 1
ATOM 2766 O O . GLU A 1 352 ? -52.472 12.466 64.740 1.00 52.19 352 GLU A O 1
ATOM 2771 N N . GLU A 1 353 ? -54.561 13.155 65.086 1.00 52.66 353 GLU A N 1
ATOM 2772 C CA . GLU A 1 353 ? -54.571 14.004 63.878 1.00 52.66 353 GLU A CA 1
ATOM 2773 C C . GLU A 1 353 ? -53.562 15.166 63.958 1.00 52.66 353 GLU A C 1
ATOM 2775 O O . GLU A 1 353 ? -53.016 15.587 62.937 1.00 52.66 353 GLU A O 1
ATOM 2780 N N . VAL A 1 354 ? -53.279 15.694 65.158 1.00 54.72 354 VAL A N 1
ATOM 2781 C CA . VAL A 1 354 ? -52.297 16.779 65.344 1.00 54.72 354 VAL A CA 1
ATOM 2782 C C . VAL A 1 354 ? -50.868 16.235 65.334 1.00 54.72 354 VAL A C 1
ATOM 2784 O O . VAL A 1 354 ? -49.977 16.908 64.812 1.00 54.72 354 VAL A O 1
ATOM 2787 N N . GLN A 1 355 ? -50.641 15.027 65.860 1.00 54.34 355 GLN A N 1
ATOM 2788 C CA . GLN A 1 355 ? -49.344 14.349 65.827 1.00 54.34 355 GLN A CA 1
ATOM 2789 C C . GLN A 1 355 ? -49.028 13.815 64.418 1.00 54.34 355 GLN A C 1
ATOM 2791 O O . GLN A 1 355 ? -47.934 14.056 63.921 1.00 54.34 355 GLN A O 1
ATOM 2796 N N . GLU A 1 356 ? -50.001 13.221 63.723 1.00 58.66 356 GLU A N 1
ATOM 2797 C CA . GLU A 1 356 ? -49.881 12.722 62.345 1.00 58.66 356 GLU A CA 1
ATOM 2798 C C . GLU A 1 356 ? -49.702 13.878 61.345 1.00 58.66 356 GLU A C 1
ATOM 2800 O O . GLU A 1 356 ? -48.854 13.801 60.460 1.00 58.66 356 GLU A O 1
ATOM 2805 N N . GLN A 1 357 ? -50.367 15.028 61.543 1.00 55.41 357 GLN A N 1
ATOM 2806 C CA . GLN A 1 357 ? -50.063 16.245 60.770 1.00 55.41 357 GLN A CA 1
ATOM 2807 C C . GLN A 1 357 ? -48.676 16.827 61.070 1.00 55.41 357 GLN A C 1
ATOM 2809 O O . GLN A 1 357 ? -48.086 17.483 60.204 1.00 55.41 357 GLN A O 1
ATOM 2814 N N . ARG A 1 358 ? -48.145 16.638 62.285 1.00 60.31 358 ARG A N 1
ATOM 2815 C CA . ARG A 1 358 ? -46.788 17.079 62.638 1.00 60.31 358 ARG A CA 1
ATOM 2816 C C . ARG A 1 358 ? -45.739 16.168 62.019 1.00 60.31 358 ARG A C 1
ATOM 2818 O O . ARG A 1 358 ? -44.781 16.684 61.449 1.00 60.31 358 ARG A O 1
ATOM 2825 N N . ASP A 1 359 ? -45.957 14.863 62.075 1.00 67.81 359 ASP A N 1
ATOM 2826 C CA . ASP A 1 359 ? -45.055 13.855 61.531 1.00 67.81 359 ASP A CA 1
ATOM 2827 C C . ASP A 1 359 ? -45.075 13.874 59.996 1.00 67.81 359 ASP A C 1
ATOM 2829 O O . ASP A 1 359 ? -44.009 13.898 59.387 1.00 67.81 359 ASP A O 1
ATOM 2833 N N . GLU A 1 360 ? -46.235 14.059 59.350 1.00 73.00 360 GLU A N 1
ATOM 2834 C CA . GLU A 1 360 ? -46.300 14.312 57.901 1.00 73.00 360 GLU A CA 1
ATOM 2835 C C . GLU A 1 360 ? -45.554 15.590 57.491 1.00 73.00 360 GLU A C 1
ATOM 2837 O O . GLU A 1 360 ? -44.976 15.665 56.403 1.00 73.00 360 GLU A O 1
ATOM 2842 N N . ARG A 1 361 ? -45.601 16.638 58.323 1.00 73.69 361 ARG A N 1
ATOM 2843 C CA . ARG A 1 361 ? -44.910 17.902 58.042 1.00 73.69 361 ARG A CA 1
ATOM 2844 C C . ARG A 1 361 ? -43.398 17.742 58.202 1.00 73.69 361 ARG A C 1
ATOM 2846 O O . ARG A 1 361 ? -42.661 18.267 57.372 1.00 73.69 361 ARG A O 1
ATOM 2853 N N . VAL A 1 362 ? -42.946 16.994 59.208 1.00 78.25 362 VAL A N 1
ATOM 2854 C CA . VAL A 1 362 ? -41.526 16.661 59.404 1.00 78.25 362 VAL A CA 1
ATOM 2855 C C . VAL A 1 362 ? -41.018 15.760 58.275 1.00 78.25 362 VAL A C 1
ATOM 2857 O O . VAL A 1 362 ? -39.958 16.036 57.722 1.00 78.25 362 VAL A O 1
ATOM 2860 N N . GLU A 1 363 ? -41.794 14.763 57.844 1.00 79.38 363 GLU A N 1
ATOM 2861 C CA . GLU A 1 363 ? -41.411 13.866 56.747 1.00 79.38 363 GLU A CA 1
ATOM 2862 C C . GLU A 1 363 ? -41.370 14.597 55.391 1.00 79.38 363 GLU A C 1
ATOM 2864 O O . GLU A 1 363 ? -40.479 14.360 54.572 1.00 79.38 363 GLU A O 1
ATOM 2869 N N . LYS A 1 364 ? -42.291 15.544 55.151 1.00 78.19 364 LYS A N 1
ATOM 2870 C CA . LYS A 1 364 ? -42.255 16.424 53.968 1.00 78.19 364 LYS A CA 1
ATOM 2871 C C . LYS A 1 364 ? -41.049 17.364 53.990 1.00 78.19 364 LYS A C 1
ATOM 2873 O O . LYS A 1 364 ? -40.425 17.555 52.947 1.00 78.19 364 LYS A O 1
ATOM 2878 N N . GLU A 1 365 ? -40.696 17.921 55.149 1.00 81.62 365 GLU A N 1
ATOM 2879 C CA . GLU A 1 365 ? -39.504 18.766 55.299 1.00 81.62 365 GLU A CA 1
ATOM 2880 C C . GLU A 1 365 ? -38.199 17.965 55.140 1.00 81.62 365 GLU A C 1
ATOM 2882 O O . GLU A 1 365 ? -37.253 18.462 54.524 1.00 81.62 365 GLU A O 1
ATOM 2887 N N . GLU A 1 366 ? -38.128 16.722 55.627 1.00 84.38 366 GLU A N 1
ATOM 2888 C CA . GLU A 1 366 ? -36.974 15.843 55.398 1.00 84.38 366 GLU A CA 1
ATOM 2889 C C . GLU A 1 366 ? -36.858 15.404 53.938 1.00 84.38 366 GLU A C 1
ATOM 2891 O O . GLU A 1 366 ? -35.765 15.501 53.375 1.00 84.38 366 GLU A O 1
ATOM 2896 N N . LYS A 1 367 ? -37.963 15.018 53.283 1.00 82.19 367 LYS A N 1
ATOM 2897 C CA . LYS A 1 367 ? -37.968 14.727 51.838 1.00 82.19 367 LYS A CA 1
ATOM 2898 C C . LYS A 1 367 ? -37.482 15.921 51.026 1.00 82.19 367 LYS A C 1
ATOM 2900 O O . LYS A 1 367 ? -36.615 15.747 50.175 1.00 82.19 367 LYS A O 1
ATOM 2905 N N . GLN A 1 368 ? -37.943 17.132 51.346 1.00 83.44 368 GLN A N 1
ATOM 2906 C CA . GLN A 1 368 ? -37.441 18.345 50.701 1.00 83.44 368 GLN A CA 1
ATOM 2907 C C . GLN A 1 368 ? -35.942 18.553 50.930 1.00 83.44 368 GLN A C 1
ATOM 2909 O O . GLN A 1 368 ? -35.231 18.867 49.982 1.00 83.44 368 GLN A O 1
ATOM 2914 N N . ARG A 1 369 ? -35.424 18.344 52.147 1.00 85.81 369 ARG A N 1
ATOM 2915 C CA . ARG A 1 369 ? -33.980 18.486 52.416 1.00 85.81 369 ARG A CA 1
ATOM 2916 C C . ARG A 1 369 ? -33.131 17.446 51.692 1.00 85.81 369 ARG A C 1
ATOM 2918 O O . ARG A 1 369 ? -32.005 17.762 51.306 1.00 85.81 369 ARG A O 1
ATOM 2925 N N . VAL A 1 370 ? -33.626 16.219 51.552 1.00 86.88 370 VAL A N 1
ATOM 2926 C CA . VAL A 1 370 ? -32.933 15.150 50.822 1.00 86.88 370 VAL A CA 1
ATOM 2927 C C . VAL A 1 370 ? -32.927 15.455 49.327 1.00 86.88 370 VAL A C 1
ATOM 2929 O O . VAL A 1 370 ? -31.872 15.385 48.703 1.00 86.88 370 VAL A O 1
ATOM 2932 N N . GLU A 1 371 ? -34.056 15.884 48.769 1.00 88.06 371 GLU A N 1
ATOM 2933 C CA . GLU A 1 371 ? -34.164 16.254 47.355 1.00 88.06 371 GLU A CA 1
ATOM 2934 C C . GLU A 1 371 ? -33.272 17.459 47.015 1.00 88.06 371 GLU A C 1
ATOM 2936 O O . GLU A 1 371 ? -32.510 17.422 46.051 1.00 88.06 371 GLU A O 1
ATOM 2941 N N . GLU A 1 372 ? -33.216 18.464 47.893 1.00 87.81 372 GLU A N 1
ATOM 2942 C CA . GLU A 1 372 ? -32.319 19.615 47.742 1.00 87.81 372 GLU A CA 1
ATOM 2943 C C . GLU A 1 372 ? -30.826 19.241 47.892 1.00 87.81 372 GLU A C 1
ATOM 2945 O O . GLU A 1 372 ? -29.946 19.940 47.387 1.00 87.81 372 GLU A O 1
ATOM 2950 N N . ARG A 1 373 ? -30.485 18.159 48.612 1.00 87.88 373 ARG A N 1
ATOM 2951 C CA . ARG A 1 373 ? -29.105 17.630 48.651 1.00 87.88 373 ARG A CA 1
ATOM 2952 C C . ARG A 1 373 ? -28.750 16.904 47.360 1.00 87.88 373 ARG A C 1
ATOM 2954 O O . ARG A 1 373 ? -27.661 17.131 46.844 1.00 87.88 373 ARG A O 1
ATOM 2961 N N . ILE A 1 374 ? -29.667 16.100 46.827 1.00 87.31 374 ILE A N 1
ATOM 2962 C CA . ILE A 1 374 ? -29.472 15.380 45.563 1.00 87.31 374 ILE A CA 1
ATOM 2963 C C . ILE A 1 374 ? -29.285 16.373 44.407 1.00 87.31 374 ILE A C 1
ATOM 2965 O O . ILE A 1 374 ? -28.356 16.216 43.618 1.00 87.31 374 ILE A O 1
ATOM 2969 N N . GLU A 1 375 ? -30.087 17.442 44.344 1.00 87.88 375 GLU A N 1
ATOM 2970 C CA . GLU A 1 375 ? -29.916 18.488 43.324 1.00 87.88 375 GLU A CA 1
ATOM 2971 C C . GLU A 1 375 ? -28.576 19.232 43.447 1.00 87.88 375 GLU A C 1
ATOM 2973 O O . GLU A 1 375 ? -27.959 19.560 42.430 1.00 87.88 375 GLU A O 1
ATOM 2978 N N . ARG A 1 376 ? -28.087 19.487 44.671 1.00 83.81 376 ARG A N 1
ATOM 2979 C CA . ARG A 1 376 ? -26.760 20.101 44.870 1.00 83.81 376 ARG A CA 1
ATOM 2980 C C . ARG A 1 376 ? -25.633 19.181 44.406 1.00 83.81 376 ARG A C 1
ATOM 2982 O O . ARG A 1 376 ? -24.761 19.645 43.678 1.00 83.81 376 ARG A O 1
ATOM 2989 N N . GLU A 1 377 ? -25.674 17.897 44.759 1.00 88.94 377 GLU A N 1
ATOM 2990 C CA . GLU A 1 377 ? -24.655 16.925 44.339 1.00 88.94 377 GLU A CA 1
ATOM 2991 C C . GLU A 1 377 ? -24.659 16.694 42.818 1.00 88.94 377 GLU A C 1
ATOM 2993 O O . GLU A 1 377 ? -23.597 16.555 42.205 1.00 88.94 377 GLU A O 1
ATOM 2998 N N . GLU A 1 378 ? -25.831 16.690 42.172 1.00 88.00 378 GLU A N 1
ATOM 2999 C CA . GLU A 1 378 ? -25.915 16.642 40.707 1.00 88.00 378 GLU A CA 1
ATOM 3000 C C . GLU A 1 378 ? -25.320 17.890 40.048 1.00 88.00 378 GLU A C 1
ATOM 3002 O O . GLU A 1 378 ? -24.652 17.782 39.016 1.00 88.00 378 GLU A O 1
ATOM 3007 N N . ASN A 1 379 ? -25.571 19.071 40.613 1.00 85.00 379 ASN A N 1
ATOM 3008 C CA . ASN A 1 379 ? -25.045 20.319 40.070 1.00 85.00 379 ASN A CA 1
ATOM 3009 C C . ASN A 1 379 ? -23.526 20.424 40.254 1.00 85.00 379 ASN A C 1
ATOM 3011 O O . ASN A 1 379 ? -22.846 20.835 39.316 1.00 85.00 379 ASN A O 1
ATOM 3015 N N . GLU A 1 380 ? -22.982 19.979 41.390 1.00 88.88 380 GLU A N 1
ATOM 3016 C CA . GLU A 1 380 ? -21.530 19.903 41.606 1.00 88.88 380 GLU A CA 1
ATOM 3017 C C . GLU A 1 380 ? -20.859 18.934 40.619 1.00 88.88 380 GLU A C 1
ATOM 3019 O O . GLU A 1 380 ? -19.858 19.294 39.999 1.00 88.88 380 GLU A O 1
ATOM 3024 N N . LYS A 1 381 ? -21.448 17.754 40.370 1.00 87.88 381 LYS A N 1
ATOM 3025 C CA . LYS A 1 381 ? -20.935 16.810 39.356 1.00 87.88 381 LYS A CA 1
ATOM 3026 C C . LYS A 1 381 ? -20.952 17.387 37.942 1.00 87.88 381 LYS A C 1
ATOM 3028 O O . LYS A 1 381 ? -19.983 17.222 37.205 1.00 87.88 381 LYS A O 1
ATOM 3033 N N . LYS A 1 382 ? -22.027 18.084 37.558 1.00 86.50 382 LYS A N 1
ATOM 3034 C CA . LYS A 1 382 ? -22.113 18.754 36.248 1.00 86.50 382 LYS A CA 1
ATOM 3035 C C . LYS A 1 382 ? -21.071 19.868 36.122 1.00 86.50 382 LYS A C 1
ATOM 3037 O O . LYS A 1 382 ? -20.532 20.079 35.039 1.00 86.50 382 LYS A O 1
ATOM 3042 N N . GLU A 1 383 ? -20.771 20.585 37.204 1.00 88.06 383 GLU A N 1
ATOM 3043 C CA . GLU A 1 383 ? -19.761 21.645 37.186 1.00 88.06 383 GLU A CA 1
ATOM 3044 C C . GLU A 1 383 ? -18.327 21.093 37.082 1.00 88.06 383 GLU A C 1
ATOM 3046 O O . GLU A 1 383 ? -17.500 21.679 36.376 1.00 88.06 383 GLU A O 1
ATOM 3051 N N . GLU A 1 384 ? -18.042 19.959 37.727 1.00 86.88 384 GLU A N 1
ATOM 3052 C CA . GLU A 1 384 ? -16.775 19.221 37.603 1.00 86.88 384 GLU A CA 1
ATOM 3053 C C . GLU A 1 384 ? -16.566 18.690 36.173 1.00 86.88 384 GLU A C 1
ATOM 3055 O O . GLU A 1 384 ? -15.532 18.981 35.568 1.00 86.88 384 GLU A O 1
ATOM 3060 N N . GLU A 1 385 ? -17.568 18.030 35.571 1.00 86.75 385 GLU A N 1
ATOM 3061 C CA . GLU A 1 385 ? -17.488 17.543 34.179 1.00 86.75 385 GLU A CA 1
ATOM 3062 C C . GLU A 1 385 ? -17.219 18.689 33.184 1.00 86.75 385 GLU A C 1
ATOM 3064 O O . GLU A 1 385 ? -16.393 18.567 32.276 1.00 86.75 385 GLU A O 1
ATOM 3069 N N . VAL A 1 386 ? -17.859 19.848 33.382 1.00 89.25 386 VAL A N 1
ATOM 3070 C CA . VAL A 1 386 ? -17.642 21.036 32.538 1.00 89.25 386 VAL A CA 1
ATOM 3071 C C . VAL A 1 386 ? -16.239 21.629 32.730 1.00 89.25 386 VAL A C 1
ATOM 3073 O O . VAL A 1 386 ? -15.681 22.202 31.786 1.00 89.25 386 VAL A O 1
ATOM 3076 N N . LYS A 1 387 ? -15.645 21.531 33.927 1.00 86.62 387 LYS A N 1
ATOM 3077 C CA . LYS A 1 387 ? -14.263 21.977 34.179 1.00 86.62 387 LYS A CA 1
ATOM 3078 C C . LYS A 1 387 ? -13.248 21.054 33.507 1.00 86.62 387 LYS A C 1
ATOM 3080 O O . LYS A 1 387 ? -12.333 21.574 32.863 1.00 86.62 387 LYS A O 1
ATOM 3085 N N . GLU A 1 388 ? -13.433 19.737 33.582 1.00 86.31 388 GLU A N 1
ATOM 3086 C CA . GLU A 1 388 ? -12.572 18.765 32.893 1.00 86.31 388 GLU A CA 1
ATOM 3087 C C . GLU A 1 388 ? -12.633 18.935 31.368 1.00 86.31 388 GLU A C 1
ATOM 3089 O O . GLU A 1 388 ? -11.594 19.015 30.709 1.00 86.31 388 GLU A O 1
ATOM 3094 N N . GLU A 1 389 ? -13.831 19.099 30.795 1.00 86.56 389 GLU A N 1
ATOM 3095 C CA . GLU A 1 389 ? -13.990 19.305 29.350 1.00 86.56 389 GLU A CA 1
ATOM 3096 C C . GLU A 1 389 ? -13.295 20.596 28.876 1.00 86.56 389 GLU A C 1
ATOM 3098 O O . GLU A 1 389 ? -12.630 20.616 27.833 1.00 86.56 389 GLU A O 1
ATOM 3103 N N . LYS A 1 390 ? -13.376 21.677 29.664 1.00 83.25 390 LYS A N 1
ATOM 3104 C CA . LYS A 1 390 ? -12.682 22.940 29.365 1.00 83.25 390 LYS A CA 1
ATOM 3105 C C . LYS A 1 390 ? -11.161 22.815 29.450 1.00 83.25 390 LYS A C 1
ATOM 3107 O O . LYS A 1 390 ? -10.483 23.379 28.590 1.00 83.25 390 LYS A O 1
ATOM 3112 N N . GLN A 1 391 ? -10.626 22.088 30.433 1.00 83.12 391 GLN A N 1
ATOM 3113 C CA . GLN A 1 391 ? -9.182 21.836 30.533 1.00 83.12 391 GLN A CA 1
ATOM 3114 C C . GLN A 1 391 ? -8.676 21.029 29.333 1.00 83.12 391 GLN A C 1
ATOM 3116 O O . GLN A 1 391 ? -7.698 21.426 28.700 1.00 83.12 391 GLN A O 1
ATOM 3121 N N . LEU A 1 392 ? -9.402 19.981 28.940 1.00 82.38 392 LEU A N 1
ATOM 3122 C CA . LEU A 1 392 ? -9.050 19.128 27.803 1.00 82.38 392 LEU A CA 1
ATOM 3123 C C . LEU A 1 392 ? -9.085 19.911 26.474 1.00 82.38 392 LEU A C 1
ATOM 3125 O O . LEU A 1 392 ? -8.209 19.763 25.617 1.00 82.38 392 LEU A O 1
ATOM 3129 N N . LEU A 1 393 ? -10.061 20.810 26.301 1.00 77.19 393 LEU A N 1
ATOM 3130 C CA . LEU A 1 393 ? -10.121 21.706 25.140 1.00 77.19 393 LEU A CA 1
ATOM 3131 C C . LEU A 1 393 ? -8.996 22.748 25.126 1.00 77.19 393 LEU A C 1
ATOM 3133 O O . LEU A 1 393 ? -8.515 23.105 24.047 1.00 77.19 393 LEU A O 1
ATOM 3137 N N . GLN A 1 394 ? -8.579 23.253 26.288 1.00 78.50 394 GLN A N 1
ATOM 3138 C CA . GLN A 1 394 ? -7.482 24.215 26.392 1.00 78.50 394 GLN A CA 1
ATOM 3139 C C . GLN A 1 394 ? -6.129 23.558 26.089 1.00 78.50 394 GLN A C 1
ATOM 3141 O O . GLN A 1 394 ? -5.333 24.132 25.345 1.00 78.50 394 GLN A O 1
ATOM 3146 N N . GLU A 1 395 ? -5.908 22.336 26.577 1.00 80.06 395 GLU A N 1
ATOM 3147 C CA . GLU A 1 395 ? -4.715 21.537 26.283 1.00 80.06 395 GLU A CA 1
ATOM 3148 C C . GLU A 1 395 ? -4.616 21.215 24.787 1.00 80.06 395 GLU A C 1
ATOM 3150 O O . GLU A 1 395 ? -3.597 21.491 24.152 1.00 80.06 395 GLU A O 1
ATOM 3155 N N . LYS A 1 396 ? -5.721 20.765 24.171 1.00 77.50 396 LYS A N 1
ATOM 3156 C CA . LYS A 1 396 ? -5.776 20.555 22.716 1.00 77.50 396 LYS A CA 1
ATOM 3157 C C . LYS A 1 396 ? -5.468 21.834 21.941 1.00 77.50 396 LYS A C 1
ATOM 3159 O O . LYS A 1 396 ? -4.744 21.787 20.954 1.00 77.50 396 LYS A O 1
ATOM 3164 N N . ARG A 1 397 ? -5.965 22.994 22.376 1.00 73.69 397 ARG A N 1
ATOM 3165 C CA . ARG A 1 397 ? -5.710 24.260 21.671 1.00 73.69 397 ARG A CA 1
ATOM 3166 C C . ARG A 1 397 ? -4.230 24.673 21.715 1.00 73.69 397 ARG A C 1
ATOM 3168 O O . ARG A 1 397 ? -3.751 25.240 20.736 1.00 73.69 397 ARG A O 1
ATOM 3175 N N . GLY A 1 398 ? -3.513 24.354 22.796 1.00 74.44 398 GLY A N 1
ATOM 3176 C CA . GLY A 1 398 ? -2.064 24.566 22.903 1.00 74.44 398 GLY A CA 1
ATOM 3177 C C . GLY A 1 398 ? -1.277 23.723 21.897 1.00 74.44 398 GLY A C 1
ATOM 3178 O O . GLY A 1 398 ? -0.504 24.264 21.112 1.00 74.44 398 GLY A O 1
ATOM 3179 N N . VAL A 1 399 ? -1.573 22.422 21.829 1.00 74.31 399 VAL A N 1
ATOM 3180 C CA . VAL A 1 399 ? -0.884 21.480 20.925 1.00 74.31 399 VAL A CA 1
ATOM 3181 C C . VAL A 1 399 ? -1.065 21.857 19.449 1.00 74.31 399 VAL A C 1
ATOM 3183 O O . VAL A 1 399 ? -0.121 21.792 18.664 1.00 74.31 399 VAL A O 1
ATOM 3186 N N . TRP A 1 400 ? -2.261 22.306 19.059 1.00 71.75 400 TRP A N 1
ATOM 3187 C CA . TRP A 1 400 ? -2.513 22.751 17.684 1.00 71.75 400 TRP A CA 1
ATOM 3188 C C . TRP A 1 400 ? -1.785 24.058 17.344 1.00 71.75 400 TRP A C 1
ATOM 3190 O O . TRP A 1 400 ? -1.324 24.217 16.215 1.00 71.75 400 TRP A O 1
ATOM 3200 N N . SER A 1 401 ? -1.642 24.981 18.300 1.00 71.94 401 SER A N 1
ATOM 3201 C CA . SER A 1 401 ? -0.889 26.224 18.089 1.00 71.94 401 SER A CA 1
ATOM 3202 C C . SER A 1 401 ? 0.599 25.950 17.851 1.00 71.94 401 SER A C 1
ATOM 3204 O O . SER A 1 401 ? 1.199 26.556 16.962 1.00 71.94 401 SER A O 1
ATOM 3206 N N . ASP A 1 402 ? 1.176 25.002 18.591 1.00 74.56 402 ASP A N 1
ATOM 3207 C CA . ASP A 1 402 ? 2.582 24.615 18.440 1.00 74.56 402 ASP A CA 1
ATOM 3208 C C . ASP A 1 402 ? 2.831 23.879 17.115 1.00 74.56 402 ASP A C 1
ATOM 3210 O O . ASP A 1 402 ? 3.818 24.147 16.421 1.00 74.56 402 ASP A O 1
ATOM 3214 N N . LEU A 1 403 ? 1.894 23.020 16.696 1.00 70.94 403 LEU A N 1
ATOM 3215 C CA . LEU A 1 403 ? 1.964 22.333 15.406 1.00 70.94 403 LEU A CA 1
ATOM 3216 C C . LEU A 1 403 ? 1.912 23.332 14.239 1.00 70.94 403 LEU A C 1
ATOM 3218 O O . LEU A 1 403 ? 2.761 23.285 13.349 1.00 70.94 403 LEU A O 1
ATOM 3222 N N . VAL A 1 404 ? 0.974 24.283 14.266 1.00 72.69 404 VAL A N 1
ATOM 3223 C CA . VAL A 1 404 ? 0.841 25.310 13.217 1.00 72.69 404 VAL A CA 1
ATOM 3224 C C . VAL A 1 404 ? 2.077 26.217 13.168 1.00 72.69 404 VAL A C 1
ATOM 3226 O O . VAL A 1 404 ? 2.556 26.531 12.076 1.00 72.69 404 VAL A O 1
ATOM 3229 N N . GLY A 1 405 ? 2.652 26.571 14.322 1.00 71.38 405 GLY A N 1
ATOM 3230 C CA . GLY A 1 405 ? 3.905 27.328 14.388 1.00 71.38 405 GLY A CA 1
ATOM 3231 C C . GLY A 1 405 ? 5.092 26.581 13.768 1.00 71.38 405 GLY A C 1
ATOM 3232 O O . GLY A 1 405 ? 5.868 27.167 13.009 1.00 71.38 405 GLY A O 1
ATOM 3233 N N . SER A 1 406 ? 5.201 25.272 14.017 1.00 61.94 406 SER A N 1
ATOM 3234 C CA . SER A 1 406 ? 6.268 24.433 13.452 1.00 61.94 406 SER A CA 1
ATOM 3235 C C . SER A 1 406 ? 6.147 24.251 11.930 1.00 61.94 406 SER A C 1
ATOM 3237 O O . SER A 1 406 ? 7.145 24.342 11.211 1.00 61.94 406 SER A O 1
ATOM 3239 N N . VAL A 1 407 ? 4.922 24.100 11.412 1.00 70.50 407 VAL A N 1
ATOM 3240 C CA . VAL A 1 407 ? 4.651 23.957 9.972 1.00 70.50 407 VAL A CA 1
ATOM 3241 C C . VAL A 1 407 ? 4.893 25.271 9.229 1.00 70.50 407 VAL A C 1
ATOM 3243 O O . VAL A 1 407 ? 5.458 25.262 8.135 1.00 70.50 407 VAL A O 1
ATOM 3246 N N . GLN A 1 408 ? 4.549 26.417 9.824 1.00 65.38 408 GLN A N 1
ATOM 3247 C CA . GLN A 1 408 ? 4.805 27.724 9.216 1.00 65.38 408 GLN A CA 1
ATOM 3248 C C . GLN A 1 408 ? 6.307 28.055 9.163 1.00 65.38 408 GLN A C 1
ATOM 3250 O O . GLN A 1 408 ? 6.776 28.627 8.176 1.00 65.38 408 GLN A O 1
ATOM 3255 N N . ALA A 1 409 ? 7.080 27.638 10.170 1.00 61.31 409 ALA A N 1
ATOM 3256 C CA . ALA A 1 409 ? 8.536 27.763 10.158 1.00 61.31 409 ALA A CA 1
ATOM 3257 C C . ALA A 1 409 ? 9.189 26.848 9.101 1.00 61.31 409 ALA A C 1
ATOM 3259 O O . ALA A 1 409 ? 10.061 27.297 8.357 1.00 61.31 409 ALA A O 1
ATOM 3260 N N . ALA A 1 410 ? 8.733 25.597 8.967 1.00 58.00 410 ALA A N 1
ATOM 3261 C CA . ALA A 1 410 ? 9.250 24.656 7.967 1.00 58.00 410 ALA A CA 1
ATOM 3262 C C . ALA A 1 410 ? 8.856 25.031 6.521 1.00 58.00 410 ALA A C 1
ATOM 3264 O O . ALA A 1 410 ? 9.657 24.888 5.592 1.00 58.00 410 ALA A O 1
ATOM 3265 N N . GLY A 1 411 ? 7.655 25.585 6.324 1.00 57.78 411 GLY A N 1
ATOM 3266 C CA . GLY A 1 411 ? 7.192 26.099 5.030 1.00 57.78 411 GLY A CA 1
ATOM 3267 C C . GLY A 1 411 ? 8.027 27.275 4.510 1.00 57.78 411 GLY A C 1
ATOM 3268 O O . GLY A 1 411 ? 8.272 27.377 3.309 1.00 57.78 411 GLY A O 1
ATOM 3269 N N . GLY A 1 412 ? 8.548 28.121 5.407 1.00 63.06 412 GLY A N 1
ATOM 3270 C CA 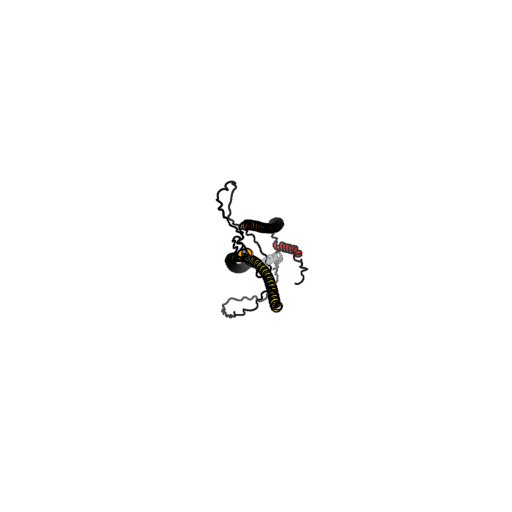. GLY A 1 412 ? 9.467 29.204 5.039 1.00 63.06 412 GLY A CA 1
ATOM 3271 C C . GLY A 1 412 ? 10.822 28.709 4.514 1.00 63.06 412 GLY A C 1
ATOM 3272 O O . GLY A 1 412 ? 11.377 29.296 3.584 1.00 63.06 412 GLY A O 1
ATOM 3273 N N . PHE A 1 413 ? 11.338 27.600 5.054 1.00 59.06 413 PHE A N 1
ATOM 3274 C CA . PHE A 1 413 ? 12.622 27.030 4.630 1.00 59.06 413 PHE A CA 1
ATOM 3275 C C . PHE A 1 413 ? 12.561 26.389 3.242 1.00 59.06 413 PHE A C 1
ATOM 3277 O O . PHE A 1 413 ? 13.484 26.562 2.446 1.00 59.06 413 PHE A O 1
ATOM 3284 N N . THR A 1 414 ? 11.474 25.686 2.923 1.00 61.47 414 THR A N 1
ATOM 3285 C CA . THR A 1 414 ? 11.336 25.013 1.622 1.00 61.47 414 THR A CA 1
ATOM 3286 C C . THR A 1 414 ? 11.181 26.015 0.479 1.00 61.47 414 THR A C 1
ATOM 3288 O O . THR A 1 414 ? 11.883 25.895 -0.525 1.00 61.47 414 THR A O 1
ATOM 3291 N N . LEU A 1 415 ? 10.367 27.065 0.646 1.00 60.69 415 LEU A N 1
ATOM 3292 C CA . LEU A 1 415 ? 10.216 28.106 -0.377 1.00 60.69 415 LEU A CA 1
ATOM 3293 C C . LEU A 1 415 ? 11.481 28.972 -0.534 1.00 60.69 415 LEU A C 1
ATOM 3295 O O . LEU A 1 415 ? 11.802 29.393 -1.643 1.00 60.69 415 LEU A O 1
ATOM 3299 N N . GLY A 1 416 ? 12.209 29.221 0.562 1.00 66.81 416 GLY A N 1
ATOM 3300 C CA . GLY A 1 416 ? 13.405 30.067 0.571 1.00 66.81 416 GLY A CA 1
ATOM 3301 C C . GLY A 1 416 ? 14.656 29.421 -0.032 1.00 66.81 416 GLY A C 1
ATOM 3302 O O . GLY A 1 416 ? 15.463 30.131 -0.624 1.00 66.81 416 GLY A O 1
ATOM 3303 N N . PHE A 1 417 ? 14.821 28.098 0.079 1.00 68.31 417 PHE A N 1
ATOM 3304 C CA . PHE A 1 417 ? 16.004 27.394 -0.441 1.00 68.31 417 PHE A CA 1
ATOM 3305 C C . PHE A 1 417 ? 15.793 26.759 -1.821 1.00 68.31 417 PHE A C 1
ATOM 3307 O O . PHE A 1 417 ? 16.691 26.822 -2.660 1.00 68.31 417 PHE A O 1
ATOM 3314 N N . LEU A 1 418 ? 14.622 26.169 -2.094 1.00 68.06 418 LEU A N 1
ATOM 3315 C CA . LEU A 1 418 ? 14.402 25.432 -3.348 1.00 68.06 418 LEU A CA 1
ATOM 3316 C C . LEU A 1 418 ? 14.177 26.359 -4.547 1.00 68.06 418 LEU A C 1
ATOM 3318 O O . LEU A 1 418 ? 14.648 26.061 -5.644 1.00 68.06 418 LEU A O 1
ATOM 3322 N N . ALA A 1 419 ? 13.518 27.504 -4.347 1.00 71.31 419 ALA A N 1
ATOM 3323 C CA . ALA A 1 419 ? 13.276 28.469 -5.418 1.00 71.31 419 ALA A CA 1
ATOM 3324 C C . ALA A 1 419 ? 14.577 29.059 -6.013 1.00 71.31 419 ALA A C 1
ATOM 3326 O O . ALA A 1 419 ? 14.734 29.009 -7.235 1.00 71.31 419 ALA A O 1
ATOM 3327 N N . PRO A 1 420 ? 15.550 29.559 -5.221 1.00 72.44 420 PRO A N 1
ATOM 3328 C CA . PRO A 1 420 ? 16.806 30.052 -5.785 1.00 72.44 420 PRO A CA 1
ATOM 3329 C C . PRO A 1 420 ? 17.693 28.937 -6.354 1.00 72.44 420 PRO A C 1
ATOM 3331 O O . PRO A 1 420 ? 18.386 29.188 -7.337 1.00 72.44 420 PRO A O 1
ATOM 3334 N N . LEU A 1 421 ? 17.646 27.710 -5.816 1.00 72.44 421 LEU A N 1
ATOM 3335 C CA . LEU A 1 421 ? 18.367 26.566 -6.392 1.00 72.44 421 LEU A CA 1
ATOM 3336 C C . LEU A 1 421 ? 17.822 26.180 -7.774 1.00 72.44 421 LEU A C 1
ATOM 3338 O O . LEU A 1 421 ? 18.610 25.946 -8.688 1.00 72.44 421 LEU A O 1
ATOM 3342 N N . GLY A 1 422 ? 16.499 26.187 -7.962 1.00 71.19 422 GLY A N 1
ATOM 3343 C CA . GLY A 1 422 ? 15.885 25.957 -9.274 1.00 71.19 422 GLY A CA 1
ATOM 3344 C C . GLY A 1 422 ? 16.281 27.019 -10.307 1.00 71.19 422 GLY A C 1
ATOM 3345 O O . GLY A 1 422 ? 16.603 26.687 -11.448 1.00 71.19 422 GLY A O 1
ATOM 3346 N N . VAL A 1 423 ? 16.347 28.290 -9.894 1.00 75.62 423 VAL A N 1
ATOM 3347 C CA . VAL A 1 423 ? 16.795 29.389 -10.766 1.00 75.62 423 VAL A CA 1
ATOM 3348 C C . VAL A 1 423 ? 18.288 29.265 -11.096 1.00 75.62 423 VAL A C 1
ATOM 3350 O O . VAL A 1 423 ? 18.660 29.406 -12.259 1.00 75.62 423 VAL A O 1
ATOM 3353 N N . LEU A 1 424 ? 19.137 28.924 -10.121 1.00 70.44 424 LEU A N 1
ATOM 3354 C CA . LEU A 1 424 ? 20.571 28.691 -10.335 1.00 70.44 424 LEU A CA 1
ATOM 3355 C C . LEU A 1 424 ? 20.833 27.540 -11.311 1.00 70.44 424 LEU A C 1
ATOM 3357 O O . LEU A 1 424 ? 21.647 27.704 -12.213 1.00 70.44 424 LEU A O 1
ATOM 3361 N N . VAL A 1 425 ? 20.109 26.422 -11.193 1.00 69.19 425 VAL A N 1
ATOM 3362 C CA . VAL A 1 425 ? 20.226 25.286 -12.126 1.00 69.19 425 VAL A CA 1
ATOM 3363 C C . VAL A 1 425 ? 19.804 25.682 -13.545 1.00 69.19 425 VAL A C 1
ATOM 3365 O O . VAL A 1 425 ? 20.440 25.261 -14.506 1.00 69.19 425 VAL A O 1
ATOM 3368 N N . SER A 1 426 ? 18.794 26.544 -13.695 1.00 64.56 426 SER A N 1
ATOM 3369 C CA . SER A 1 426 ? 18.360 27.032 -15.014 1.00 64.56 426 SER A CA 1
ATOM 3370 C C . SER A 1 426 ? 19.292 28.078 -15.646 1.00 64.56 426 SER A C 1
ATOM 3372 O O . SER A 1 426 ? 19.241 28.286 -16.857 1.00 64.56 426 SER A O 1
ATOM 3374 N N . MET A 1 427 ? 20.142 28.737 -14.847 1.00 68.31 427 MET A N 1
ATOM 3375 C CA . MET A 1 427 ? 21.073 29.769 -15.317 1.00 68.31 427 MET A CA 1
ATOM 3376 C C . MET A 1 427 ? 22.477 29.251 -15.636 1.00 68.31 427 MET A C 1
ATOM 3378 O O . MET A 1 427 ? 23.274 30.029 -16.156 1.00 68.31 427 MET A O 1
ATOM 3382 N N . VAL A 1 428 ? 22.793 27.978 -15.370 1.00 67.06 428 VAL A N 1
ATOM 3383 C CA . VAL A 1 428 ? 24.053 27.371 -15.825 1.00 67.06 428 VAL A CA 1
ATOM 3384 C C . VAL A 1 428 ? 23.904 27.025 -17.311 1.00 67.06 428 VAL A C 1
ATOM 3386 O O . VAL A 1 428 ? 23.159 26.102 -17.647 1.00 67.06 428 VAL A O 1
ATOM 3389 N N . PRO A 1 429 ? 24.576 27.743 -18.230 1.00 54.19 429 PRO A N 1
ATOM 3390 C CA . PRO A 1 429 ? 24.561 27.394 -19.642 1.00 54.19 429 PRO A CA 1
ATOM 3391 C C . PRO A 1 429 ? 25.238 26.033 -19.795 1.00 54.19 429 PRO A C 1
ATOM 3393 O O . PRO A 1 429 ? 26.298 25.808 -19.211 1.00 54.19 429 PRO A O 1
ATOM 3396 N N . GLY A 1 430 ? 24.624 25.133 -20.564 1.00 54.75 430 GLY A N 1
ATOM 3397 C CA . GLY A 1 430 ? 25.159 23.806 -20.864 1.00 54.75 430 GLY A CA 1
ATOM 3398 C C . GLY A 1 430 ? 26.464 23.877 -21.656 1.00 54.75 430 GLY A C 1
ATOM 3399 O O . GLY A 1 430 ? 26.477 23.656 -22.862 1.00 54.75 430 GLY A O 1
ATOM 3400 N N . CYS A 1 431 ? 27.567 24.186 -20.982 1.00 51.03 431 CYS A N 1
ATOM 3401 C CA . CYS A 1 431 ? 28.912 23.985 -21.490 1.00 51.03 431 CYS A CA 1
ATOM 3402 C C . CYS A 1 431 ? 29.266 22.512 -21.270 1.00 51.03 431 CYS A C 1
ATOM 3404 O O . CYS A 1 431 ? 29.855 22.142 -20.257 1.00 51.03 431 CYS A O 1
ATOM 3406 N N . TYR A 1 432 ? 28.857 21.665 -22.214 1.00 52.16 432 TYR A N 1
ATOM 3407 C CA . TYR A 1 432 ? 29.374 20.306 -22.350 1.00 52.16 432 TYR A CA 1
ATOM 3408 C C . TYR A 1 432 ? 30.821 20.387 -22.844 1.00 52.16 432 TYR A C 1
ATOM 3410 O O . TYR A 1 432 ? 31.083 20.287 -24.041 1.00 52.16 432 TYR A O 1
ATOM 3418 N N . ASP A 1 433 ? 31.759 20.627 -21.931 1.00 46.28 433 ASP A N 1
ATOM 3419 C CA . ASP A 1 433 ? 33.181 20.620 -22.260 1.00 46.28 433 ASP A CA 1
ATOM 3420 C C . ASP A 1 433 ? 33.663 19.162 -22.362 1.00 46.28 433 ASP A C 1
ATOM 3422 O O . ASP A 1 433 ? 33.608 18.390 -21.404 1.00 46.28 433 ASP A O 1
ATOM 3426 N N . HIS A 1 434 ? 34.076 18.760 -23.562 1.00 53.38 434 HIS A N 1
ATOM 3427 C CA . HIS A 1 434 ? 34.294 17.368 -23.987 1.00 53.38 434 HIS A CA 1
ATOM 3428 C C . HIS A 1 434 ? 35.562 16.691 -23.425 1.00 53.38 434 HIS A C 1
ATOM 3430 O O . HIS A 1 434 ? 35.954 15.633 -23.911 1.00 53.38 434 HIS A O 1
ATOM 3436 N N . CYS A 1 435 ? 36.230 17.262 -22.420 1.00 51.75 435 CYS A N 1
ATOM 3437 C CA . CYS A 1 435 ? 37.588 16.830 -22.058 1.00 51.75 435 CYS A CA 1
ATOM 3438 C C . CYS A 1 435 ? 37.738 16.144 -20.694 1.00 51.75 435 CYS A C 1
ATOM 3440 O O . CYS A 1 435 ? 38.818 15.643 -20.391 1.00 51.75 435 CYS A O 1
ATOM 3442 N N . THR A 1 436 ? 36.686 16.029 -19.885 1.00 57.31 436 THR A N 1
ATOM 3443 C CA . THR A 1 436 ? 36.730 15.232 -18.649 1.00 57.31 436 THR A CA 1
ATOM 3444 C C . THR A 1 436 ? 35.365 14.596 -18.430 1.00 57.31 436 THR A C 1
ATOM 3446 O O . THR A 1 436 ? 34.421 15.311 -18.117 1.00 57.31 436 THR A O 1
ATOM 3449 N N . GLY A 1 437 ? 35.241 13.280 -18.626 1.00 55.94 437 GLY A N 1
ATOM 3450 C CA . GLY A 1 437 ? 33.993 12.506 -18.524 1.00 55.94 437 GLY A CA 1
ATOM 3451 C C . GLY A 1 437 ? 33.400 12.411 -17.112 1.00 55.94 437 GLY A C 1
ATOM 3452 O O . GLY A 1 437 ? 33.166 11.318 -16.613 1.00 55.94 437 GLY A O 1
ATOM 3453 N N . LEU A 1 438 ? 33.182 13.548 -16.456 1.00 56.38 438 LEU A N 1
ATOM 3454 C CA . LEU A 1 438 ? 32.506 13.687 -15.172 1.00 56.38 438 LEU A CA 1
ATOM 3455 C C . LEU A 1 438 ? 31.314 14.613 -15.387 1.00 56.38 438 LEU A C 1
ATOM 3457 O O . LEU A 1 438 ? 31.471 15.774 -15.765 1.00 56.38 438 LEU A O 1
ATOM 3461 N N . SER A 1 439 ? 30.112 14.082 -15.184 1.00 62.22 439 SER A N 1
ATOM 3462 C CA . SER A 1 439 ? 28.880 14.840 -15.373 1.00 62.22 439 SER A CA 1
ATOM 3463 C C . SER A 1 439 ? 28.796 15.978 -14.343 1.00 62.22 439 SER A C 1
ATOM 3465 O O . SER A 1 439 ? 29.260 15.839 -13.209 1.00 62.22 439 SER A O 1
ATOM 3467 N N . CYS A 1 440 ? 28.174 17.116 -14.681 1.00 60.16 440 CYS A N 1
ATOM 3468 C CA . CYS A 1 440 ? 27.944 18.195 -13.702 1.00 60.16 440 CYS A CA 1
ATOM 3469 C C . CYS A 1 440 ? 27.186 17.705 -12.454 1.00 60.16 440 CYS A C 1
ATOM 3471 O O . CYS A 1 440 ? 27.364 18.256 -11.366 1.00 60.16 440 CYS A O 1
ATOM 3473 N N . THR A 1 441 ? 26.384 16.647 -12.593 1.00 69.38 441 THR A N 1
ATOM 3474 C CA . THR A 1 441 ? 25.715 15.968 -11.483 1.00 69.38 441 THR A CA 1
ATOM 3475 C C . THR A 1 441 ? 26.698 15.298 -10.520 1.00 69.38 441 THR A C 1
ATOM 3477 O O . THR A 1 441 ? 26.466 15.353 -9.315 1.00 69.38 441 THR A O 1
ATOM 3480 N N . ASP A 1 442 ? 27.837 14.782 -10.989 1.00 73.19 442 ASP A N 1
ATOM 3481 C CA . ASP A 1 442 ? 28.866 14.169 -10.134 1.00 73.19 442 ASP A CA 1
ATOM 3482 C C . ASP A 1 442 ? 29.638 15.209 -9.317 1.00 73.19 442 ASP A C 1
ATOM 3484 O O . ASP A 1 442 ? 29.962 14.981 -8.149 1.00 73.19 442 ASP A O 1
ATOM 3488 N N . ILE A 1 443 ? 29.896 16.388 -9.891 1.00 77.31 443 ILE A N 1
ATOM 3489 C CA . ILE A 1 443 ? 30.553 17.498 -9.181 1.00 77.31 443 ILE A CA 1
ATOM 3490 C C . ILE A 1 443 ? 29.613 18.068 -8.113 1.00 77.31 443 ILE A C 1
ATOM 3492 O O . ILE A 1 443 ? 30.024 18.300 -6.975 1.00 77.31 443 ILE A O 1
ATOM 3496 N N . LEU A 1 444 ? 28.331 18.238 -8.442 1.00 78.31 444 LEU A N 1
ATOM 3497 C CA . LEU A 1 444 ? 27.319 18.670 -7.477 1.00 78.31 444 LEU A CA 1
ATOM 3498 C C . LEU A 1 444 ? 27.133 17.649 -6.355 1.00 78.31 444 LEU A C 1
ATOM 3500 O O . LEU A 1 444 ? 27.116 18.025 -5.185 1.00 78.31 444 LEU A O 1
ATOM 3504 N N . TRP A 1 445 ? 27.050 16.361 -6.690 1.00 76.69 445 TRP A N 1
ATOM 3505 C CA . TRP A 1 445 ? 26.872 15.294 -5.711 1.00 76.69 445 TRP A CA 1
ATOM 3506 C C . TRP A 1 445 ? 28.101 15.106 -4.818 1.00 76.69 445 TRP A C 1
ATOM 3508 O O . TRP A 1 445 ? 27.969 14.923 -3.607 1.00 76.69 445 TRP A O 1
ATOM 3518 N N . SER A 1 446 ? 29.308 15.211 -5.378 1.00 75.56 446 SER A N 1
ATOM 3519 C CA . SER A 1 446 ? 30.548 15.175 -4.594 1.00 75.56 446 SER A CA 1
ATOM 3520 C C . SER A 1 446 ? 30.675 16.393 -3.679 1.00 75.56 446 SER A C 1
ATOM 3522 O O . SER A 1 446 ? 30.990 16.231 -2.501 1.00 75.56 446 SER A O 1
ATOM 3524 N N . THR A 1 447 ? 30.332 17.591 -4.157 1.00 78.75 447 THR A N 1
ATOM 3525 C CA . THR A 1 447 ? 30.322 18.814 -3.338 1.00 78.75 447 THR A CA 1
ATOM 3526 C C . THR A 1 447 ? 29.270 18.740 -2.226 1.00 78.75 447 THR A C 1
ATOM 3528 O O . THR A 1 447 ? 29.557 19.086 -1.080 1.00 78.75 447 THR A O 1
ATOM 3531 N N . ALA A 1 448 ? 28.074 18.221 -2.523 1.00 77.62 448 ALA A N 1
ATOM 3532 C CA . ALA A 1 448 ? 27.021 17.994 -1.536 1.00 77.62 448 ALA A CA 1
ATOM 3533 C C . ALA A 1 448 ? 27.446 16.968 -0.474 1.00 77.62 448 ALA A C 1
ATOM 3535 O O . ALA A 1 448 ? 27.264 17.214 0.718 1.00 77.62 448 ALA A O 1
ATOM 3536 N N . ARG A 1 449 ? 28.093 15.861 -0.869 1.00 79.38 449 ARG A N 1
ATOM 3537 C CA . ARG A 1 449 ? 28.676 14.905 0.087 1.00 79.38 449 ARG A CA 1
ATOM 3538 C C . ARG A 1 449 ? 29.715 15.564 0.987 1.00 79.38 449 ARG A C 1
ATOM 3540 O O . ARG A 1 449 ? 29.655 15.352 2.192 1.00 79.38 449 ARG A O 1
ATOM 3547 N N . TYR A 1 450 ? 30.614 16.385 0.442 1.00 82.31 450 TYR A N 1
ATOM 3548 C CA . TYR A 1 450 ? 31.620 17.097 1.239 1.00 82.31 450 TYR A CA 1
ATOM 3549 C C . TYR A 1 450 ? 31.000 18.080 2.242 1.00 82.31 450 TYR A C 1
ATOM 3551 O O . TYR A 1 450 ? 31.501 18.210 3.357 1.00 82.31 450 TYR A O 1
ATOM 3559 N N . LEU A 1 451 ? 29.892 18.736 1.882 1.00 79.25 451 LEU A N 1
ATOM 3560 C CA . LEU A 1 451 ? 29.158 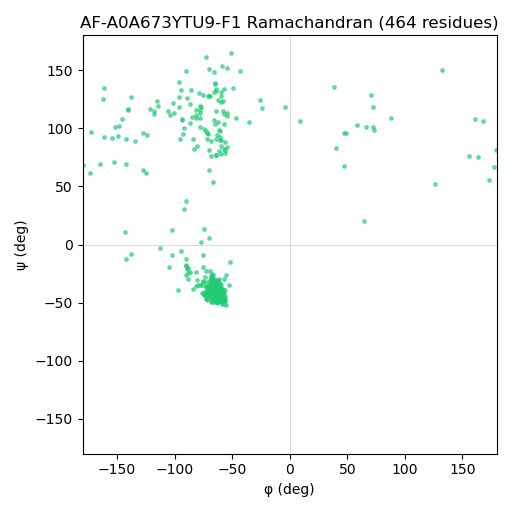19.638 2.777 1.00 79.25 451 LEU A CA 1
ATOM 3561 C C . LEU A 1 451 ? 28.387 18.896 3.879 1.00 79.25 451 LEU A C 1
ATOM 3563 O O . LEU A 1 451 ? 28.246 19.420 4.982 1.00 79.25 451 LEU A O 1
ATOM 3567 N N . ILE A 1 452 ? 27.905 17.684 3.600 1.00 78.00 452 ILE A N 1
ATOM 3568 C CA . ILE A 1 452 ? 27.101 16.880 4.534 1.00 78.00 452 ILE A CA 1
ATOM 3569 C C . ILE A 1 452 ? 27.985 15.999 5.444 1.00 78.00 452 ILE A C 1
ATOM 3571 O O . ILE A 1 452 ? 27.597 15.678 6.569 1.00 78.00 452 ILE A O 1
ATOM 3575 N N . GLN A 1 453 ? 29.208 15.664 5.019 1.00 79.50 453 GLN A N 1
ATOM 3576 C CA . GLN A 1 453 ? 30.153 14.805 5.747 1.00 79.50 453 GLN A CA 1
ATOM 3577 C C . GLN A 1 453 ? 30.450 15.216 7.211 1.00 79.50 453 GLN A C 1
ATOM 3579 O O . GLN A 1 453 ? 30.590 14.315 8.040 1.00 79.50 453 GLN A O 1
ATOM 3584 N N . PRO A 1 454 ? 30.501 16.509 7.599 1.00 74.94 454 PRO A N 1
ATOM 3585 C CA . PRO A 1 454 ? 30.666 16.904 9.002 1.00 74.94 454 PRO A CA 1
ATOM 3586 C C . PRO A 1 454 ? 29.446 16.575 9.875 1.00 74.94 454 PRO A C 1
ATOM 3588 O O . PRO A 1 454 ? 29.592 16.339 11.072 1.00 74.94 454 PRO A O 1
ATOM 3591 N N . TYR A 1 455 ? 28.249 16.546 9.285 1.00 72.62 455 TYR A N 1
ATOM 3592 C CA . TYR A 1 455 ? 26.984 16.344 9.997 1.00 72.62 455 TYR A CA 1
ATOM 3593 C C . TYR A 1 455 ? 26.623 14.864 10.138 1.00 72.62 455 TYR A C 1
ATOM 3595 O O . TYR A 1 455 ? 26.030 14.469 11.138 1.00 72.62 455 TYR A O 1
ATOM 3603 N N . CYS A 1 456 ? 27.047 14.022 9.193 1.00 67.25 456 CYS A N 1
ATOM 3604 C CA . CYS A 1 456 ? 26.867 12.570 9.280 1.00 67.25 456 CYS A CA 1
ATOM 3605 C C . CYS A 1 456 ? 27.819 11.883 10.270 1.00 67.25 456 CYS A C 1
ATOM 3607 O O . CYS A 1 456 ? 27.643 10.701 10.547 1.00 67.25 456 CYS A O 1
ATOM 3609 N N . ASN A 1 457 ? 28.813 12.598 10.810 1.00 56.00 457 ASN A N 1
ATOM 3610 C CA . ASN A 1 457 ? 29.792 12.040 11.743 1.00 56.00 457 ASN A CA 1
ATOM 3611 C C . ASN A 1 457 ? 29.529 12.406 13.213 1.00 56.00 457 ASN A C 1
ATOM 3613 O O . ASN A 1 457 ? 30.386 12.159 14.065 1.00 56.00 457 ASN A O 1
ATOM 3617 N N . VAL A 1 458 ? 28.356 12.957 13.544 1.00 57.72 458 VAL A N 1
ATOM 3618 C CA . VAL A 1 458 ? 27.950 13.157 14.942 1.00 57.72 458 VAL A CA 1
ATOM 3619 C C . VAL A 1 458 ? 27.619 11.794 15.546 1.00 57.72 458 VAL A C 1
ATOM 3621 O O . VAL A 1 458 ? 26.509 11.282 15.447 1.00 57.72 458 VAL A O 1
ATOM 3624 N N . HIS A 1 459 ? 28.641 11.177 16.130 1.00 52.62 459 HIS A N 1
ATOM 3625 C CA . HIS A 1 459 ? 28.534 9.930 16.864 1.00 52.62 459 HIS A CA 1
ATOM 3626 C C . HIS A 1 459 ? 27.563 10.112 18.035 1.00 52.62 459 HIS A C 1
ATOM 3628 O O . HIS A 1 459 ? 27.699 11.050 18.823 1.00 52.62 459 HIS A O 1
ATOM 3634 N N . HIS A 1 460 ? 26.622 9.177 18.171 1.00 52.09 460 HIS A N 1
ATOM 3635 C CA . HIS A 1 460 ? 25.833 8.964 19.380 1.00 52.09 460 HIS A CA 1
ATOM 3636 C C . HIS A 1 460 ? 26.764 8.580 20.545 1.00 52.09 460 HIS A C 1
ATOM 3638 O O . HIS A 1 460 ? 26.931 7.409 20.874 1.00 52.09 460 HIS A O 1
ATOM 3644 N N . ILE A 1 461 ? 27.404 9.569 21.168 1.00 53.78 461 ILE A N 1
ATOM 3645 C CA . ILE A 1 461 ? 28.044 9.414 22.473 1.00 53.78 461 ILE A CA 1
ATOM 3646 C C . ILE A 1 461 ? 26.957 9.669 23.513 1.00 53.78 461 ILE A C 1
ATOM 3648 O O . ILE A 1 461 ? 26.584 10.814 23.751 1.00 53.78 461 ILE A O 1
ATOM 3652 N N . GLY A 1 462 ? 26.461 8.600 24.139 1.00 57.66 462 GLY A N 1
ATOM 3653 C CA . GLY A 1 462 ? 25.783 8.719 25.430 1.00 57.66 462 GLY A CA 1
ATOM 3654 C C . GLY A 1 462 ? 24.386 8.120 25.543 1.00 57.66 462 GLY A C 1
ATOM 3655 O O . GLY A 1 462 ? 23.497 8.790 26.056 1.00 57.66 462 GLY A O 1
ATOM 3656 N N . LEU A 1 463 ? 24.197 6.851 25.176 1.00 47.34 463 LEU A N 1
ATOM 3657 C CA . LEU A 1 463 ? 23.141 6.052 25.805 1.00 47.34 463 LEU A CA 1
ATOM 3658 C C . LEU A 1 463 ? 23.785 4.904 26.599 1.00 47.34 463 LEU A C 1
ATOM 3660 O O . LEU A 1 463 ? 24.595 4.169 26.032 1.00 47.34 463 LEU A O 1
ATOM 3664 N N . PRO A 1 464 ? 23.504 4.784 27.912 1.00 53.19 464 PRO A N 1
ATOM 3665 C CA . PRO A 1 464 ? 23.996 3.679 28.724 1.00 53.19 464 PRO A CA 1
ATOM 3666 C C . PRO A 1 464 ? 23.285 2.375 28.325 1.00 53.19 464 PRO A C 1
ATOM 3668 O O . PRO A 1 464 ? 22.139 2.426 27.873 1.00 53.19 464 PRO A O 1
ATOM 3671 N N . PRO A 1 465 ? 23.946 1.214 28.476 1.00 60.97 465 PRO A N 1
ATOM 3672 C CA . PRO A 1 465 ? 23.347 -0.070 28.133 1.00 60.97 465 PRO A CA 1
ATOM 3673 C C . PRO A 1 465 ? 22.163 -0.374 29.062 1.00 60.97 465 PRO A C 1
ATOM 3675 O O . PRO A 1 465 ? 22.289 -0.234 30.282 1.00 60.97 465 PRO A O 1
ATOM 3678 N N . LEU A 1 466 ? 21.034 -0.770 28.464 1.00 47.72 466 LEU A N 1
ATOM 3679 C CA . LEU A 1 466 ? 19.900 -1.419 29.131 1.00 47.72 466 LEU A CA 1
ATOM 3680 C C . LEU A 1 466 ? 20.109 -2.932 29.160 1.00 47.72 466 LEU A C 1
ATOM 3682 O O . LEU A 1 466 ? 20.551 -3.470 28.117 1.00 47.72 466 LEU A O 1
#

Sequence (466 aa):
MLHRTVSFPIEAGQLQQLGLLGCGSHGVTSCSVLDLPALLNAHHGQWEDEQRGWYQGHAEEGQWEDEGGLVVTPSSTGSTRGPRSVEDDGNDYKEKKQSDEFVGLYVSEEERILNSADLSAEERSDVLAELVYSRSRLKQLNSELQRTVELADDNNTLLRTENAALRNQVKGMKQSIHDAEQLMDELEEIRSLSAEKDGATGNLESYIKQLEKEKEILEDQIETIGNEMSRIIPDRATDKKKIADLSHALQALQLRLEESRLTLDQRYEVIHKKDFVIEQLEQSLTEYSSITQDLKEKMKDLESQLAEALVNGGEGRYMALDGTLSAATQRSITLAEEMGLLPHRMDESSDEEVQEQRDERVEKEEKQRVEERIEREENEKKEEEVKEEKQLLQEKRGVWSDLVGSVQAAGGFTLGFLAPLGVLVSMVPGCYDHCTGLSCTDILWSTARYLIQPYCNVHHIGLPPL